Protein AF-A0A022Q223-F1 (afdb_monomer_lite)

Structure (mmCIF, N/CA/C/O backbone):
data_AF-A0A022Q223-F1
#
_entry.id   AF-A0A022Q223-F1
#
loop_
_atom_site.group_PDB
_atom_site.id
_atom_site.type_symbol
_atom_site.label_atom_id
_atom_site.label_alt_id
_atom_site.label_comp_id
_atom_site.label_asym_id
_atom_site.label_entity_id
_atom_site.label_seq_id
_atom_site.pdbx_PDB_ins_code
_atom_site.Cartn_x
_atom_site.Cartn_y
_atom_site.Cartn_z
_atom_site.occupancy
_atom_site.B_iso_or_equiv
_atom_site.auth_seq_id
_atom_site.auth_comp_id
_atom_site.auth_asym_id
_atom_site.auth_atom_id
_atom_site.pdbx_PDB_model_num
ATOM 1 N N . SER A 1 1 ? -72.697 0.586 51.423 1.00 35.97 1 SER A N 1
ATOM 2 C CA . SER A 1 1 ? -73.334 -0.622 50.868 1.00 35.97 1 SER A CA 1
ATOM 3 C C . SER A 1 1 ? -72.278 -1.712 50.794 1.00 35.97 1 SER A C 1
ATOM 5 O O . SER A 1 1 ? -71.373 -1.540 49.996 1.00 35.97 1 SER A O 1
ATOM 7 N N . LYS A 1 2 ? -72.399 -2.726 51.674 1.00 34.59 2 LYS A N 1
ATOM 8 C CA . LYS A 1 2 ? -71.793 -4.086 51.680 1.00 34.59 2 LYS A CA 1
ATOM 9 C C . LYS A 1 2 ? -70.245 -4.195 51.609 1.00 34.59 2 LYS A C 1
ATOM 11 O O . LYS A 1 2 ? -69.657 -3.717 50.655 1.00 34.59 2 LYS A O 1
ATOM 16 N N . TYR A 1 3 ? -69.543 -4.632 52.676 1.00 30.88 3 TYR A N 1
ATOM 17 C CA . TYR A 1 3 ? -69.279 -6.041 53.107 1.00 30.88 3 TYR A CA 1
ATOM 18 C C . TYR A 1 3 ? -68.692 -6.886 51.955 1.00 30.88 3 TYR A C 1
ATOM 20 O O . TYR A 1 3 ? -69.278 -6.852 50.881 1.00 30.88 3 TYR A O 1
ATOM 28 N N . SER A 1 4 ? -67.657 -7.730 52.040 1.00 31.86 4 SER A N 1
ATOM 29 C CA . SER A 1 4 ? -66.676 -8.209 53.036 1.00 31.86 4 SER A CA 1
ATOM 30 C C . SER A 1 4 ? -65.717 -9.155 52.256 1.00 31.86 4 SER A C 1
ATOM 32 O O . SER A 1 4 ? -66.120 -9.633 51.201 1.00 31.86 4 SER A O 1
ATOM 34 N N . VAL A 1 5 ? -64.410 -9.191 52.555 1.00 33.47 5 VAL A N 1
ATOM 35 C CA . VAL A 1 5 ? -63.647 -10.281 53.236 1.00 33.47 5 VAL A CA 1
ATOM 36 C C . VAL A 1 5 ? -63.645 -11.641 52.509 1.00 33.47 5 VAL A C 1
ATOM 38 O O . VAL A 1 5 ? -64.710 -12.150 52.188 1.00 33.47 5 VAL A O 1
ATOM 41 N N . ASP A 1 6 ? -62.440 -12.163 52.225 1.00 30.33 6 ASP A N 1
ATOM 42 C CA . ASP A 1 6 ? -61.929 -13.520 52.565 1.00 30.33 6 ASP A CA 1
ATOM 43 C C . ASP A 1 6 ? -60.580 -13.730 51.828 1.00 30.33 6 ASP A C 1
ATOM 45 O O . ASP A 1 6 ? -60.485 -13.545 50.616 1.00 30.33 6 ASP A O 1
ATOM 49 N N . GLU A 1 7 ? -59.436 -13.769 52.525 1.00 28.67 7 GLU A N 1
ATOM 50 C CA . GLU A 1 7 ? -58.823 -14.942 53.197 1.00 28.67 7 GLU A CA 1
ATOM 51 C C . GLU A 1 7 ? -58.350 -16.025 52.199 1.00 28.67 7 GLU A C 1
ATOM 53 O O . GLU A 1 7 ? -59.137 -16.556 51.432 1.00 28.67 7 GLU A O 1
ATOM 58 N N . VAL A 1 8 ? -57.043 -16.249 51.982 1.00 29.91 8 VAL A N 1
ATOM 59 C CA . VAL A 1 8 ? -55.985 -16.843 52.841 1.00 29.91 8 VAL A CA 1
ATOM 60 C C . VAL A 1 8 ? -55.672 -18.296 52.416 1.00 29.91 8 VAL A C 1
ATOM 62 O O . VAL A 1 8 ? -56.555 -19.131 52.277 1.00 29.91 8 VAL A O 1
ATOM 65 N N . SER A 1 9 ? -54.363 -18.563 52.296 1.00 24.72 9 SER A N 1
ATOM 66 C CA . SER A 1 9 ? -53.644 -19.860 52.333 1.00 24.72 9 SER A CA 1
ATOM 67 C C . SER A 1 9 ? -53.288 -20.596 51.036 1.00 24.72 9 SER A C 1
ATOM 69 O O . SER A 1 9 ? -54.126 -21.157 50.336 1.00 24.72 9 SER A O 1
ATOM 71 N N . ALA A 1 10 ? -51.969 -20.708 50.838 1.00 36.84 10 ALA A N 1
ATOM 72 C CA . ALA A 1 10 ? -51.284 -21.856 50.237 1.00 36.84 10 ALA A CA 1
ATOM 73 C C . ALA A 1 10 ? -51.574 -23.165 51.012 1.00 36.84 10 ALA A C 1
ATOM 75 O O . ALA A 1 10 ? -52.084 -23.105 52.132 1.00 36.84 10 ALA A O 1
ATOM 76 N N . PRO A 1 11 ? -51.233 -24.345 50.465 1.00 37.75 11 PRO A N 1
ATOM 77 C CA . PRO A 1 11 ? -49.993 -24.999 50.927 1.00 37.75 11 PRO A CA 1
ATOM 78 C C . PRO A 1 11 ? -49.273 -25.776 49.794 1.00 37.75 11 PRO A C 1
ATOM 80 O O . PRO A 1 11 ? -49.889 -26.238 48.842 1.00 37.75 11 PRO A O 1
ATOM 83 N N . GLU A 1 12 ? -47.949 -25.676 49.677 1.00 29.84 12 GLU A N 1
ATOM 84 C CA . GLU A 1 12 ? -46.887 -26.498 50.295 1.00 29.84 12 GLU A CA 1
ATOM 85 C C . GLU A 1 12 ? -46.412 -27.698 49.467 1.00 29.84 12 GLU A C 1
ATOM 87 O O . GLU A 1 12 ? -47.186 -28.470 48.911 1.00 29.84 12 GLU A O 1
ATOM 92 N N . SER A 1 13 ? -45.093 -27.896 49.587 1.00 29.64 13 SER A N 1
ATOM 93 C CA . SER A 1 13 ? -44.306 -29.107 49.333 1.00 29.64 13 SER A CA 1
ATOM 94 C C . SER A 1 13 ? -44.127 -29.478 47.857 1.00 29.64 13 SER A C 1
ATOM 96 O O . SER A 1 13 ? -45.066 -29.573 47.087 1.00 29.64 13 SER A O 1
ATOM 98 N N . GLY A 1 14 ? -42.926 -29.701 47.345 1.00 25.77 14 GLY A N 1
ATOM 99 C CA . GLY A 1 14 ? -41.628 -29.949 47.952 1.00 25.77 14 GLY A CA 1
ATOM 100 C C . GLY A 1 14 ? -40.797 -30.718 46.916 1.00 25.77 14 GLY A C 1
ATOM 101 O O . GLY A 1 14 ? -41.327 -31.150 45.893 1.00 25.77 14 GLY A O 1
ATOM 102 N N . THR A 1 15 ? -39.528 -30.967 47.232 1.00 29.17 15 THR A N 1
ATOM 103 C CA . THR A 1 15 ? -38.567 -31.845 46.523 1.00 29.17 15 THR A CA 1
ATOM 104 C C . THR A 1 15 ? -37.495 -31.138 45.682 1.00 29.17 15 THR A C 1
ATOM 106 O O . THR A 1 15 ? -37.586 -30.970 44.473 1.00 29.17 15 THR A O 1
ATOM 109 N N . THR A 1 16 ? -36.453 -30.737 46.411 1.00 29.72 16 THR A N 1
ATOM 110 C CA . THR A 1 16 ? -35.075 -31.246 46.304 1.00 29.72 16 THR A CA 1
ATOM 111 C C . THR A 1 16 ? -34.374 -31.281 44.940 1.00 29.72 16 THR A C 1
ATOM 113 O O . THR A 1 16 ? -34.660 -32.094 44.069 1.00 29.72 16 THR A O 1
ATOM 116 N N . MET A 1 17 ? -33.330 -30.449 44.887 1.00 32.97 17 MET A N 1
ATOM 117 C CA . MET A 1 17 ? -32.022 -30.617 44.242 1.00 32.97 17 MET A CA 1
ATOM 118 C C . MET A 1 17 ? -31.759 -31.898 43.436 1.00 32.97 17 MET A C 1
ATOM 120 O O . MET A 1 17 ? -31.666 -32.983 44.001 1.00 32.97 17 MET A O 1
ATOM 124 N N . GLN A 1 18 ? -31.369 -31.704 42.174 1.00 27.78 18 GLN A N 1
ATOM 125 C CA . GLN A 1 18 ? -30.203 -32.374 41.589 1.00 27.78 18 GLN A CA 1
ATOM 126 C C . GLN A 1 18 ? -29.460 -31.392 40.673 1.00 27.78 18 GLN A C 1
ATOM 128 O O . GLN A 1 18 ? -29.824 -31.157 39.522 1.00 27.78 18 GLN A O 1
ATOM 133 N N . THR A 1 19 ? -28.393 -30.808 41.211 1.00 31.97 19 THR A N 1
ATOM 134 C CA . THR A 1 19 ? -27.331 -30.123 40.473 1.00 31.97 19 THR A CA 1
ATOM 135 C C . THR A 1 19 ? -26.620 -31.148 39.593 1.00 31.97 19 THR A C 1
ATOM 137 O O . THR A 1 19 ? -25.764 -31.904 40.049 1.00 31.97 19 THR A O 1
ATOM 140 N N . ARG A 1 20 ? -26.979 -31.195 38.308 1.00 27.45 20 ARG A N 1
ATOM 141 C CA . ARG A 1 20 ? -26.195 -31.901 37.295 1.00 27.45 20 ARG A CA 1
ATOM 142 C C . ARG A 1 20 ? -25.188 -30.910 36.721 1.00 27.45 20 ARG A C 1
ATOM 144 O O . ARG A 1 20 ? -25.515 -30.128 35.835 1.00 27.45 20 ARG A O 1
ATOM 151 N N . HIS A 1 21 ? -23.967 -30.946 37.253 1.00 34.81 21 HIS A N 1
ATOM 152 C CA . HIS A 1 21 ? -22.790 -30.386 36.595 1.00 34.81 21 HIS A CA 1
ATOM 153 C C . HIS A 1 21 ? -22.664 -31.023 35.204 1.00 34.81 21 HIS A C 1
ATOM 155 O O . HIS A 1 21 ? -22.213 -32.159 35.062 1.00 34.81 21 HIS A O 1
ATOM 161 N N . GLN A 1 22 ? -23.094 -30.303 34.171 1.00 31.45 22 GLN A N 1
ATOM 162 C CA . GLN A 1 22 ? -22.612 -30.506 32.814 1.00 31.45 22 GLN A CA 1
ATOM 163 C C . GLN A 1 22 ? -21.658 -29.359 32.508 1.00 31.45 22 GLN A C 1
ATOM 165 O O . GLN A 1 22 ? -22.062 -28.207 32.382 1.00 31.45 22 GLN A O 1
ATOM 170 N N . ASN A 1 23 ? -20.376 -29.716 32.451 1.00 34.84 23 ASN A N 1
ATOM 171 C CA . ASN A 1 23 ? -19.288 -28.896 31.945 1.00 34.84 23 ASN A CA 1
ATOM 172 C C . ASN A 1 23 ? -19.628 -28.424 30.526 1.00 34.84 23 ASN A C 1
ATOM 174 O O . ASN A 1 23 ? -19.397 -29.140 29.553 1.00 34.84 23 ASN A O 1
ATOM 178 N N . LEU A 1 24 ? -20.173 -27.216 30.411 1.00 31.00 24 LEU A N 1
ATOM 179 C CA . LEU A 1 24 ? -20.162 -26.448 29.175 1.00 31.00 24 LEU A CA 1
ATOM 180 C C . LEU A 1 24 ? -18.817 -25.728 29.125 1.00 31.00 24 LEU A C 1
ATOM 182 O O . LEU A 1 24 ? -18.659 -24.615 29.618 1.00 31.00 24 LEU A O 1
ATOM 186 N N . PHE A 1 25 ? -17.825 -26.431 28.581 1.00 31.95 25 PHE A N 1
ATOM 187 C CA . PHE A 1 25 ? -16.583 -25.824 28.123 1.00 31.95 25 PHE A CA 1
ATOM 188 C C . PHE A 1 25 ? -16.920 -24.637 27.208 1.00 31.95 25 PHE A C 1
ATOM 190 O O . PHE A 1 25 ? -17.693 -24.820 26.262 1.00 31.95 25 PHE A O 1
ATOM 197 N N . PRO A 1 26 ? -16.344 -23.444 27.419 1.00 32.28 26 PRO A N 1
ATOM 198 C CA . PRO A 1 26 ? -16.361 -22.430 26.386 1.00 32.28 26 PRO A CA 1
ATOM 199 C C . PRO A 1 26 ? -15.445 -22.916 25.259 1.00 32.28 26 PRO A C 1
ATOM 201 O O . PRO A 1 26 ? -14.236 -23.064 25.429 1.00 32.28 26 PRO A O 1
ATOM 204 N N . THR A 1 27 ? -16.038 -23.213 24.106 1.00 29.27 27 THR A N 1
ATOM 205 C CA . THR A 1 27 ? -15.323 -23.399 22.843 1.00 29.27 27 THR A CA 1
ATOM 206 C C . THR A 1 27 ? -14.481 -22.160 22.562 1.00 29.27 27 THR A C 1
ATOM 208 O O . THR A 1 27 ? -15.016 -21.073 22.341 1.00 29.27 27 THR A O 1
ATOM 211 N N . SER A 1 28 ? -13.164 -22.338 22.588 1.00 32.44 28 SER A N 1
ATOM 212 C CA . SER A 1 28 ? -12.165 -21.361 22.186 1.00 32.44 28 SER A CA 1
ATOM 213 C C . SER A 1 28 ? -12.323 -21.024 20.700 1.00 32.44 28 SER A C 1
ATOM 215 O O . SER A 1 28 ? -12.112 -21.861 19.825 1.00 32.44 28 SER A O 1
ATOM 217 N N . ALA A 1 29 ? -12.691 -19.776 20.411 1.00 29.48 29 ALA A N 1
ATOM 218 C CA . ALA A 1 29 ? -12.463 -19.168 19.107 1.00 29.48 29 ALA A CA 1
ATOM 219 C C . ALA A 1 29 ? -11.042 -18.567 19.107 1.00 29.48 29 ALA A C 1
ATOM 221 O O . ALA A 1 29 ? -10.689 -17.883 20.069 1.00 29.48 29 ALA A O 1
ATOM 222 N N . PRO A 1 30 ? -10.209 -18.820 18.085 1.00 29.95 30 PRO A N 1
ATOM 223 C CA . PRO A 1 30 ? -8.814 -18.403 18.096 1.00 29.95 30 PRO A CA 1
ATOM 224 C C . PRO A 1 30 ? -8.692 -16.930 17.684 1.00 29.95 30 PRO A C 1
ATOM 226 O O . PRO A 1 30 ? -9.045 -16.550 16.569 1.00 29.95 30 PRO A O 1
ATOM 229 N N . THR A 1 31 ? -8.176 -16.090 18.576 1.00 29.00 31 THR A N 1
ATOM 230 C CA . THR A 1 31 ? -7.674 -14.748 18.250 1.00 29.00 31 THR A CA 1
ATOM 231 C C . THR A 1 31 ? -6.200 -14.851 17.868 1.00 29.00 31 THR A C 1
ATOM 233 O O . THR A 1 31 ? -5.338 -14.979 18.732 1.00 29.00 31 THR A O 1
ATOM 236 N N . SER A 1 32 ? -5.921 -14.840 16.564 1.00 31.14 32 SER A N 1
ATOM 237 C CA . SER A 1 32 ? -4.576 -14.878 15.984 1.00 31.14 32 SER A CA 1
ATOM 238 C C . SER A 1 32 ? -3.995 -13.464 15.861 1.00 31.14 32 SER A C 1
ATOM 240 O O . SER A 1 32 ? -4.364 -12.716 14.954 1.00 31.14 32 SER A O 1
ATOM 242 N N . HIS A 1 33 ? -3.078 -13.108 16.758 1.00 32.62 33 HIS A N 1
ATOM 243 C CA . HIS A 1 33 ? -2.065 -12.088 16.493 1.00 32.62 33 HIS A CA 1
ATOM 244 C C . HIS A 1 33 ? -0.905 -12.773 15.754 1.00 32.62 33 HIS A C 1
ATOM 246 O O . HIS A 1 33 ? -0.349 -13.730 16.279 1.00 32.62 33 HIS A O 1
ATOM 252 N N . SER A 1 34 ? -0.553 -12.317 14.551 1.00 30.09 34 SER A N 1
ATOM 253 C CA . SER A 1 34 ? 0.640 -12.774 13.821 1.00 30.09 34 SER A CA 1
ATOM 254 C C . SER A 1 34 ? 1.445 -11.550 13.382 1.00 30.09 34 SER A C 1
ATOM 256 O O . SER A 1 34 ? 1.307 -11.053 12.264 1.00 30.09 34 SER A O 1
ATOM 258 N N . ASP A 1 35 ? 2.209 -11.015 14.329 1.00 30.41 35 ASP A N 1
ATOM 259 C CA . ASP A 1 35 ? 3.402 -10.223 14.049 1.00 30.41 35 ASP A CA 1
ATOM 260 C C . ASP A 1 35 ? 4.470 -11.233 13.616 1.00 30.41 35 ASP A C 1
ATOM 262 O O . ASP A 1 35 ? 4.739 -12.173 14.373 1.00 30.41 35 ASP A O 1
ATOM 266 N N . SER A 1 36 ? 4.994 -11.123 12.390 1.00 36.97 36 SER A N 1
ATOM 267 C CA . SER A 1 36 ? 5.901 -12.131 11.837 1.00 36.97 36 SER A CA 1
ATOM 268 C C . SER A 1 36 ? 7.262 -12.044 12.517 1.00 36.97 36 SER A C 1
ATOM 270 O O . SER A 1 36 ? 8.175 -11.336 12.078 1.00 36.97 36 SER A O 1
ATOM 272 N N . THR A 1 37 ? 7.354 -12.707 13.662 1.00 42.59 37 THR A N 1
ATOM 273 C CA . THR A 1 37 ? 8.461 -12.633 14.605 1.00 42.59 37 THR A CA 1
ATOM 274 C C . THR A 1 37 ? 9.247 -13.924 14.438 1.00 42.59 37 THR A C 1
ATOM 276 O O . THR A 1 37 ? 8.947 -14.886 15.132 1.00 42.59 37 THR A O 1
ATOM 279 N N . VAL A 1 38 ? 10.209 -13.958 13.499 1.00 52.44 38 VAL A N 1
ATOM 280 C CA . VAL A 1 38 ? 11.059 -15.129 13.159 1.00 52.44 38 VAL A CA 1
ATOM 281 C C . VAL A 1 38 ? 11.319 -16.009 14.381 1.00 52.44 38 VAL A C 1
ATOM 283 O O . VAL A 1 38 ? 12.175 -15.687 15.198 1.00 52.44 38 VAL A O 1
ATOM 286 N N . GLU A 1 39 ? 10.556 -17.090 14.537 1.00 53.66 39 GLU A N 1
ATOM 287 C CA . GLU A 1 39 ? 10.536 -17.850 15.783 1.00 53.66 39 GLU A CA 1
ATOM 288 C C . GLU A 1 39 ? 11.752 -18.784 15.831 1.00 53.66 39 GLU A C 1
ATOM 290 O O . GLU A 1 39 ? 11.839 -19.769 15.098 1.00 53.66 39 GLU A O 1
ATOM 295 N N . PHE A 1 40 ? 12.743 -18.457 16.663 1.00 65.44 40 PHE A N 1
ATOM 296 C CA . PHE A 1 40 ? 13.922 -19.306 16.818 1.00 65.44 40 PHE A CA 1
ATOM 297 C C . PHE A 1 40 ? 13.563 -20.523 17.677 1.00 65.44 40 PHE A C 1
ATOM 299 O O . PHE A 1 40 ? 13.287 -20.399 18.872 1.00 65.44 40 PHE A O 1
ATOM 306 N N . SER A 1 41 ? 13.579 -21.717 17.077 1.00 71.62 41 SER A N 1
ATOM 307 C CA . SER A 1 41 ? 13.399 -22.961 17.827 1.00 71.62 41 SER A CA 1
ATOM 308 C C . SER A 1 41 ? 14.620 -23.249 18.705 1.00 71.62 41 SER A C 1
ATOM 310 O O . SER A 1 41 ? 15.746 -22.831 18.411 1.00 71.62 41 SER A O 1
ATOM 312 N N . ARG A 1 42 ? 14.413 -23.999 19.792 1.00 69.56 42 ARG A N 1
ATOM 313 C CA . ARG A 1 42 ? 15.500 -24.422 20.686 1.00 69.56 42 ARG A CA 1
ATOM 314 C C . ARG A 1 42 ? 16.584 -25.183 19.919 1.00 69.56 42 ARG A C 1
ATOM 316 O O . ARG A 1 42 ? 17.762 -24.961 20.174 1.00 69.56 42 ARG A O 1
ATOM 323 N N . GLU A 1 43 ? 16.198 -25.991 18.928 1.00 70.56 43 GLU A N 1
ATOM 324 C CA . GLU A 1 43 ? 17.156 -26.699 18.075 1.00 70.56 43 GLU A CA 1
ATOM 325 C C . GLU A 1 43 ? 17.979 -25.750 17.187 1.00 70.56 43 GLU A C 1
ATOM 327 O O . GLU A 1 43 ? 19.162 -26.004 16.976 1.00 70.56 43 GLU A O 1
ATOM 332 N N . HIS A 1 44 ? 17.400 -24.645 16.699 1.00 71.75 44 HIS A N 1
ATOM 333 C CA . HIS A 1 44 ? 18.122 -23.630 15.916 1.00 71.75 44 HIS A CA 1
ATOM 334 C C . HIS A 1 44 ? 19.153 -22.869 16.753 1.00 71.75 44 HIS A C 1
ATOM 336 O O . HIS A 1 44 ? 20.263 -22.606 16.290 1.00 71.75 44 HIS A O 1
ATOM 342 N N . ILE A 1 45 ? 18.799 -22.528 17.991 1.00 67.38 45 ILE A N 1
ATOM 343 C CA . ILE A 1 45 ? 19.690 -21.829 18.923 1.00 67.38 45 ILE A CA 1
ATOM 344 C C . ILE A 1 45 ? 20.821 -22.760 19.367 1.00 67.38 45 ILE A C 1
ATOM 346 O O . ILE A 1 45 ? 21.984 -22.358 19.369 1.00 67.38 45 ILE A O 1
ATOM 350 N N . ASP A 1 46 ? 20.503 -24.020 19.666 1.00 69.56 46 ASP A N 1
ATOM 351 C CA . ASP A 1 46 ? 21.501 -25.030 20.020 1.00 69.56 46 ASP A CA 1
ATOM 352 C C . ASP A 1 46 ? 22.428 -25.359 18.836 1.00 69.56 46 ASP A C 1
ATOM 354 O O . ASP A 1 46 ? 23.609 -25.639 19.053 1.00 69.56 46 ASP A O 1
ATOM 358 N N . ALA A 1 47 ? 21.937 -25.287 17.592 1.00 72.44 47 ALA A N 1
ATOM 359 C CA . ALA A 1 47 ? 22.750 -25.433 16.384 1.00 72.44 47 ALA A CA 1
ATOM 360 C C . ALA A 1 47 ? 23.699 -24.242 16.171 1.00 72.44 47 ALA A C 1
ATOM 362 O O . ALA A 1 47 ? 24.880 -24.464 15.913 1.00 72.44 47 ALA A O 1
ATOM 363 N N . LEU A 1 48 ? 23.214 -23.006 16.350 1.00 69.06 48 LEU A N 1
ATOM 364 C CA . LEU A 1 48 ? 24.024 -21.781 16.290 1.00 69.06 48 LEU A CA 1
ATOM 365 C C . LEU A 1 48 ? 25.105 -21.754 17.382 1.00 69.06 48 LEU A C 1
ATOM 367 O O . LEU A 1 48 ? 26.249 -21.411 17.111 1.00 69.06 48 LEU A O 1
ATOM 371 N N . LEU A 1 49 ? 24.777 -22.153 18.615 1.00 65.19 49 LEU A N 1
ATOM 372 C CA . LEU A 1 49 ? 25.721 -22.142 19.741 1.00 65.19 49 LEU A CA 1
ATOM 373 C C . LEU A 1 49 ? 26.758 -23.276 19.683 1.00 65.19 49 LEU A C 1
ATOM 375 O O . LEU A 1 49 ? 27.875 -23.108 20.177 1.00 65.19 49 LEU A O 1
ATOM 379 N N . ASN A 1 50 ? 26.411 -24.426 19.092 1.00 65.19 50 ASN A N 1
ATOM 380 C CA . ASN A 1 50 ? 27.312 -25.578 18.956 1.00 65.19 50 ASN A CA 1
ATOM 381 C C . ASN A 1 50 ? 28.021 -25.652 17.597 1.00 65.19 50 ASN A C 1
ATOM 383 O O . ASN A 1 50 ? 28.696 -26.653 17.316 1.00 65.19 50 ASN A O 1
ATOM 387 N N . GLU A 1 51 ? 27.909 -24.614 16.765 1.00 67.94 51 GLU A N 1
ATOM 388 C CA . GLU A 1 51 ? 28.600 -24.515 15.484 1.00 67.94 51 GLU A CA 1
ATOM 389 C C . GLU A 1 51 ? 30.122 -24.418 15.708 1.00 67.94 51 GLU A C 1
ATOM 391 O O . GLU A 1 51 ? 30.732 -23.3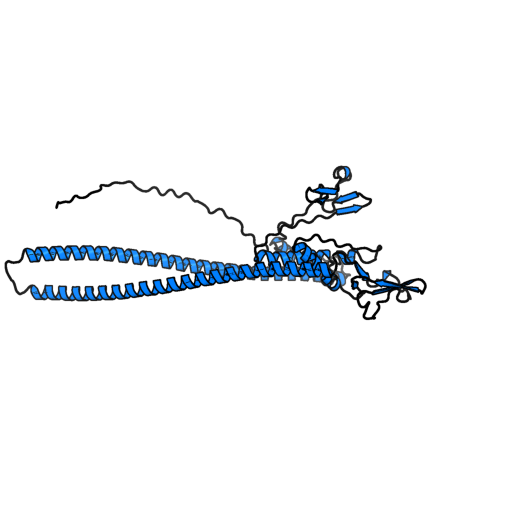53 15.796 1.00 67.94 51 GLU A O 1
ATOM 396 N N . LYS A 1 52 ? 30.784 -25.574 15.846 1.00 58.22 52 LYS A N 1
ATOM 397 C CA . LYS A 1 52 ? 32.247 -25.646 15.838 1.00 58.22 52 LYS A CA 1
ATOM 398 C C . LYS A 1 52 ? 32.730 -25.261 14.445 1.00 58.22 52 LYS A C 1
ATOM 400 O O . LYS A 1 52 ? 32.562 -26.048 13.516 1.00 58.22 52 LYS A O 1
ATOM 405 N N . LEU A 1 53 ? 33.409 -24.116 14.339 1.00 57.88 53 LEU A N 1
ATOM 406 C CA . LEU A 1 53 ? 34.175 -23.677 13.166 1.00 57.88 53 LEU A CA 1
ATOM 407 C C . LEU A 1 53 ? 35.122 -24.798 12.688 1.00 57.88 53 LEU A C 1
ATOM 409 O O . LEU A 1 53 ? 36.268 -24.909 13.130 1.00 57.88 53 LEU A O 1
ATOM 413 N N . ARG A 1 54 ? 34.649 -25.675 11.796 1.00 53.12 54 ARG A N 1
ATOM 414 C CA . ARG A 1 54 ? 35.470 -26.701 11.145 1.00 53.12 54 ARG A CA 1
ATOM 415 C C . ARG A 1 54 ? 36.221 -26.046 9.997 1.00 53.12 54 ARG A C 1
ATOM 417 O O . ARG A 1 54 ? 35.773 -26.054 8.858 1.00 53.12 54 ARG A O 1
ATOM 424 N N . VAL A 1 55 ? 37.386 -25.495 10.312 1.00 51.28 55 VAL A N 1
ATOM 425 C CA . VAL A 1 55 ? 38.308 -24.961 9.310 1.00 51.28 55 VAL A CA 1
ATOM 426 C C . VAL A 1 55 ? 39.103 -26.125 8.719 1.00 51.28 55 VAL A C 1
ATOM 428 O O . VAL A 1 55 ? 39.958 -26.699 9.394 1.00 51.28 55 VAL A O 1
ATOM 431 N N . LYS A 1 56 ? 38.822 -26.488 7.464 1.00 50.50 56 LYS A N 1
ATOM 432 C CA . LYS A 1 56 ? 39.806 -27.167 6.615 1.00 50.50 56 LYS A CA 1
ATOM 433 C C . LYS A 1 56 ? 40.515 -26.093 5.789 1.00 50.50 56 LYS A C 1
ATOM 435 O O . LYS A 1 56 ? 39.863 -25.298 5.130 1.00 50.50 56 LYS A O 1
ATOM 440 N N . ASP A 1 57 ? 41.837 -26.108 5.892 1.00 50.16 57 ASP A N 1
ATOM 441 C CA . ASP A 1 57 ? 42.832 -25.346 5.135 1.00 50.16 57 ASP A CA 1
ATOM 442 C C . ASP A 1 57 ? 43.064 -23.861 5.486 1.00 50.16 57 ASP A C 1
ATOM 444 O O . ASP A 1 57 ? 42.182 -23.037 5.726 1.00 50.16 57 ASP A O 1
ATOM 448 N N . THR A 1 58 ? 44.354 -23.542 5.599 1.00 49.41 58 THR A N 1
ATOM 449 C CA . THR A 1 58 ? 44.945 -22.380 6.275 1.00 49.41 58 THR A CA 1
ATOM 450 C C . THR A 1 58 ? 45.232 -21.191 5.352 1.00 49.41 58 THR A C 1
ATOM 452 O O . THR A 1 58 ? 46.126 -20.406 5.655 1.00 49.41 58 THR A O 1
ATOM 455 N N . HIS A 1 59 ? 44.486 -20.985 4.259 1.00 53.03 59 HIS A N 1
ATOM 456 C CA . HIS A 1 59 ? 44.809 -19.896 3.321 1.00 53.03 59 HIS A CA 1
ATOM 457 C C . HIS A 1 59 ? 43.608 -19.233 2.613 1.00 53.03 59 HIS A C 1
ATOM 459 O O . HIS A 1 59 ? 43.547 -19.182 1.393 1.00 53.03 59 HIS A O 1
ATOM 465 N N . CYS A 1 60 ? 42.689 -18.625 3.370 1.00 55.75 60 CYS A N 1
ATOM 466 C CA . CYS A 1 60 ? 41.899 -17.483 2.885 1.00 55.75 60 CYS A CA 1
ATOM 467 C C . CYS A 1 60 ? 41.357 -16.671 4.074 1.00 55.75 60 CYS A C 1
ATOM 469 O O . CYS A 1 60 ? 40.481 -17.123 4.807 1.00 55.75 60 CYS A O 1
ATOM 471 N N . PHE A 1 61 ? 41.916 -15.482 4.319 1.00 57.66 61 PHE A N 1
ATOM 472 C CA . PHE A 1 61 ? 41.457 -14.597 5.401 1.00 57.66 61 PHE A CA 1
ATOM 473 C C . PHE A 1 61 ? 40.069 -14.012 5.094 1.00 57.66 61 PHE A C 1
ATOM 475 O O . PHE A 1 61 ? 39.247 -13.892 5.995 1.00 57.66 61 PHE A O 1
ATOM 482 N N . MET A 1 62 ? 39.781 -13.729 3.819 1.00 59.19 62 MET A N 1
ATOM 483 C CA . MET A 1 62 ? 38.498 -13.166 3.381 1.00 59.19 62 MET A CA 1
ATOM 484 C C . MET A 1 62 ? 37.326 -14.130 3.586 1.00 59.19 62 MET A C 1
ATOM 486 O O . MET A 1 62 ? 36.269 -13.716 4.040 1.00 59.19 62 MET A O 1
ATOM 490 N N . GLU A 1 63 ? 37.524 -15.425 3.342 1.00 60.16 63 GLU A N 1
ATOM 491 C CA . GLU A 1 63 ? 36.479 -16.440 3.532 1.00 60.16 63 GLU A CA 1
ATOM 492 C C . GLU A 1 63 ? 36.127 -16.621 5.019 1.00 60.16 63 GLU A C 1
ATOM 494 O O . GLU A 1 63 ? 34.962 -16.769 5.377 1.00 60.16 63 GLU A O 1
ATOM 499 N N . LYS A 1 64 ? 37.117 -16.479 5.914 1.00 61.16 64 LYS A N 1
ATOM 500 C CA . LYS A 1 64 ? 36.884 -16.436 7.366 1.00 61.16 64 LYS A CA 1
ATOM 501 C C . LYS A 1 64 ? 36.119 -15.186 7.799 1.00 61.16 64 LYS A C 1
ATOM 503 O O . LYS A 1 64 ? 35.288 -15.286 8.694 1.00 61.16 64 LYS A O 1
ATOM 508 N N . VAL A 1 65 ? 36.393 -14.029 7.192 1.00 67.69 65 VAL A N 1
ATOM 509 C CA . VAL A 1 65 ? 35.689 -12.772 7.502 1.00 67.69 65 VAL A CA 1
ATOM 510 C C . VAL A 1 65 ? 34.220 -12.864 7.094 1.00 67.69 65 VAL A C 1
ATOM 512 O O . VAL A 1 65 ? 33.367 -12.547 7.911 1.00 67.69 65 VAL A O 1
ATOM 515 N N . VAL A 1 66 ? 33.916 -13.393 5.904 1.00 72.56 66 VAL A N 1
ATOM 516 C CA . VAL A 1 66 ? 32.532 -13.544 5.417 1.00 72.56 66 VAL A CA 1
ATOM 517 C C . VAL A 1 66 ? 31.720 -14.502 6.296 1.00 72.56 66 VAL A C 1
ATOM 519 O O . VAL A 1 66 ? 30.616 -14.164 6.715 1.00 72.56 66 VAL A O 1
ATOM 522 N N . VAL A 1 67 ? 32.283 -15.663 6.656 1.00 70.69 67 VAL A N 1
ATOM 523 C CA . VAL A 1 67 ? 31.602 -16.633 7.536 1.00 70.69 67 VAL A CA 1
ATOM 524 C C . VAL A 1 67 ? 31.366 -16.050 8.936 1.00 70.69 67 VAL A C 1
ATOM 526 O O . VAL A 1 67 ? 30.309 -16.256 9.530 1.00 70.69 67 VAL A O 1
ATOM 529 N N . VAL A 1 68 ? 32.323 -15.281 9.467 1.00 73.31 68 VAL A N 1
ATOM 530 C CA . VAL A 1 68 ? 32.170 -14.604 10.764 1.00 73.31 68 VAL A CA 1
ATOM 531 C C . VAL A 1 68 ? 31.145 -13.466 10.690 1.00 73.31 68 VAL A C 1
ATOM 533 O O . VAL A 1 68 ? 30.375 -13.295 11.631 1.00 73.31 68 VAL A O 1
ATOM 536 N N . GLU A 1 69 ? 31.083 -12.709 9.593 1.00 73.94 69 GLU A N 1
ATOM 537 C CA . GLU A 1 69 ? 30.081 -11.655 9.387 1.00 73.94 69 GLU A CA 1
ATOM 538 C C . GLU A 1 69 ? 28.657 -12.218 9.316 1.00 73.94 69 GLU A C 1
ATOM 540 O O . GLU A 1 69 ? 27.747 -11.664 9.940 1.00 73.94 69 GLU A O 1
ATOM 545 N N . GLU A 1 70 ? 28.467 -13.346 8.631 1.00 75.12 70 GLU A N 1
ATOM 546 C CA . GLU A 1 70 ? 27.177 -14.034 8.538 1.00 75.12 70 GLU A CA 1
ATOM 547 C C . GLU A 1 70 ? 26.752 -14.637 9.887 1.00 75.12 70 GLU A C 1
ATOM 549 O O . GLU A 1 70 ? 25.622 -14.430 10.336 1.00 75.12 70 GLU A O 1
ATOM 554 N N . TYR A 1 71 ? 27.685 -15.259 10.616 1.00 74.00 71 TYR A N 1
ATOM 555 C CA . TYR A 1 71 ? 27.450 -15.752 11.976 1.00 74.00 71 TYR A CA 1
ATOM 556 C C . TYR A 1 71 ? 27.079 -14.618 12.954 1.00 74.00 71 TYR A C 1
ATOM 558 O O . TYR A 1 71 ? 26.140 -14.739 13.745 1.00 74.00 71 TYR A O 1
ATOM 566 N N . VAL A 1 72 ? 27.748 -13.461 12.862 1.00 76.88 72 VAL A N 1
ATOM 567 C CA . VAL A 1 72 ? 27.427 -12.266 13.663 1.00 76.88 72 VAL A CA 1
ATOM 568 C C . VAL A 1 72 ? 26.069 -11.667 13.277 1.00 76.88 72 VAL A C 1
ATOM 570 O O . VAL A 1 72 ? 25.346 -11.198 14.162 1.00 76.88 72 VAL A O 1
ATOM 573 N N . LYS A 1 73 ? 25.689 -11.676 11.990 1.00 79.44 73 LYS A N 1
ATOM 574 C CA . LYS A 1 73 ? 24.359 -11.240 11.519 1.00 79.44 73 LYS A CA 1
ATOM 575 C C . LYS A 1 73 ? 23.263 -12.124 12.125 1.00 79.44 73 LYS A C 1
ATOM 577 O O . LYS A 1 73 ? 22.318 -11.590 12.710 1.00 79.44 73 LYS A O 1
ATOM 582 N N . ASN A 1 74 ? 23.455 -13.442 12.096 1.00 77.81 74 ASN A N 1
ATOM 583 C CA . ASN A 1 74 ? 22.513 -14.419 12.647 1.00 77.81 74 ASN A CA 1
ATOM 584 C C . ASN A 1 74 ? 22.379 -14.301 14.174 1.00 77.81 74 ASN A C 1
ATOM 586 O O . ASN A 1 74 ? 21.264 -14.243 14.694 1.00 77.81 74 ASN A O 1
ATOM 590 N N . LEU A 1 75 ? 23.493 -14.142 14.900 1.00 77.31 75 LEU A N 1
ATOM 591 C CA . LEU A 1 75 ? 23.474 -13.893 16.348 1.00 77.31 75 LEU A CA 1
ATOM 592 C C . LEU A 1 75 ? 22.754 -12.588 16.713 1.00 77.31 75 LEU A C 1
ATOM 594 O O . LEU A 1 75 ? 21.961 -12.565 17.653 1.00 77.31 75 LEU A O 1
ATOM 598 N N . LYS A 1 76 ? 22.978 -11.497 15.968 1.00 80.75 76 LYS A N 1
ATOM 599 C CA . LYS A 1 76 ? 22.288 -10.214 16.203 1.00 80.75 76 LYS A CA 1
ATOM 600 C C . LYS A 1 76 ? 20.780 -10.319 15.986 1.00 80.75 76 LYS A C 1
ATOM 602 O O . LYS A 1 76 ? 20.019 -9.691 16.721 1.00 80.75 76 LYS A O 1
ATOM 607 N N . GLN A 1 77 ? 20.348 -11.089 14.992 1.00 77.62 77 GLN A N 1
ATOM 608 C CA . GLN A 1 77 ? 18.931 -11.318 14.719 1.00 77.62 77 GLN A CA 1
ATOM 609 C C . GLN A 1 77 ? 18.284 -12.182 15.810 1.00 77.62 77 GLN A C 1
ATOM 611 O O . GLN A 1 77 ? 17.193 -11.856 16.274 1.00 77.62 77 GLN A O 1
ATOM 616 N N . CYS A 1 78 ? 19.010 -13.186 16.311 1.00 77.81 78 CYS A N 1
ATOM 617 C CA . CYS A 1 78 ? 18.589 -14.001 17.448 1.00 77.81 78 CYS A CA 1
ATOM 618 C C . CYS A 1 78 ? 18.456 -13.173 18.742 1.00 77.81 78 CYS A C 1
ATOM 620 O O . CYS A 1 78 ? 17.461 -13.298 19.451 1.00 77.81 78 CYS A O 1
ATOM 622 N N . ILE A 1 79 ? 19.406 -12.273 19.031 1.00 80.31 79 ILE A N 1
ATOM 623 C CA . ILE A 1 79 ? 19.351 -11.380 20.206 1.00 80.31 79 ILE A CA 1
ATOM 624 C C . ILE A 1 79 ? 18.146 -10.436 20.132 1.00 80.31 79 ILE A C 1
ATOM 626 O O . ILE A 1 79 ? 17.430 -10.284 21.119 1.00 80.31 79 ILE A O 1
ATOM 630 N N . LYS A 1 80 ? 17.892 -9.819 18.969 1.00 81.50 80 LYS A N 1
ATOM 631 C CA . LYS A 1 80 ? 16.726 -8.938 18.781 1.00 81.50 80 LYS A CA 1
ATOM 632 C C . LYS A 1 80 ? 15.409 -9.679 18.993 1.00 81.50 80 LYS A C 1
ATOM 634 O O . LYS A 1 80 ? 14.512 -9.143 19.635 1.00 81.50 80 LYS A O 1
ATOM 639 N N . TRP A 1 81 ? 15.317 -10.908 18.493 1.00 82.38 81 TRP A N 1
ATOM 640 C CA . TRP A 1 81 ? 14.144 -11.748 18.699 1.00 82.38 81 TRP A CA 1
ATOM 641 C C . TRP A 1 81 ? 13.920 -12.074 20.181 1.00 82.38 81 TRP A C 1
ATOM 643 O O . TRP A 1 81 ? 12.809 -11.915 20.681 1.00 82.38 81 TRP A O 1
ATOM 653 N N . PHE A 1 82 ? 14.978 -12.445 20.912 1.00 79.00 82 PHE A N 1
ATOM 654 C CA . PHE A 1 82 ? 14.889 -12.687 22.354 1.00 79.00 82 PHE A CA 1
ATOM 655 C C . PHE A 1 82 ? 14.454 -11.440 23.128 1.00 79.00 82 PHE A C 1
ATOM 657 O O . PHE A 1 82 ? 13.575 -11.540 23.976 1.00 79.00 82 PHE A O 1
ATOM 664 N N . GLN A 1 83 ? 14.993 -10.266 22.793 1.00 82.12 83 GLN A N 1
ATOM 665 C CA . GLN A 1 83 ? 14.604 -8.998 23.422 1.00 82.12 83 GLN A CA 1
ATOM 666 C C . GLN A 1 83 ? 13.132 -8.642 23.164 1.00 82.12 83 GLN A C 1
ATOM 668 O O . GLN A 1 83 ? 12.436 -8.190 24.072 1.00 82.12 83 GLN A O 1
ATOM 673 N N . GLN A 1 84 ? 12.632 -8.874 21.946 1.00 81.25 84 GLN A N 1
ATOM 674 C CA . GLN A 1 84 ? 11.225 -8.649 21.603 1.00 81.25 84 GLN A CA 1
ATOM 675 C C . GLN A 1 84 ? 10.304 -9.649 22.318 1.00 81.25 84 GLN A C 1
ATOM 677 O O . GLN A 1 84 ? 9.261 -9.264 22.846 1.00 81.25 84 GLN A O 1
ATOM 682 N N . ARG A 1 85 ? 10.708 -10.922 22.403 1.00 78.88 85 ARG A N 1
ATOM 683 C CA . ARG A 1 85 ? 9.954 -11.968 23.105 1.00 78.88 85 ARG A CA 1
ATOM 684 C C . ARG A 1 85 ? 9.929 -11.753 24.617 1.00 78.88 85 ARG A C 1
ATOM 686 O O . ARG A 1 85 ? 8.871 -11.925 25.210 1.00 78.88 85 ARG A O 1
ATOM 693 N N . GLU A 1 86 ? 11.039 -11.336 25.228 1.00 78.75 86 GLU A N 1
ATOM 694 C CA . GLU A 1 86 ? 11.083 -10.925 26.639 1.00 78.75 86 GLU A CA 1
ATOM 695 C C . GLU A 1 86 ? 10.168 -9.723 26.897 1.00 78.75 86 GLU A C 1
ATOM 697 O O . GLU A 1 86 ? 9.391 -9.751 27.848 1.00 78.75 86 GLU A O 1
ATOM 702 N N . GLY A 1 87 ? 10.181 -8.707 26.025 1.00 79.56 87 GLY A N 1
ATOM 703 C CA . GLY A 1 87 ? 9.276 -7.557 26.128 1.00 79.56 87 GLY A CA 1
ATOM 704 C C . GLY A 1 87 ? 7.794 -7.944 26.041 1.00 79.56 87 GLY A C 1
ATOM 705 O O . GLY A 1 87 ? 6.986 -7.502 26.860 1.00 79.56 87 GLY A O 1
ATOM 706 N N . ASN A 1 88 ? 7.441 -8.823 25.100 1.00 79.56 88 ASN A N 1
ATOM 707 C CA . ASN A 1 88 ? 6.075 -9.330 24.950 1.00 79.56 88 ASN A CA 1
ATOM 708 C C . ASN A 1 88 ? 5.641 -10.183 26.154 1.00 79.56 88 ASN A C 1
ATOM 710 O O . ASN A 1 88 ? 4.531 -9.998 26.649 1.00 79.56 88 ASN A O 1
ATOM 714 N N . LEU A 1 89 ? 6.523 -11.049 26.671 1.00 81.38 89 LEU A N 1
ATOM 715 C CA . LEU A 1 89 ? 6.284 -11.841 27.885 1.00 81.38 89 LEU A CA 1
ATOM 716 C C . LEU A 1 89 ? 6.064 -10.955 29.113 1.00 81.38 89 LEU A C 1
ATOM 718 O O . LEU A 1 89 ? 5.155 -11.223 29.893 1.00 81.38 89 LEU A O 1
ATOM 722 N N . VAL A 1 90 ? 6.853 -9.889 29.279 1.00 81.81 90 VAL A N 1
ATOM 723 C CA . VAL A 1 90 ? 6.668 -8.923 30.374 1.00 81.81 90 VAL A CA 1
ATOM 724 C C . VAL A 1 90 ? 5.318 -8.214 30.241 1.00 81.81 90 VAL A C 1
ATOM 726 O O . VAL A 1 90 ? 4.584 -8.141 31.224 1.00 81.81 90 VAL A O 1
ATOM 729 N N . SER A 1 91 ? 4.937 -7.782 29.033 1.00 73.88 91 SER A N 1
ATOM 730 C CA . SER A 1 91 ? 3.631 -7.151 28.790 1.00 73.88 91 SER A CA 1
ATOM 731 C C . SER A 1 91 ? 2.454 -8.105 29.041 1.00 73.88 91 SER A C 1
ATOM 733 O O . SER A 1 91 ? 1.457 -7.711 29.646 1.00 73.88 91 SER A O 1
ATOM 735 N N . GLU A 1 92 ? 2.548 -9.373 28.628 1.00 75.69 92 GLU A N 1
ATOM 736 C CA . GLU A 1 92 ? 1.542 -10.392 28.958 1.00 75.69 92 GLU A CA 1
ATOM 737 C C . GLU A 1 92 ? 1.475 -10.673 30.460 1.00 75.69 92 GLU A C 1
ATOM 739 O O . GLU A 1 92 ? 0.386 -10.840 31.015 1.00 75.69 92 GLU A O 1
ATOM 744 N N . GLN A 1 93 ? 2.619 -10.696 31.143 1.00 76.62 93 GLN A N 1
ATOM 745 C CA . GLN A 1 93 ? 2.679 -10.925 32.580 1.00 76.62 93 GLN A CA 1
ATOM 746 C C . GLN A 1 93 ? 2.095 -9.743 33.367 1.00 76.62 93 GLN A C 1
ATOM 748 O O . GLN A 1 93 ? 1.433 -9.962 34.380 1.00 76.62 93 GLN A O 1
ATOM 753 N N . GLU A 1 94 ? 2.282 -8.506 32.899 1.00 78.25 94 GLU A N 1
ATOM 754 C CA . GLU A 1 94 ? 1.622 -7.311 33.439 1.00 78.25 94 GLU A CA 1
ATOM 755 C C . GLU A 1 94 ? 0.107 -7.363 33.236 1.00 78.25 94 GLU A C 1
ATOM 757 O O . GLU A 1 94 ? -0.626 -7.229 34.214 1.00 78.25 94 GLU A O 1
ATOM 762 N N . LYS A 1 95 ? -0.369 -7.682 32.024 1.00 79.25 95 LYS A N 1
ATOM 763 C CA . LYS A 1 95 ? -1.808 -7.867 31.744 1.00 79.25 95 LYS A CA 1
ATOM 764 C C . LYS A 1 95 ? -2.429 -8.963 32.610 1.00 79.25 95 LYS A C 1
ATOM 766 O O . LYS A 1 95 ? -3.536 -8.808 33.117 1.00 79.25 95 LYS A O 1
ATOM 771 N N . THR A 1 96 ? -1.712 -10.068 32.810 1.00 75.88 96 THR A N 1
ATOM 772 C CA . THR A 1 96 ? -2.170 -11.180 33.657 1.00 75.88 96 THR A CA 1
ATOM 773 C C . THR A 1 96 ? -2.217 -10.775 35.131 1.00 75.88 96 THR A C 1
ATOM 775 O O . THR A 1 96 ? -3.158 -11.134 35.834 1.00 75.88 96 THR A O 1
ATOM 778 N N . LYS A 1 97 ? -1.237 -9.995 35.612 1.00 83.31 97 LYS A N 1
ATOM 779 C CA . LYS A 1 97 ? -1.266 -9.423 36.967 1.00 83.31 97 LYS A CA 1
ATOM 780 C C . LYS A 1 97 ? -2.449 -8.474 37.140 1.00 83.31 97 LYS A C 1
ATOM 782 O O . LYS A 1 97 ? -3.138 -8.587 38.143 1.00 83.31 97 LYS A O 1
ATOM 787 N N . GLU A 1 98 ? -2.713 -7.604 36.169 1.00 79.19 98 GLU A N 1
ATOM 788 C CA . GLU A 1 98 ? -3.864 -6.689 36.175 1.00 79.19 98 GLU A CA 1
ATOM 789 C C . GLU A 1 98 ? -5.204 -7.436 36.193 1.00 79.19 98 GLU A C 1
ATOM 791 O O . GLU A 1 98 ? -6.109 -7.085 36.945 1.00 79.19 98 GLU A O 1
ATOM 796 N N . PHE A 1 99 ? -5.330 -8.509 35.411 1.00 80.62 99 PHE A N 1
ATOM 797 C CA . PHE A 1 99 ? -6.532 -9.340 35.428 1.00 80.62 99 PHE A CA 1
ATOM 798 C C . PHE A 1 99 ? -6.701 -10.074 36.766 1.00 80.62 99 PHE A C 1
ATOM 800 O O . PHE A 1 99 ? -7.811 -10.162 37.288 1.00 80.62 99 PHE A O 1
ATOM 807 N N . ASN A 1 100 ? -5.605 -10.561 37.356 1.00 80.56 100 ASN A N 1
ATOM 808 C CA . ASN A 1 100 ? -5.633 -11.194 38.673 1.00 80.56 100 ASN A CA 1
ATOM 809 C C . ASN A 1 100 ? -6.025 -10.200 39.775 1.00 80.56 100 ASN A C 1
ATOM 811 O O . ASN A 1 100 ? -6.877 -10.537 40.590 1.00 80.56 100 ASN A O 1
ATOM 815 N N . THR A 1 101 ? -5.490 -8.973 39.779 1.00 84.69 101 THR A N 1
ATOM 816 C CA . THR A 1 101 ? -5.882 -7.954 40.770 1.00 84.69 101 THR A CA 1
ATOM 817 C C . THR A 1 101 ? -7.336 -7.517 40.601 1.00 84.69 101 THR A C 1
ATOM 819 O O . THR A 1 101 ? -8.041 -7.323 41.592 1.00 84.69 101 THR A O 1
ATOM 822 N N . GLN A 1 102 ? -7.829 -7.418 39.362 1.00 84.50 102 GLN A N 1
ATOM 823 C CA . GLN A 1 102 ? -9.254 -7.201 39.094 1.00 84.50 102 GLN A CA 1
ATOM 824 C C . GLN A 1 102 ? -10.111 -8.372 39.596 1.00 84.50 102 GLN A C 1
ATOM 826 O O . GLN A 1 102 ? -11.158 -8.147 40.201 1.00 84.50 102 GLN A O 1
ATOM 831 N N . GLY A 1 103 ? -9.660 -9.614 39.399 1.00 85.12 103 GLY A N 1
ATOM 832 C CA . GLY A 1 103 ? -10.318 -10.812 39.922 1.00 85.12 103 GLY A CA 1
ATOM 833 C C . GLY A 1 103 ? -10.383 -10.840 41.452 1.00 85.12 103 GLY A C 1
ATOM 834 O O . GLY A 1 103 ? -11.437 -11.137 42.012 1.00 85.12 103 GLY A O 1
ATOM 835 N N . GLU A 1 104 ? -9.296 -10.468 42.131 1.00 87.88 104 GLU A N 1
ATOM 836 C CA . GLU A 1 104 ? -9.238 -10.335 43.593 1.00 87.88 104 GLU A CA 1
ATOM 837 C C . GLU A 1 104 ? -10.196 -9.247 44.105 1.00 87.88 104 GLU A C 1
ATOM 839 O O . GLU A 1 104 ? -10.923 -9.478 45.071 1.00 87.88 104 GLU A O 1
ATOM 844 N N . MET A 1 105 ? -10.279 -8.091 43.430 1.00 88.25 105 MET A N 1
ATOM 845 C CA . MET A 1 105 ? -11.271 -7.057 43.761 1.00 88.25 105 MET A CA 1
ATOM 846 C C . MET A 1 105 ? -12.707 -7.558 43.602 1.00 88.25 105 MET A C 1
ATOM 848 O O . MET A 1 105 ? -13.542 -7.289 44.464 1.00 88.25 105 MET A O 1
ATOM 852 N N . ILE A 1 106 ? -13.008 -8.292 42.527 1.00 83.62 106 ILE A N 1
ATOM 853 C CA . ILE A 1 106 ? -14.346 -8.858 42.307 1.00 83.62 106 ILE A CA 1
ATOM 854 C C . ILE A 1 106 ? -14.694 -9.845 43.426 1.00 83.62 106 ILE A C 1
ATOM 856 O O . ILE A 1 106 ? -15.775 -9.739 44.001 1.00 83.62 106 ILE A O 1
ATOM 860 N N . GLN A 1 107 ? -13.774 -10.741 43.797 1.00 88.19 107 GLN A N 1
ATOM 861 C CA . GLN A 1 107 ? -13.986 -11.675 44.909 1.00 88.19 107 GLN A CA 1
ATOM 862 C C . GLN A 1 107 ? -14.199 -10.952 46.245 1.00 88.19 107 GLN A C 1
ATOM 864 O O . GLN A 1 107 ? -15.061 -11.349 47.032 1.00 88.19 107 GLN A O 1
ATOM 869 N N . GLN A 1 108 ? -13.454 -9.872 46.495 1.00 90.31 108 GLN A N 1
ATOM 870 C CA . GLN A 1 108 ? -13.635 -9.059 47.695 1.00 90.31 108 GLN A CA 1
ATOM 871 C C . GLN A 1 108 ? -15.023 -8.405 47.719 1.00 90.31 108 GLN A C 1
ATOM 873 O O . GLN A 1 108 ? -15.726 -8.501 48.723 1.00 90.31 108 GLN A O 1
ATOM 878 N N . ILE A 1 109 ? -15.456 -7.813 46.601 1.00 87.00 109 ILE A N 1
ATOM 879 C CA . ILE A 1 109 ? -16.788 -7.208 46.476 1.00 87.00 109 ILE A CA 1
ATOM 880 C C . ILE A 1 109 ? -17.879 -8.262 46.683 1.00 87.00 109 ILE A C 1
ATOM 882 O O . ILE A 1 109 ? -18.847 -8.000 47.391 1.00 87.00 109 ILE A O 1
ATOM 886 N N . GLU A 1 110 ? -17.739 -9.459 46.108 1.00 90.62 110 GLU A N 1
ATOM 887 C CA . GLU A 1 110 ? -18.693 -10.559 46.296 1.00 90.62 110 GLU A CA 1
ATOM 888 C C . GLU A 1 110 ? -18.796 -10.996 47.766 1.00 90.62 110 GLU A C 1
ATOM 890 O O . GLU A 1 110 ? -19.904 -11.211 48.271 1.00 90.62 110 GLU A O 1
ATOM 895 N N . SER A 1 111 ? -17.661 -11.075 48.469 1.00 91.00 111 SER A N 1
ATOM 896 C CA . SER A 1 111 ? -17.603 -11.368 49.906 1.00 91.00 111 SER A CA 1
ATOM 897 C C . SER A 1 111 ? -18.292 -10.282 50.739 1.00 91.00 111 SER A C 1
ATOM 899 O O . SER A 1 111 ? -19.118 -10.591 51.603 1.00 91.00 111 SER A O 1
ATOM 901 N N . ASP A 1 112 ? -18.021 -9.008 50.452 1.00 90.94 112 ASP A N 1
ATOM 902 C CA . ASP A 1 112 ? -18.636 -7.878 51.153 1.00 90.94 112 ASP A CA 1
ATOM 903 C C . ASP A 1 112 ? -20.159 -7.856 50.931 1.00 90.94 112 ASP A C 1
ATOM 905 O O . ASP A 1 112 ? -20.938 -7.658 51.866 1.00 90.94 112 ASP A O 1
ATOM 909 N N . LEU A 1 113 ? -20.613 -8.154 49.709 1.00 88.69 113 LEU A N 1
ATOM 910 C CA . LEU A 1 113 ? -22.035 -8.234 49.362 1.00 88.69 113 LEU A CA 1
ATOM 911 C C . LEU A 1 113 ? -22.743 -9.375 50.112 1.00 88.69 113 LEU A C 1
ATOM 913 O O . LEU A 1 113 ? -23.887 -9.217 50.551 1.00 88.69 113 LEU A O 1
ATOM 917 N N . LEU A 1 114 ? -22.071 -10.516 50.294 1.00 92.44 114 LEU A N 1
ATOM 918 C CA . LEU A 1 114 ? -22.553 -11.619 51.129 1.00 92.44 114 LEU A CA 1
ATOM 919 C C . LEU A 1 114 ? -22.641 -11.219 52.607 1.00 92.44 114 LEU A C 1
ATOM 921 O O . LEU A 1 114 ? -23.660 -11.499 53.243 1.00 92.44 114 LEU A O 1
ATOM 925 N N . HIS A 1 115 ? -21.632 -10.522 53.137 1.00 90.25 115 HIS A N 1
ATOM 926 C CA . HIS A 1 115 ? -21.633 -10.042 54.521 1.00 90.25 115 HIS A CA 1
ATOM 927 C C . HIS A 1 115 ? -22.782 -9.059 54.776 1.00 90.25 115 HIS A C 1
ATOM 929 O O . HIS A 1 115 ? -23.537 -9.215 55.736 1.00 90.25 115 HIS A O 1
ATOM 935 N N . VAL A 1 116 ? -22.983 -8.086 53.882 1.00 87.56 116 VAL A N 1
ATOM 936 C CA . VAL A 1 116 ? -24.081 -7.111 53.985 1.00 87.56 116 VAL A CA 1
ATOM 937 C C . VAL A 1 116 ? -25.447 -7.804 53.943 1.00 87.56 116 VAL A C 1
ATOM 939 O O . VAL A 1 116 ? -26.351 -7.442 54.700 1.00 87.56 116 VAL A O 1
ATOM 942 N N . ARG A 1 117 ? -25.616 -8.835 53.102 1.00 87.06 117 ARG A N 1
ATOM 943 C CA . ARG A 1 117 ? -26.855 -9.633 53.071 1.00 87.06 117 ARG A CA 1
ATOM 944 C C . ARG A 1 117 ? -27.084 -10.388 54.381 1.00 87.06 117 ARG A C 1
ATOM 946 O O . ARG A 1 117 ? -28.195 -10.340 54.903 1.00 87.06 117 ARG A O 1
ATOM 953 N N . ALA A 1 118 ? -26.053 -11.028 54.930 1.00 89.44 118 ALA A N 1
ATOM 954 C CA . ALA A 1 118 ? -26.147 -11.745 56.201 1.00 89.44 118 ALA A CA 1
ATOM 955 C C . ALA A 1 118 ? -26.474 -10.804 57.375 1.00 89.44 118 ALA A C 1
ATOM 957 O O . ALA A 1 118 ? -27.316 -11.124 58.217 1.00 89.44 118 ALA A O 1
ATOM 958 N N . ASP A 1 119 ? -25.862 -9.619 57.406 1.00 85.94 119 ASP A N 1
ATOM 959 C CA . ASP A 1 119 ? -26.139 -8.589 58.408 1.00 85.94 119 ASP A CA 1
ATOM 960 C C . ASP A 1 119 ? -27.578 -8.080 58.320 1.00 85.94 119 ASP A C 1
ATOM 962 O O . ASP A 1 119 ? -28.266 -7.993 59.339 1.00 85.94 119 ASP A O 1
ATOM 966 N N . ARG A 1 120 ? -28.069 -7.806 57.106 1.00 87.44 120 ARG A N 1
ATOM 967 C CA . ARG A 1 120 ? -29.470 -7.435 56.875 1.00 87.44 120 ARG A CA 1
ATOM 968 C C . ARG A 1 120 ? -30.418 -8.509 57.405 1.00 87.44 120 ARG A C 1
ATOM 970 O O . ARG A 1 120 ? -31.369 -8.184 58.112 1.00 87.44 120 ARG A O 1
ATOM 977 N N . ASP A 1 121 ? -30.166 -9.774 57.089 1.00 86.81 121 ASP A N 1
ATOM 978 C CA . ASP A 1 121 ? -31.038 -10.877 57.499 1.00 86.81 121 ASP A CA 1
ATOM 979 C C . ASP A 1 121 ? -31.022 -11.063 59.031 1.00 86.81 121 ASP A C 1
ATOM 981 O O . ASP A 1 121 ? -32.072 -11.278 59.645 1.00 86.81 121 ASP A O 1
ATOM 985 N N . ARG A 1 122 ? -29.864 -10.859 59.679 1.00 90.31 122 ARG A N 1
ATOM 986 C CA . ARG A 1 122 ? -29.740 -10.815 61.146 1.00 90.31 122 ARG A CA 1
ATOM 987 C C . ARG A 1 122 ? -30.539 -9.661 61.753 1.00 90.31 122 ARG A C 1
ATOM 989 O O . ARG A 1 122 ? -31.250 -9.869 62.735 1.00 90.31 122 ARG A O 1
ATOM 996 N N . HIS A 1 123 ? -30.466 -8.465 61.171 1.00 87.00 123 HIS A N 1
ATOM 997 C CA . HIS A 1 123 ? -31.242 -7.312 61.632 1.00 87.00 123 HIS A CA 1
ATOM 998 C C . HIS A 1 123 ? -32.749 -7.522 61.466 1.00 87.00 123 HIS A C 1
ATOM 1000 O O . HIS A 1 123 ? -33.507 -7.202 62.379 1.00 87.00 123 HIS A O 1
ATOM 1006 N N . ILE A 1 124 ? -33.190 -8.129 60.361 1.00 86.88 124 ILE A N 1
ATOM 1007 C CA . ILE A 1 124 ? -34.598 -8.498 60.157 1.00 86.88 124 ILE A CA 1
ATOM 1008 C C . ILE A 1 124 ? -35.070 -9.450 61.260 1.00 86.88 124 ILE A C 1
ATOM 1010 O O . ILE A 1 124 ? -36.159 -9.266 61.806 1.00 86.88 124 ILE A O 1
ATOM 1014 N N . LEU A 1 125 ? -34.262 -10.454 61.614 1.00 87.62 125 LEU A N 1
ATOM 1015 C CA . LEU A 1 125 ? -34.598 -11.377 62.697 1.00 87.62 125 LEU A CA 1
ATOM 1016 C C . LEU A 1 125 ? -34.691 -10.651 64.045 1.00 87.62 125 LEU A C 1
ATOM 1018 O O . LEU A 1 125 ? -35.637 -10.862 64.795 1.00 87.62 125 LEU A O 1
ATOM 1022 N N . GLN A 1 126 ? -33.747 -9.755 64.323 1.00 88.00 126 GLN A N 1
ATOM 1023 C CA . GLN A 1 126 ? -33.702 -8.995 65.569 1.00 88.00 126 GLN A CA 1
ATOM 1024 C C . GLN A 1 126 ? -34.909 -8.058 65.720 1.00 88.00 126 GLN A C 1
ATOM 1026 O O . GLN A 1 126 ? -35.508 -8.000 66.791 1.00 88.00 126 GLN A O 1
ATOM 1031 N N . VAL A 1 127 ? -35.321 -7.389 64.638 1.00 81.75 127 VAL A N 1
ATOM 1032 C CA . VAL A 1 127 ? -36.541 -6.568 64.602 1.00 81.75 127 VAL A CA 1
ATOM 1033 C C . VAL A 1 127 ? -37.785 -7.425 64.834 1.00 81.75 127 VAL A C 1
ATOM 1035 O O . VAL A 1 127 ? -38.664 -7.019 65.590 1.00 81.75 127 VAL A O 1
ATOM 1038 N N . LYS A 1 128 ? -37.858 -8.627 64.247 1.00 85.44 128 LYS A N 1
ATOM 1039 C CA . LYS A 1 128 ? -38.977 -9.554 64.487 1.00 85.44 128 LYS A CA 1
ATOM 1040 C C . LYS A 1 128 ? -39.061 -9.994 65.949 1.00 85.44 128 LYS A C 1
ATOM 1042 O O . LYS A 1 128 ? -40.152 -9.975 66.511 1.00 85.44 128 LYS A O 1
ATOM 1047 N N . THR A 1 129 ? -37.936 -10.346 66.571 1.00 86.88 129 THR A N 1
ATOM 1048 C CA . THR A 1 129 ? -37.903 -10.744 67.988 1.00 86.88 129 THR A CA 1
ATOM 1049 C C . THR A 1 129 ? -38.308 -9.591 68.901 1.00 86.88 129 THR A C 1
ATOM 1051 O O . THR A 1 129 ? -39.197 -9.757 69.730 1.00 86.88 129 THR A O 1
ATOM 1054 N N . LEU A 1 130 ? -37.731 -8.402 68.700 1.00 81.62 130 LEU A N 1
ATOM 1055 C CA . LEU A 1 130 ? -38.071 -7.214 69.489 1.00 81.62 130 LEU A CA 1
ATOM 1056 C C . LEU A 1 130 ? -39.537 -6.806 69.303 1.00 81.62 130 LEU A C 1
ATOM 1058 O O . LEU A 1 130 ? -40.201 -6.440 70.266 1.00 81.62 130 LEU A O 1
ATOM 1062 N N . SER A 1 131 ? -40.077 -6.921 68.087 1.00 78.94 131 SER A N 1
ATOM 1063 C CA . SER A 1 131 ? -41.498 -6.675 67.832 1.00 78.94 131 SER A CA 1
ATOM 1064 C C . SER A 1 131 ? -42.397 -7.660 68.584 1.00 78.94 131 SER A C 1
ATOM 1066 O O . SER A 1 131 ? -43.444 -7.254 69.081 1.00 78.94 131 SER A O 1
ATOM 1068 N N . ALA A 1 132 ? -42.007 -8.933 68.683 1.00 80.00 132 ALA A N 1
ATOM 1069 C CA . ALA A 1 132 ? -42.756 -9.938 69.435 1.00 80.00 132 ALA A CA 1
ATOM 1070 C C . ALA A 1 132 ? -42.688 -9.695 70.954 1.00 80.00 132 ALA A C 1
ATOM 1072 O O . ALA A 1 132 ? -43.685 -9.859 71.654 1.00 80.00 132 ALA A O 1
ATOM 1073 N N . GLU A 1 133 ? -41.537 -9.258 71.467 1.00 81.69 133 GLU A N 1
ATOM 1074 C CA . GLU A 1 133 ? -41.387 -8.865 72.872 1.00 81.69 133 GLU A CA 1
ATOM 1075 C C . GLU A 1 133 ? -42.227 -7.630 73.207 1.00 81.69 133 GLU A C 1
ATOM 1077 O O . GLU A 1 133 ? -42.904 -7.617 74.233 1.00 81.69 133 GLU A O 1
ATOM 1082 N N . VAL A 1 134 ? -42.254 -6.621 72.330 1.00 76.56 134 VAL A N 1
ATOM 1083 C CA . VAL A 1 134 ? -43.098 -5.429 72.502 1.00 76.56 134 VAL A CA 1
ATOM 1084 C C . VAL A 1 134 ? -44.578 -5.800 72.571 1.00 76.56 134 VAL A C 1
ATOM 1086 O O . VAL A 1 134 ? -45.281 -5.281 73.436 1.00 76.56 134 VAL A O 1
ATOM 1089 N N . GLU A 1 135 ? -45.058 -6.710 71.721 1.00 75.06 135 GLU A N 1
ATOM 1090 C CA . GLU A 1 135 ? -46.447 -7.184 71.802 1.00 75.06 135 GLU A CA 1
ATOM 1091 C C . GLU A 1 135 ? -46.719 -7.961 73.095 1.00 75.06 135 GLU A C 1
ATOM 1093 O O . GLU A 1 135 ? -47.709 -7.695 73.773 1.00 75.06 135 GLU A O 1
ATOM 1098 N N . LYS A 1 136 ? -45.788 -8.812 73.538 1.00 79.31 136 LYS A N 1
ATOM 1099 C CA . LYS A 1 136 ? -45.904 -9.502 74.830 1.00 79.31 136 LYS A CA 1
ATOM 1100 C C . LYS A 1 136 ? -45.956 -8.526 76.012 1.00 79.31 136 LYS A C 1
ATOM 1102 O O . LYS A 1 136 ? -46.736 -8.722 76.941 1.00 79.31 136 LYS A O 1
ATOM 1107 N N . TYR A 1 137 ? -45.148 -7.465 75.998 1.00 72.94 137 TYR A N 1
ATOM 1108 C CA . TYR A 1 137 ? -45.183 -6.440 77.043 1.00 72.94 137 TYR A CA 1
ATOM 1109 C C . TYR A 1 137 ? -46.463 -5.601 76.992 1.00 72.94 137 TYR A C 1
ATOM 1111 O O . TYR A 1 137 ? -46.996 -5.270 78.049 1.00 72.94 137 TYR A O 1
ATOM 1119 N N . LYS A 1 138 ? -46.998 -5.301 75.802 1.00 72.81 138 LYS A N 1
ATOM 1120 C CA . LYS A 1 138 ? -48.315 -4.657 75.662 1.00 72.81 138 LYS A CA 1
ATOM 1121 C C . LYS A 1 138 ? -49.432 -5.525 76.241 1.00 72.81 138 LYS A C 1
ATOM 1123 O O . LYS A 1 138 ? -50.277 -5.003 76.963 1.00 72.81 138 LYS A O 1
ATOM 1128 N N . GLU A 1 139 ? -49.409 -6.832 75.989 1.00 70.00 139 GLU A N 1
ATOM 1129 C CA . GLU A 1 139 ? -50.357 -7.783 76.582 1.00 70.00 139 GLU A CA 1
ATOM 1130 C C . GLU A 1 139 ? -50.199 -7.864 78.106 1.00 70.00 139 GLU A C 1
ATOM 1132 O O . GLU A 1 139 ? -51.190 -7.793 78.832 1.00 70.00 139 GLU A O 1
ATOM 1137 N N . MET A 1 140 ? -48.962 -7.918 78.613 1.00 67.00 140 MET A N 1
ATOM 1138 C CA . MET A 1 140 ? -48.693 -7.911 80.054 1.00 67.00 140 MET A CA 1
ATOM 1139 C C . MET A 1 140 ? -49.187 -6.629 80.735 1.00 67.00 140 MET A C 1
ATOM 1141 O O . MET A 1 140 ? -49.787 -6.714 81.805 1.00 67.00 140 MET A O 1
ATOM 1145 N N . ILE A 1 141 ? -48.991 -5.459 80.117 1.00 63.19 141 ILE A N 1
ATOM 1146 C CA . ILE A 1 141 ? -49.519 -4.176 80.606 1.00 63.19 141 ILE A CA 1
ATOM 1147 C C . ILE A 1 141 ? -51.056 -4.180 80.576 1.00 63.19 141 ILE A C 1
ATOM 1149 O O . ILE A 1 141 ? -51.672 -3.729 81.538 1.00 63.19 141 ILE A O 1
ATOM 1153 N N . GLY A 1 142 ? -51.674 -4.769 79.546 1.00 58.34 142 GLY A N 1
ATOM 1154 C CA . GLY A 1 142 ? -53.127 -4.962 79.471 1.00 58.34 142 GLY A CA 1
ATOM 1155 C C . GLY A 1 142 ? -53.694 -5.905 80.541 1.00 58.34 142 GLY A C 1
ATOM 1156 O O . GLY A 1 142 ? -54.844 -5.753 80.944 1.00 58.34 142 GLY A O 1
ATOM 1157 N N . THR A 1 143 ? -52.897 -6.853 81.049 1.00 53.84 143 THR A N 1
ATOM 1158 C CA . THR A 1 143 ? -53.306 -7.760 82.140 1.00 53.84 143 THR A CA 1
ATOM 1159 C C . THR A 1 143 ? -52.992 -7.252 83.553 1.00 53.84 143 THR A C 1
ATOM 1161 O O . THR A 1 143 ? -53.617 -7.720 84.502 1.00 53.84 143 THR A O 1
ATOM 1164 N N . ASN A 1 144 ? -52.083 -6.281 83.715 1.00 51.09 144 ASN A N 1
ATOM 1165 C CA . ASN A 1 144 ? -51.606 -5.793 85.020 1.00 51.09 144 ASN A CA 1
ATOM 1166 C C . ASN A 1 144 ? -52.215 -4.453 85.481 1.00 51.09 144 ASN A C 1
ATOM 1168 O O . ASN A 1 144 ? -51.650 -3.773 86.336 1.00 51.09 144 ASN A O 1
ATOM 1172 N N . GLU A 1 145 ? -53.424 -4.103 85.039 1.00 46.69 145 GLU A N 1
ATOM 1173 C CA . GLU A 1 145 ? -54.215 -3.020 85.659 1.00 46.69 145 GLU A CA 1
ATOM 1174 C C . GLU A 1 145 ? -54.793 -3.378 87.050 1.00 46.69 145 GLU A C 1
ATOM 1176 O O . GLU A 1 145 ? -55.712 -2.723 87.548 1.00 46.69 145 GLU A O 1
ATOM 1181 N N . ARG A 1 146 ? -54.247 -4.388 87.740 1.00 48.84 146 ARG A N 1
ATOM 1182 C CA . ARG A 1 146 ? -54.482 -4.599 89.174 1.00 48.84 146 ARG A CA 1
ATOM 1183 C C . ARG A 1 146 ? -53.168 -4.869 89.906 1.00 48.84 146 ARG A C 1
ATOM 1185 O O . ARG A 1 146 ? -52.531 -5.891 89.699 1.00 48.84 146 ARG A O 1
ATOM 1192 N N . GLU A 1 147 ? -52.879 -3.937 90.813 1.00 44.50 147 GLU A N 1
ATOM 1193 C CA . GLU A 1 147 ? -51.910 -3.958 91.920 1.00 44.50 147 GLU A CA 1
ATOM 1194 C C . GLU A 1 147 ? -50.478 -3.448 91.640 1.00 44.50 147 GLU A C 1
ATOM 1196 O O . GLU A 1 147 ? -49.650 -4.045 90.960 1.00 44.50 147 GLU A O 1
ATOM 1201 N N . HIS A 1 148 ? -50.197 -2.284 92.239 1.00 43.69 148 HIS A N 1
ATOM 1202 C CA . HIS A 1 148 ? -48.927 -1.558 92.257 1.00 43.69 148 HIS A CA 1
ATOM 1203 C C . HIS A 1 148 ? -47.890 -2.197 93.201 1.00 43.69 148 HIS A C 1
ATOM 1205 O O . HIS A 1 148 ? -48.209 -2.490 94.351 1.00 43.69 148 HIS A O 1
ATOM 1211 N N . HIS A 1 149 ? -46.609 -2.211 92.797 1.00 42.91 149 HIS A N 1
ATOM 1212 C CA . HIS A 1 149 ? -45.466 -2.228 93.727 1.00 42.91 149 HIS A CA 1
ATOM 1213 C C . HIS A 1 149 ? -44.338 -1.254 93.288 1.00 42.91 149 HIS A C 1
ATOM 1215 O O . HIS A 1 149 ? -43.939 -1.291 92.124 1.00 42.91 149 HIS A O 1
ATOM 1221 N N . PRO A 1 150 ? -43.762 -0.409 94.180 1.00 49.94 150 PRO A N 1
ATOM 1222 C CA . PRO A 1 150 ? -42.834 0.673 93.794 1.00 49.94 150 PRO A CA 1
ATOM 1223 C C . PRO A 1 150 ? -41.332 0.315 93.734 1.00 49.94 150 PRO A C 1
ATOM 1225 O O . PRO A 1 150 ? -40.512 1.225 93.672 1.00 49.94 150 PRO A O 1
ATOM 1228 N N . PHE A 1 151 ? -40.934 -0.965 93.771 1.00 45.22 151 PHE A N 1
ATOM 1229 C CA . PHE A 1 151 ? -39.507 -1.356 93.823 1.00 45.22 151 PHE A CA 1
ATOM 1230 C C . PHE A 1 151 ? -38.955 -1.951 92.509 1.00 45.22 151 PHE A C 1
ATOM 1232 O O . PHE A 1 151 ? -37.756 -1.872 92.268 1.00 45.22 151 PHE A O 1
ATOM 1239 N N . LEU A 1 152 ? -39.805 -2.459 91.601 1.00 48.62 152 LEU A N 1
ATOM 1240 C CA . LEU A 1 152 ? -39.367 -2.935 90.272 1.00 48.62 152 LEU A CA 1
ATOM 1241 C C . LEU A 1 152 ? -39.155 -1.808 89.243 1.00 48.62 152 LEU A C 1
ATOM 1243 O O . LEU A 1 152 ? -38.458 -2.010 88.255 1.00 48.62 152 LEU A O 1
ATOM 1247 N N . CYS A 1 153 ? -39.706 -0.616 89.491 1.00 55.56 153 CYS A N 1
ATOM 1248 C CA . CYS A 1 153 ? -39.777 0.483 88.524 1.00 55.56 153 CYS A CA 1
ATOM 1249 C C . CYS A 1 153 ? -38.399 1.038 88.111 1.00 55.56 153 CYS A C 1
ATOM 1251 O O . CYS A 1 153 ? -38.211 1.416 86.960 1.00 55.56 153 CYS A O 1
ATOM 1253 N N . LEU A 1 154 ? -37.403 1.049 89.006 1.00 56.62 154 LEU A N 1
ATOM 1254 C CA . LEU A 1 154 ? -36.094 1.648 88.711 1.00 56.62 154 LEU A CA 1
ATOM 1255 C C . LEU A 1 154 ? -35.219 0.763 87.802 1.00 56.62 154 LEU A C 1
ATOM 1257 O O . LEU A 1 154 ? -34.530 1.283 86.928 1.00 56.62 154 LEU A O 1
ATOM 1261 N N . SER A 1 155 ? -35.278 -0.564 87.977 1.00 63.09 155 SER A N 1
ATOM 1262 C CA . SER A 1 155 ? -34.519 -1.532 87.166 1.00 63.09 155 SER A CA 1
ATOM 1263 C C . SER A 1 155 ? -35.047 -1.596 85.736 1.00 63.09 155 SER A C 1
ATOM 1265 O O . SER A 1 155 ? -34.276 -1.490 84.786 1.00 63.09 155 SER A O 1
ATOM 1267 N N . THR A 1 156 ? -36.370 -1.688 85.578 1.00 65.25 156 THR A N 1
ATOM 1268 C CA . THR A 1 156 ? -37.011 -1.663 84.258 1.00 65.25 156 THR A CA 1
ATOM 1269 C C . THR A 1 156 ? -36.848 -0.308 83.575 1.00 65.25 156 THR A C 1
ATOM 1271 O O . THR A 1 156 ? -36.619 -0.264 82.372 1.00 65.25 156 THR A O 1
ATOM 1274 N N . CYS A 1 157 ? -36.896 0.810 84.312 1.00 67.94 157 CYS A N 1
ATOM 1275 C CA . CYS A 1 157 ? -36.616 2.128 83.734 1.00 67.94 157 CYS A CA 1
ATOM 1276 C C . CYS A 1 157 ? -35.173 2.242 83.225 1.00 67.94 157 CYS A C 1
ATOM 1278 O O . CYS A 1 157 ? -34.968 2.808 82.154 1.00 67.94 157 CYS A O 1
ATOM 1280 N N . LEU A 1 158 ? -34.187 1.674 83.932 1.00 75.75 158 LEU A N 1
ATOM 1281 C CA . LEU A 1 158 ? -32.789 1.678 83.489 1.00 75.75 158 LEU A CA 1
ATOM 1282 C C . LEU A 1 158 ? -32.606 0.878 82.185 1.00 75.75 158 LEU A C 1
ATOM 1284 O O . LEU A 1 158 ? -31.988 1.370 81.240 1.00 75.75 158 LEU A O 1
ATOM 1288 N N . GLU A 1 159 ? -33.201 -0.313 82.093 1.00 80.38 159 GLU A N 1
ATOM 1289 C CA . GLU A 1 159 ? -33.181 -1.139 80.876 1.00 80.38 159 GLU A CA 1
ATOM 1290 C C . GLU A 1 159 ? -33.891 -0.458 79.697 1.00 80.38 159 GLU A C 1
ATOM 1292 O O . GLU A 1 159 ? -33.362 -0.441 78.585 1.00 80.38 159 GLU A O 1
ATOM 1297 N N . ILE A 1 160 ? -35.041 0.181 79.940 1.00 80.06 160 ILE A N 1
ATOM 1298 C CA . ILE A 1 160 ? -35.764 0.961 78.925 1.00 80.06 160 ILE A CA 1
ATOM 1299 C C . ILE A 1 160 ? -34.905 2.133 78.435 1.00 80.06 160 ILE A C 1
ATOM 1301 O O . ILE A 1 160 ? -34.802 2.343 77.227 1.00 80.06 160 ILE A O 1
ATOM 1305 N N . THR A 1 161 ? -34.235 2.868 79.331 1.00 79.31 161 THR A N 1
ATOM 1306 C CA . THR A 1 161 ? -33.343 3.967 78.920 1.00 79.31 161 THR A CA 1
ATOM 1307 C C . THR A 1 161 ? -32.155 3.481 78.087 1.00 79.31 161 THR A C 1
ATOM 1309 O O . THR A 1 161 ? -31.833 4.104 77.078 1.00 79.31 161 THR A O 1
ATOM 1312 N N . GLN A 1 162 ? -31.562 2.328 78.422 1.00 82.44 162 GLN A N 1
ATOM 1313 C CA . GLN A 1 162 ? -30.481 1.729 77.630 1.00 82.44 162 GLN A CA 1
ATOM 1314 C C . GLN A 1 162 ? -30.953 1.238 76.254 1.00 82.44 162 GLN A C 1
ATOM 1316 O O . GLN A 1 162 ? -30.219 1.344 75.269 1.00 82.44 162 GLN A O 1
ATOM 1321 N N . LEU A 1 163 ? -32.166 0.686 76.162 1.00 85.44 163 LEU A N 1
ATOM 1322 C CA . LEU A 1 163 ? -32.752 0.263 74.889 1.00 85.44 163 LEU A CA 1
ATOM 1323 C C . LEU A 1 163 ? -33.094 1.460 73.996 1.00 85.44 163 LEU A C 1
ATOM 1325 O O . LEU A 1 163 ? -32.822 1.404 72.799 1.00 85.44 163 LEU A O 1
ATOM 1329 N N . LEU A 1 164 ? -33.614 2.551 74.567 1.00 85.25 164 LEU A N 1
ATOM 1330 C CA . LEU A 1 164 ? -33.878 3.795 73.838 1.00 85.25 164 LEU A CA 1
ATOM 1331 C C . LEU A 1 164 ? -32.591 4.413 73.275 1.00 85.25 164 LEU A C 1
ATOM 1333 O O . LEU A 1 164 ? -32.576 4.850 72.127 1.00 85.25 164 LEU A O 1
ATOM 1337 N N . GLU A 1 165 ? -31.492 4.389 74.032 1.00 89.38 165 GLU A N 1
ATOM 1338 C CA . GLU A 1 165 ? -30.190 4.879 73.564 1.00 89.38 165 GLU A CA 1
ATOM 1339 C C . GLU A 1 165 ? -29.614 4.005 72.434 1.00 89.38 165 GLU A C 1
ATOM 1341 O O . GLU A 1 165 ? -29.131 4.517 71.420 1.00 89.38 165 GLU A O 1
ATOM 1346 N N . LYS A 1 166 ? -29.732 2.674 72.549 1.00 89.81 166 LYS A N 1
ATOM 1347 C CA . LYS A 1 166 ? -29.352 1.740 71.474 1.00 89.81 166 LYS A CA 1
ATOM 1348 C C . LYS A 1 166 ? -30.199 1.929 70.215 1.00 89.81 166 LYS A C 1
ATOM 1350 O O . LYS A 1 166 ? -29.660 1.848 69.112 1.00 89.81 166 LYS A O 1
ATOM 1355 N N . LEU A 1 167 ? -31.498 2.181 70.372 1.00 89.31 167 LEU A N 1
ATOM 1356 C CA . LEU A 1 167 ? -32.417 2.435 69.265 1.00 89.31 167 LEU A CA 1
ATOM 1357 C C . LEU A 1 167 ? -32.070 3.754 68.562 1.00 89.31 167 LEU A C 1
ATOM 1359 O O . LEU A 1 167 ? -31.929 3.763 67.343 1.00 89.31 167 LEU A O 1
ATOM 1363 N N . ALA A 1 168 ? -31.788 4.819 69.318 1.00 90.31 168 ALA A N 1
ATOM 1364 C CA . ALA A 1 168 ? -31.324 6.094 68.768 1.00 90.31 168 ALA A CA 1
ATOM 1365 C C . ALA A 1 168 ? -29.996 5.956 67.994 1.00 90.31 168 ALA A C 1
ATOM 1367 O O . ALA A 1 168 ? -29.834 6.521 66.909 1.00 90.31 168 ALA A O 1
ATOM 1368 N N . LEU A 1 169 ? -29.050 5.156 68.502 1.00 91.94 169 LEU A N 1
ATOM 1369 C CA . LEU A 1 169 ? -27.798 4.837 67.804 1.00 91.94 169 LEU A CA 1
ATOM 1370 C C . LEU A 1 169 ? -28.029 4.054 66.503 1.00 91.94 169 LEU A C 1
ATOM 1372 O O . LEU A 1 169 ? -27.359 4.318 65.501 1.00 91.94 169 LEU A O 1
ATOM 1376 N N . ALA A 1 170 ? -28.953 3.092 66.508 1.00 86.69 170 ALA A N 1
ATOM 1377 C CA . ALA A 1 170 ? -29.302 2.313 65.324 1.00 86.69 170 ALA A CA 1
ATOM 1378 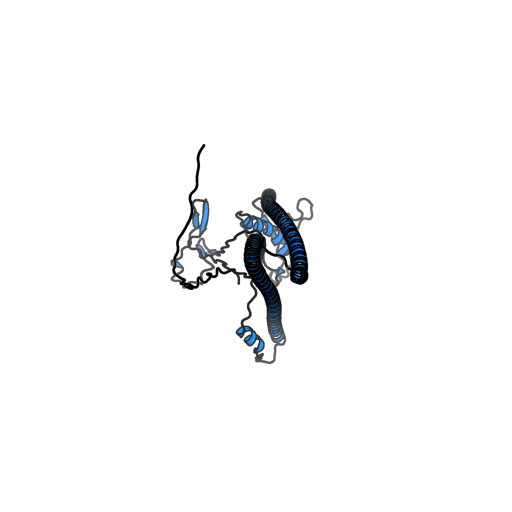C C . ALA A 1 170 ? -29.983 3.182 64.254 1.00 86.69 170 ALA A C 1
ATOM 1380 O O . ALA A 1 170 ? -29.601 3.112 63.087 1.00 86.69 170 ALA A O 1
ATOM 1381 N N . GLU A 1 171 ? -30.913 4.057 64.647 1.00 88.50 171 GLU A N 1
ATOM 1382 C CA . GLU A 1 171 ? -31.561 5.020 63.747 1.00 88.50 171 GLU A CA 1
ATOM 1383 C C . GLU A 1 171 ? -30.559 6.000 63.128 1.00 88.50 171 GLU A C 1
ATOM 1385 O O . GLU A 1 171 ? -30.625 6.299 61.934 1.00 88.50 171 GLU A O 1
ATOM 1390 N N . HIS A 1 172 ? -29.590 6.478 63.914 1.00 91.50 172 HIS A N 1
ATOM 1391 C CA . HIS A 1 172 ? -28.532 7.346 63.406 1.00 91.50 172 HIS A CA 1
ATOM 1392 C C . HIS A 1 172 ? -27.627 6.622 62.394 1.00 91.50 172 HIS A C 1
ATOM 1394 O O . HIS A 1 172 ? -27.311 7.176 61.341 1.00 91.50 172 HIS A O 1
ATOM 1400 N N . LYS A 1 173 ? -27.239 5.367 62.668 1.00 91.44 173 LYS A N 1
ATOM 1401 C CA . LYS A 1 173 ? -26.469 4.543 61.719 1.00 91.44 173 LYS A CA 1
ATOM 1402 C C . LYS A 1 173 ? -27.241 4.266 60.430 1.00 91.44 173 LYS A C 1
ATOM 1404 O O . LYS A 1 173 ? -26.644 4.332 59.359 1.00 91.44 173 LYS A O 1
ATOM 1409 N N . LEU A 1 174 ? -28.544 3.999 60.527 1.00 90.69 174 LEU A N 1
ATOM 1410 C CA . LEU A 1 174 ? -29.408 3.800 59.364 1.00 90.69 174 LEU A CA 1
ATOM 1411 C C . LEU A 1 174 ? -29.435 5.058 58.488 1.00 90.69 174 LEU A C 1
ATOM 1413 O O . LEU A 1 174 ? -29.164 4.966 57.298 1.00 90.69 174 LEU A O 1
ATOM 1417 N N . LYS A 1 175 ? -29.633 6.241 59.087 1.00 92.44 175 LYS A N 1
ATOM 1418 C CA . LYS A 1 175 ? -29.589 7.520 58.356 1.00 92.44 175 LYS A CA 1
ATOM 1419 C C . LYS A 1 175 ? -28.260 7.751 57.642 1.00 92.44 175 LYS A C 1
ATOM 1421 O O . LYS A 1 175 ? -28.256 8.184 56.495 1.00 92.44 175 LYS A O 1
ATOM 1426 N N . LEU A 1 176 ? -27.134 7.473 58.301 1.00 91.31 176 LEU A N 1
ATOM 1427 C CA . LEU A 1 176 ? -25.814 7.598 57.673 1.00 91.31 176 LEU A CA 1
ATOM 1428 C C . LEU A 1 176 ? -25.643 6.618 56.503 1.00 91.31 176 LEU A C 1
ATOM 1430 O O . LEU A 1 176 ? -25.093 6.994 55.469 1.00 91.31 176 LEU A O 1
ATOM 1434 N N . SER A 1 177 ? -26.139 5.388 56.651 1.00 90.00 177 SER A N 1
ATOM 1435 C CA . SER A 1 177 ? -26.143 4.388 55.581 1.00 90.00 177 SER A CA 1
ATOM 1436 C C . SER A 1 177 ? -27.009 4.827 54.399 1.00 90.00 177 SER A C 1
ATOM 1438 O O . SER A 1 177 ? -26.559 4.733 53.261 1.00 90.00 177 SER A O 1
ATOM 1440 N N . ASP A 1 178 ? -28.214 5.343 54.646 1.00 90.81 178 ASP A N 1
ATOM 1441 C CA . ASP A 1 178 ? -29.110 5.841 53.597 1.00 90.81 178 ASP A CA 1
ATOM 1442 C C . ASP A 1 178 ? -28.458 6.988 52.818 1.00 90.81 178 ASP A C 1
ATOM 1444 O O . ASP A 1 178 ? -28.447 6.970 51.587 1.00 90.81 178 ASP A O 1
ATOM 1448 N N . ILE A 1 179 ? -27.831 7.940 53.522 1.00 92.94 179 ILE A N 1
ATOM 1449 C CA . ILE A 1 179 ? -27.076 9.032 52.893 1.00 92.94 179 ILE A CA 1
ATOM 1450 C C . ILE A 1 179 ? -25.950 8.461 52.016 1.00 92.94 179 ILE A C 1
ATOM 1452 O O . ILE A 1 179 ? -25.848 8.827 50.847 1.00 92.94 179 ILE A O 1
ATOM 1456 N N . SER A 1 180 ? -25.154 7.514 52.521 1.00 90.75 180 SER A N 1
ATOM 1457 C CA . SER A 1 180 ? -24.071 6.882 51.751 1.00 90.75 180 SER A CA 1
ATOM 1458 C C . SER A 1 180 ? -24.570 6.163 50.487 1.00 90.75 180 SER A C 1
ATOM 1460 O O . SER A 1 180 ? -23.978 6.312 49.415 1.00 90.75 180 SER A O 1
ATOM 1462 N N . VAL A 1 181 ? -25.692 5.442 50.569 1.00 92.25 181 VAL A N 1
ATOM 1463 C CA . VAL A 1 181 ? -26.312 4.776 49.411 1.00 92.25 181 VAL A CA 1
ATOM 1464 C C . VAL A 1 181 ? -26.816 5.799 48.391 1.00 92.25 181 VAL A C 1
ATOM 1466 O O . VAL A 1 181 ? -26.654 5.602 47.188 1.00 92.25 181 VAL A O 1
ATOM 1469 N N . THR A 1 182 ? -27.398 6.914 48.838 1.00 90.00 182 THR A N 1
ATOM 1470 C CA . THR A 1 182 ? -27.846 7.968 47.913 1.00 90.00 182 THR A CA 1
ATOM 1471 C C . THR A 1 182 ? -26.684 8.658 47.203 1.00 90.00 182 THR A C 1
ATOM 1473 O O . THR A 1 182 ? -26.766 8.868 45.993 1.00 90.00 182 THR A O 1
ATOM 1476 N N . THR A 1 183 ? -25.581 8.937 47.905 1.00 90.19 183 THR A N 1
ATOM 1477 C CA . THR A 1 183 ? -24.381 9.536 47.306 1.00 90.19 183 THR A CA 1
ATOM 1478 C C . THR A 1 183 ? -23.763 8.610 46.262 1.00 90.19 183 THR A C 1
ATOM 1480 O O . THR A 1 183 ? -23.552 9.025 45.127 1.00 90.19 183 THR A O 1
ATOM 1483 N N . THR A 1 184 ? -23.562 7.332 46.597 1.00 88.06 184 THR A N 1
ATOM 1484 C CA . THR A 1 184 ? -22.975 6.348 45.664 1.00 88.06 184 THR A CA 1
ATOM 1485 C C . THR A 1 184 ? -23.855 6.110 44.438 1.00 88.06 184 THR A C 1
ATOM 1487 O O . THR A 1 184 ? -23.355 5.972 43.322 1.00 88.06 184 THR A O 1
ATOM 1490 N N . ARG A 1 185 ? -25.184 6.117 44.605 1.00 92.38 185 ARG A N 1
ATOM 1491 C CA . ARG A 1 185 ? -26.120 6.060 43.478 1.00 92.38 185 ARG A CA 1
ATOM 1492 C C . ARG A 1 185 ? -25.996 7.283 42.566 1.00 92.38 185 ARG A C 1
ATOM 1494 O O . ARG A 1 185 ? -25.989 7.110 41.351 1.00 92.38 185 ARG A O 1
ATOM 1501 N N . SER A 1 186 ? -25.885 8.483 43.136 1.00 92.19 186 SER A N 1
ATOM 1502 C CA . SER A 1 186 ? -25.683 9.718 42.367 1.00 92.19 186 SER A CA 1
ATOM 1503 C C . SER A 1 186 ? -24.378 9.668 41.567 1.00 92.19 186 SER A C 1
ATOM 1505 O O . SER A 1 186 ? -24.382 9.948 40.372 1.00 92.19 186 SER A O 1
ATOM 1507 N N . GLU A 1 187 ? -23.279 9.232 42.189 1.00 93.75 187 GLU A N 1
ATOM 1508 C CA . GLU A 1 187 ? -21.980 9.064 41.521 1.00 93.75 187 GLU A CA 1
ATOM 1509 C C . GLU A 1 187 ? -22.057 8.055 40.363 1.00 93.75 187 GLU A C 1
ATOM 1511 O O . GLU A 1 187 ? -21.518 8.295 39.282 1.00 93.75 187 GLU A O 1
ATOM 1516 N N . PHE A 1 188 ? -22.768 6.938 40.546 1.00 90.69 188 PHE A N 1
ATOM 1517 C CA . PHE A 1 188 ? -22.983 5.948 39.488 1.00 90.69 188 PHE A CA 1
ATOM 1518 C C . PHE A 1 188 ? -23.830 6.499 38.330 1.00 90.69 188 PHE A C 1
ATOM 1520 O O . PHE A 1 188 ? -23.554 6.216 37.161 1.00 90.69 188 PHE A O 1
ATOM 1527 N N . GLU A 1 189 ? -24.867 7.284 38.625 1.00 93.12 189 GLU A N 1
ATOM 1528 C CA . GLU A 1 189 ? -25.688 7.950 37.608 1.00 93.12 189 GLU A CA 1
ATOM 1529 C C . GLU A 1 189 ? -24.854 8.969 36.802 1.00 93.12 189 GLU A C 1
ATOM 1531 O O . GLU A 1 189 ? -24.926 8.974 35.568 1.00 93.12 189 GLU A O 1
ATOM 1536 N N . GLU A 1 190 ? -23.980 9.740 37.458 1.00 93.94 190 GLU A N 1
ATOM 1537 C CA . GLU A 1 190 ? -23.031 10.654 36.803 1.00 93.94 190 GLU A CA 1
ATOM 1538 C C . GLU A 1 190 ? -22.004 9.915 35.931 1.00 93.94 190 GLU A C 1
ATOM 1540 O O . GLU A 1 190 ? -21.783 10.284 34.773 1.00 93.94 190 GLU A O 1
ATOM 1545 N N . GLN A 1 191 ? -21.412 8.831 36.438 1.00 92.25 191 GLN A N 1
ATOM 1546 C CA . GLN A 1 191 ? -20.481 8.005 35.665 1.00 92.25 191 GLN A CA 1
ATOM 1547 C C . GLN A 1 191 ? -21.152 7.396 34.429 1.00 92.25 191 GLN A C 1
ATOM 1549 O O . GLN A 1 191 ? -20.568 7.395 33.344 1.00 92.25 191 GLN A O 1
ATOM 1554 N N . ASN A 1 192 ? -22.395 6.921 34.548 1.00 89.25 192 ASN A N 1
ATOM 1555 C CA . ASN A 1 192 ? -23.142 6.397 33.405 1.00 89.25 192 ASN A CA 1
ATOM 1556 C C . ASN A 1 192 ? -23.439 7.475 32.359 1.00 89.25 192 ASN A C 1
ATOM 1558 O O . ASN A 1 192 ? -23.341 7.198 31.159 1.00 89.25 192 ASN A O 1
ATOM 1562 N N . ALA A 1 193 ? -23.765 8.696 32.792 1.00 94.69 193 ALA A N 1
ATOM 1563 C CA . ALA A 1 193 ? -23.936 9.826 31.885 1.00 94.69 193 ALA A CA 1
ATOM 1564 C C . ALA A 1 193 ? -22.630 10.131 31.130 1.00 94.69 193 ALA A C 1
ATOM 1566 O O . ALA A 1 193 ? -22.646 10.261 29.903 1.00 94.69 193 ALA A O 1
ATOM 1567 N N . MET A 1 194 ? -21.489 10.131 31.829 1.00 95.12 194 MET A N 1
ATOM 1568 C CA . MET A 1 194 ? -20.171 10.332 31.220 1.00 95.12 194 MET A CA 1
ATOM 1569 C C . MET A 1 194 ? -19.811 9.216 30.227 1.00 95.12 194 MET A C 1
ATOM 1571 O O . MET A 1 194 ? -19.341 9.493 29.122 1.00 95.12 194 MET A O 1
ATOM 1575 N N . ILE A 1 195 ? -20.069 7.949 30.566 1.00 92.69 195 ILE A N 1
ATOM 1576 C CA . ILE A 1 195 ? -19.844 6.811 29.661 1.00 92.69 195 ILE A CA 1
ATOM 1577 C C . ILE A 1 195 ? -20.690 6.951 28.391 1.00 92.69 195 ILE A C 1
ATOM 1579 O O . ILE A 1 195 ? -20.204 6.668 27.292 1.00 92.69 195 ILE A O 1
ATOM 1583 N N . LEU A 1 196 ? -21.951 7.376 28.515 1.00 94.56 196 LEU A N 1
ATOM 1584 C CA . LEU A 1 196 ? -22.829 7.584 27.365 1.00 94.56 196 LEU A CA 1
ATOM 1585 C C . LEU A 1 196 ? -22.312 8.712 26.461 1.00 94.56 196 LEU A C 1
ATOM 1587 O O . LEU A 1 196 ? -22.286 8.553 25.239 1.00 94.56 196 LEU A O 1
ATOM 1591 N N . GLU A 1 197 ? -21.850 9.815 27.047 1.00 95.38 197 GLU A N 1
ATOM 1592 C CA . GLU A 1 197 ? -21.240 10.917 26.303 1.00 95.38 197 GLU A CA 1
ATOM 1593 C C . GLU A 1 197 ? -19.970 10.470 25.566 1.00 95.38 197 GLU A C 1
ATOM 1595 O O . GLU A 1 197 ? -19.834 10.705 24.362 1.00 95.38 197 GLU A O 1
ATOM 1600 N N . LEU A 1 198 ? -19.062 9.765 26.247 1.00 93.44 198 LEU A N 1
ATOM 1601 C CA . LEU A 1 198 ? -17.835 9.242 25.640 1.00 93.44 198 LEU A CA 1
ATOM 1602 C C . LEU A 1 198 ? -18.138 8.277 24.489 1.00 93.44 198 LEU A C 1
ATOM 1604 O O . LEU A 1 198 ? -17.509 8.365 23.434 1.00 93.44 198 LEU A O 1
ATOM 1608 N N . LYS A 1 199 ? -19.144 7.407 24.638 1.00 93.44 199 LYS A N 1
ATOM 1609 C CA . LYS A 1 199 ? -19.609 6.524 23.557 1.00 93.44 199 LYS A CA 1
ATOM 1610 C C . LYS A 1 199 ? -20.148 7.304 22.358 1.00 93.44 199 LYS A C 1
ATOM 1612 O O . LYS A 1 199 ? -19.919 6.896 21.221 1.00 93.44 199 LYS A O 1
ATOM 1617 N N . ASN A 1 200 ? -20.855 8.412 22.581 1.00 93.44 200 ASN A N 1
ATOM 1618 C CA . ASN A 1 200 ? -21.332 9.272 21.493 1.00 93.44 200 ASN A CA 1
ATOM 1619 C C . ASN A 1 200 ? -20.161 9.926 20.761 1.00 93.44 200 ASN A C 1
ATOM 1621 O O . ASN A 1 200 ? -20.074 9.829 19.541 1.00 93.44 200 ASN A O 1
ATOM 1625 N N . ARG A 1 201 ? -19.204 10.483 21.508 1.00 94.25 201 ARG A N 1
ATOM 1626 C CA . ARG A 1 201 ? -17.994 11.088 20.938 1.00 94.25 201 ARG A CA 1
ATOM 1627 C C . ARG A 1 201 ? -17.164 10.087 20.137 1.00 94.25 201 ARG A C 1
ATOM 1629 O O . ARG A 1 201 ? -16.647 10.448 19.085 1.00 94.25 201 ARG A O 1
ATOM 1636 N N . LEU A 1 202 ? -17.060 8.841 20.607 1.00 88.94 202 LEU A N 1
ATOM 1637 C CA . LEU A 1 202 ? -16.384 7.766 19.880 1.00 88.94 202 LEU A CA 1
ATOM 1638 C C . LEU A 1 202 ? -17.088 7.472 18.546 1.00 88.94 202 LEU A C 1
ATOM 1640 O O . LEU A 1 202 ? -16.430 7.405 17.515 1.00 88.94 202 LEU A O 1
ATOM 1644 N N . ARG A 1 203 ? -18.425 7.366 18.545 1.00 90.44 203 ARG A N 1
ATOM 1645 C CA . ARG A 1 203 ? -19.205 7.159 17.312 1.00 90.44 203 ARG A CA 1
ATOM 1646 C C . ARG A 1 203 ? -19.035 8.303 16.316 1.00 90.44 203 ARG A C 1
ATOM 1648 O O . ARG A 1 203 ? -18.871 8.049 15.126 1.00 90.44 203 ARG A O 1
ATOM 1655 N N . ASP A 1 204 ? -19.049 9.543 16.793 1.00 92.88 204 ASP A N 1
ATOM 1656 C CA . ASP A 1 204 ? -18.858 10.715 15.936 1.00 92.88 204 ASP A CA 1
ATOM 1657 C C . ASP A 1 204 ? -17.441 10.758 15.349 1.00 92.88 204 ASP A C 1
ATOM 1659 O O . ASP A 1 204 ? -17.262 11.106 14.181 1.00 92.88 204 ASP A O 1
ATOM 1663 N N . ALA A 1 205 ? -16.429 10.391 16.141 1.00 87.31 205 ALA A N 1
ATOM 1664 C CA . ALA A 1 205 ? -15.051 10.278 15.677 1.00 87.31 205 ALA A CA 1
ATOM 1665 C C . ALA A 1 205 ? -14.898 9.171 14.620 1.00 87.31 205 ALA A C 1
ATOM 1667 O O . ALA A 1 205 ? -14.353 9.442 13.550 1.00 87.31 205 ALA A O 1
ATOM 1668 N N . ASP A 1 206 ? -15.449 7.977 14.865 1.00 86.19 206 ASP A N 1
ATOM 1669 C CA . ASP A 1 206 ? -15.472 6.866 13.903 1.00 86.19 206 ASP A CA 1
ATOM 1670 C C . ASP A 1 206 ? -16.143 7.288 12.584 1.00 86.19 206 ASP A C 1
ATOM 1672 O O . ASP A 1 206 ? -15.616 7.030 11.500 1.00 86.19 206 ASP A O 1
ATOM 1676 N N . SER A 1 207 ? -17.277 7.999 12.654 1.00 88.38 207 SER A N 1
ATOM 1677 C CA . SER A 1 207 ? -17.977 8.500 11.463 1.00 88.38 207 SER A CA 1
ATOM 1678 C C . SER A 1 207 ? -17.115 9.478 10.662 1.00 88.38 207 SER A C 1
ATOM 1680 O O . SER A 1 207 ? -17.035 9.373 9.437 1.00 88.38 207 SER A O 1
ATOM 1682 N N . LYS A 1 208 ? -16.423 10.401 11.341 1.00 90.00 208 LYS A N 1
ATOM 1683 C CA . LYS A 1 208 ? -15.522 11.370 10.697 1.00 90.00 208 LYS A CA 1
ATOM 1684 C C . LYS A 1 208 ? -14.314 10.705 10.045 1.00 90.00 208 LYS A C 1
ATOM 1686 O O . LYS A 1 208 ? -13.899 11.149 8.978 1.00 90.00 208 LYS A O 1
ATOM 1691 N N . ILE A 1 209 ? -13.764 9.651 10.650 1.00 85.81 209 ILE A N 1
ATOM 1692 C CA . ILE A 1 209 ? -12.662 8.874 10.064 1.00 85.81 209 ILE A CA 1
ATOM 1693 C C . ILE A 1 209 ? -13.122 8.237 8.748 1.00 85.81 209 ILE A C 1
ATOM 1695 O O . ILE A 1 209 ? -12.489 8.441 7.712 1.00 85.81 209 ILE A O 1
ATOM 1699 N N . VAL A 1 210 ? -14.280 7.569 8.752 1.00 84.25 210 VAL A N 1
ATOM 1700 C CA . VAL A 1 210 ? -14.845 6.930 7.551 1.00 84.25 210 VAL A CA 1
ATOM 1701 C C . VAL A 1 210 ? -15.161 7.950 6.449 1.00 84.25 210 VAL A C 1
ATOM 1703 O O . VAL A 1 210 ? -14.926 7.692 5.266 1.00 84.25 210 VAL A O 1
ATOM 1706 N N . GLU A 1 211 ? -15.709 9.115 6.799 1.00 89.00 211 GLU A N 1
ATOM 1707 C CA . GLU A 1 211 ? -15.955 10.199 5.839 1.00 89.00 211 GLU A CA 1
ATOM 1708 C C . GLU A 1 211 ? -14.654 10.785 5.278 1.00 89.00 211 GLU A C 1
ATOM 1710 O O . GLU A 1 211 ? -14.551 11.001 4.066 1.00 89.00 211 GLU A O 1
ATOM 1715 N N . GLY A 1 212 ? -13.650 10.981 6.135 1.00 88.56 212 GLY A N 1
ATOM 1716 C CA . GLY A 1 212 ? -12.313 11.419 5.747 1.00 88.56 212 GLY A CA 1
ATOM 1717 C C . GLY A 1 212 ? -11.661 10.458 4.756 1.00 88.56 212 GLY A C 1
ATOM 1718 O O . GLY A 1 212 ? -11.186 10.891 3.709 1.00 88.56 212 GLY A O 1
ATOM 1719 N N . GLU A 1 213 ? -11.723 9.150 5.011 1.00 85.25 213 GLU A N 1
ATOM 1720 C CA . GLU A 1 213 ? -11.221 8.120 4.093 1.00 85.25 213 GLU A CA 1
ATOM 1721 C C . GLU A 1 213 ? -11.920 8.163 2.732 1.00 85.25 213 GLU A C 1
ATOM 1723 O O . GLU A 1 213 ? -11.260 8.132 1.691 1.00 85.25 213 GLU A O 1
ATOM 1728 N N . LYS A 1 214 ? -13.255 8.280 2.709 1.00 87.12 214 LYS A N 1
ATOM 1729 C CA . LYS A 1 214 ? -14.016 8.412 1.454 1.00 87.12 214 LYS A CA 1
ATOM 1730 C C . LYS A 1 214 ? -13.573 9.638 0.657 1.00 87.12 214 LYS A C 1
ATOM 1732 O O . LYS A 1 214 ? -13.440 9.559 -0.567 1.00 87.12 214 LYS A O 1
ATOM 1737 N N . LEU A 1 215 ? -13.346 10.762 1.337 1.00 90.31 215 LEU A N 1
ATOM 1738 C CA . LEU A 1 215 ? -12.863 11.981 0.701 1.00 90.31 215 LEU A CA 1
ATOM 1739 C C . LEU A 1 215 ? -11.436 11.805 0.166 1.00 90.31 215 LEU A C 1
ATOM 1741 O O . LEU A 1 215 ? -11.192 12.150 -0.989 1.00 90.31 215 LEU A O 1
ATOM 1745 N N . CYS A 1 216 ? -10.527 11.215 0.946 1.00 88.50 216 CYS A N 1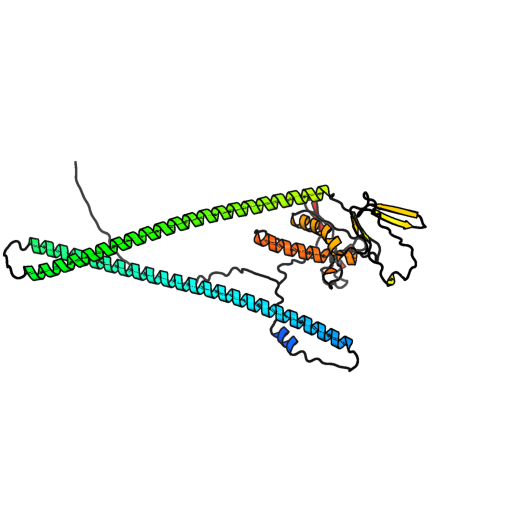
ATOM 1746 C CA . CYS A 1 216 ? -9.160 10.913 0.518 1.00 88.50 216 CYS A CA 1
ATOM 1747 C C . CYS A 1 216 ? -9.140 10.048 -0.748 1.00 88.50 216 CYS A C 1
ATOM 1749 O O .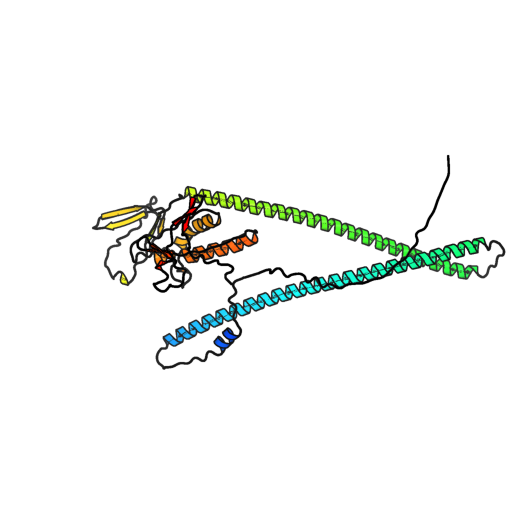 CYS A 1 216 ? -8.476 10.417 -1.714 1.00 88.50 216 CYS A O 1
ATOM 1751 N N . LYS A 1 217 ? -9.940 8.974 -0.803 1.00 89.69 217 LYS A N 1
ATOM 1752 C CA . LYS A 1 217 ? -10.077 8.124 -2.001 1.00 89.69 217 LYS A CA 1
ATOM 1753 C C . LYS A 1 217 ? -10.562 8.916 -3.216 1.00 89.69 217 LYS A C 1
ATOM 1755 O O . LYS A 1 217 ? -10.035 8.775 -4.318 1.00 89.69 217 LYS A O 1
ATOM 1760 N N . LYS A 1 218 ? -11.553 9.795 -3.032 1.00 91.00 218 LYS A N 1
ATOM 1761 C CA . LYS A 1 218 ? -12.086 10.636 -4.116 1.00 91.00 218 LYS A CA 1
ATOM 1762 C C . LYS A 1 218 ? -11.050 11.638 -4.634 1.00 91.00 218 LYS A C 1
ATOM 1764 O O . LYS A 1 218 ? -10.921 11.814 -5.847 1.00 91.00 218 LYS A O 1
ATOM 1769 N N . LEU A 1 219 ? -10.318 12.287 -3.730 1.00 92.38 219 LEU A N 1
ATOM 1770 C CA . LEU A 1 219 ? -9.251 13.225 -4.079 1.00 92.38 219 LEU A CA 1
ATOM 1771 C C . LEU A 1 219 ? -8.099 12.510 -4.787 1.00 92.38 219 LEU A C 1
ATOM 1773 O O . LEU A 1 219 ? -7.649 12.987 -5.826 1.00 92.38 219 LEU A O 1
ATOM 1777 N N . HIS A 1 220 ? -7.683 11.345 -4.286 1.00 91.44 220 HIS A N 1
ATOM 1778 C CA . HIS A 1 220 ? -6.648 10.521 -4.910 1.00 91.44 220 HIS A CA 1
ATOM 1779 C C . HIS A 1 220 ? -7.016 10.147 -6.348 1.00 91.44 220 HIS A C 1
ATOM 1781 O O . HIS A 1 220 ? -6.238 10.403 -7.266 1.00 91.44 220 HIS A O 1
ATOM 1787 N N . ASN A 1 221 ? -8.239 9.658 -6.572 1.00 90.94 221 ASN A N 1
ATOM 1788 C CA . ASN A 1 221 ? -8.729 9.342 -7.918 1.00 90.94 221 ASN A CA 1
ATOM 1789 C C . ASN A 1 221 ? -8.726 10.571 -8.835 1.00 90.94 221 ASN A C 1
ATOM 1791 O O . ASN A 1 221 ? -8.274 10.483 -9.972 1.00 90.94 221 ASN A O 1
ATOM 1795 N N . THR A 1 222 ? -9.148 11.731 -8.324 1.00 92.00 222 THR A N 1
ATOM 1796 C CA . THR A 1 222 ? -9.138 12.988 -9.093 1.00 92.00 222 THR A CA 1
ATOM 1797 C C . THR A 1 222 ? -7.712 13.372 -9.495 1.00 92.00 222 THR A C 1
ATOM 1799 O O . THR A 1 222 ? -7.466 13.755 -10.636 1.00 92.00 222 THR A O 1
ATOM 1802 N N . ILE A 1 223 ? -6.742 13.237 -8.584 1.00 91.56 223 ILE A N 1
ATOM 1803 C CA . ILE A 1 223 ? -5.328 13.496 -8.883 1.00 91.56 223 ILE A CA 1
ATOM 1804 C C . ILE A 1 223 ? -4.814 12.517 -9.946 1.00 91.56 223 ILE A C 1
ATOM 1806 O O . ILE A 1 223 ? -4.084 12.938 -10.843 1.00 91.56 223 ILE A O 1
ATOM 1810 N N . MET A 1 224 ? -5.191 11.236 -9.879 1.00 91.12 224 MET A N 1
ATOM 1811 C CA . MET A 1 224 ? -4.785 10.242 -10.879 1.00 91.12 224 MET A CA 1
ATOM 1812 C C . MET A 1 224 ? -5.360 10.555 -12.264 1.00 91.12 224 MET A C 1
ATOM 1814 O O . MET A 1 224 ? -4.613 10.542 -13.240 1.00 91.12 224 MET A O 1
ATOM 1818 N N . GLU A 1 225 ? -6.642 10.917 -12.350 1.00 90.19 225 GLU A N 1
ATOM 1819 C CA . GLU A 1 225 ? -7.285 11.319 -13.607 1.00 90.19 225 GLU A CA 1
ATOM 1820 C C . GLU A 1 225 ? -6.625 12.566 -14.211 1.00 90.19 225 GLU A C 1
ATOM 1822 O O . GLU A 1 225 ? -6.329 12.593 -15.406 1.00 90.19 225 GLU A O 1
ATOM 1827 N N . LEU A 1 226 ? -6.320 13.573 -13.382 1.00 90.69 226 LEU A N 1
ATOM 1828 C CA . LEU A 1 226 ? -5.637 14.799 -13.812 1.00 90.69 226 LEU A CA 1
ATOM 1829 C C . LEU A 1 226 ? -4.200 14.545 -14.286 1.00 90.69 226 LEU A C 1
ATOM 1831 O O . LEU A 1 226 ? -3.725 15.227 -15.195 1.00 90.69 226 LEU A O 1
ATOM 1835 N N . LYS A 1 227 ? -3.501 13.573 -13.688 1.00 89.12 227 LYS A N 1
ATOM 1836 C CA . LYS A 1 227 ? -2.176 13.125 -14.147 1.00 89.12 227 LYS A CA 1
ATOM 1837 C C . LYS A 1 227 ? -2.238 12.280 -15.423 1.00 89.12 227 LYS A C 1
ATOM 1839 O O . LYS A 1 227 ? -1.202 12.081 -16.051 1.00 89.12 227 LYS A O 1
ATOM 1844 N N . GLY A 1 228 ? -3.421 11.801 -15.799 1.00 90.38 228 GLY A N 1
ATOM 1845 C CA . GLY A 1 228 ? -3.642 10.908 -16.925 1.00 90.38 228 GLY A CA 1
ATOM 1846 C C . GLY A 1 228 ? -3.640 9.434 -16.518 1.00 90.38 228 GLY A C 1
ATOM 1847 O O . GLY A 1 228 ? -2.761 8.952 -15.802 1.00 90.38 228 GLY A O 1
ATOM 1848 N N . ASN A 1 229 ? -4.617 8.694 -17.047 1.00 90.19 229 ASN A N 1
ATOM 1849 C CA . ASN A 1 229 ? -4.795 7.260 -16.781 1.00 90.19 229 ASN A CA 1
ATOM 1850 C C . ASN A 1 229 ? -3.715 6.384 -17.436 1.00 90.19 229 ASN A C 1
ATOM 1852 O O . ASN A 1 229 ? -3.499 5.248 -17.020 1.00 90.19 229 ASN A O 1
ATOM 1856 N N . ILE A 1 230 ? -3.045 6.901 -18.468 1.00 94.00 230 ILE A N 1
ATOM 1857 C CA . ILE A 1 230 ? -1.914 6.254 -19.134 1.00 94.00 230 ILE A CA 1
ATOM 1858 C C . ILE A 1 230 ? -0.733 7.201 -19.017 1.00 94.00 230 ILE A C 1
ATOM 1860 O O . ILE A 1 230 ? -0.813 8.342 -19.466 1.00 94.00 230 ILE A O 1
ATOM 1864 N N . ARG A 1 231 ? 0.351 6.709 -18.417 1.00 94.56 231 ARG A N 1
ATOM 1865 C CA . ARG A 1 231 ? 1.589 7.460 -18.216 1.00 94.56 231 ARG A CA 1
ATOM 1866 C C . ARG A 1 231 ? 2.766 6.662 -18.747 1.00 94.56 231 ARG A C 1
ATOM 1868 O O . ARG A 1 231 ? 2.841 5.449 -18.551 1.00 94.56 231 ARG A O 1
ATOM 1875 N N . VAL A 1 232 ? 3.685 7.347 -19.408 1.00 96.25 232 VAL A N 1
ATOM 1876 C CA . VAL A 1 232 ? 4.903 6.780 -19.976 1.00 96.25 232 VAL A CA 1
ATOM 1877 C C . VAL A 1 232 ? 6.097 7.450 -19.318 1.00 96.25 232 VAL A C 1
ATOM 1879 O O . VAL A 1 232 ? 6.320 8.653 -19.461 1.00 96.25 232 VAL A O 1
ATOM 1882 N N . PHE A 1 233 ? 6.894 6.648 -18.615 1.00 96.88 233 PHE A N 1
ATOM 1883 C CA . PHE A 1 233 ? 8.141 7.088 -18.003 1.00 96.88 233 PHE A CA 1
ATOM 1884 C C . PHE A 1 233 ? 9.339 6.553 -18.779 1.00 96.88 233 PHE A C 1
ATOM 1886 O O . PHE A 1 233 ? 9.366 5.392 -19.189 1.00 96.88 233 PHE A O 1
ATOM 1893 N N . CYS A 1 234 ? 10.353 7.394 -18.948 1.00 97.12 234 CYS A N 1
ATOM 1894 C CA . CYS A 1 234 ? 11.648 6.979 -19.470 1.00 97.12 234 CYS A CA 1
ATOM 1895 C C . CYS A 1 234 ? 12.621 6.843 -18.301 1.00 97.12 234 CYS A C 1
ATOM 1897 O O . CYS A 1 234 ? 12.741 7.774 -17.513 1.00 97.12 234 CYS A O 1
ATOM 1899 N N . ARG A 1 235 ? 13.324 5.714 -18.182 1.00 96.88 235 ARG A N 1
ATOM 1900 C CA . ARG A 1 235 ? 14.379 5.524 -17.179 1.00 96.88 235 ARG A CA 1
ATOM 1901 C C . ARG A 1 235 ? 15.687 5.179 -17.864 1.00 96.88 235 ARG A C 1
ATOM 1903 O O . ARG A 1 235 ? 15.777 4.164 -18.551 1.00 96.88 235 ARG A O 1
ATOM 1910 N N . VAL A 1 236 ? 16.697 6.012 -17.655 1.00 95.12 236 VAL A N 1
ATOM 1911 C CA . VAL A 1 236 ? 18.049 5.793 -18.167 1.00 95.12 236 VAL A CA 1
ATOM 1912 C C . VAL A 1 236 ? 18.871 5.138 -17.064 1.00 95.12 236 VAL A C 1
ATOM 1914 O O . VAL A 1 236 ? 19.014 5.714 -15.992 1.00 95.12 236 VAL A O 1
ATOM 1917 N N . ARG A 1 237 ? 19.393 3.929 -17.300 1.00 93.31 237 ARG A N 1
ATOM 1918 C CA . ARG A 1 237 ? 20.270 3.258 -16.328 1.00 93.31 237 ARG A CA 1
ATOM 1919 C C . ARG A 1 237 ? 21.685 3.866 -16.328 1.00 93.31 237 ARG A C 1
ATOM 1921 O O . ARG A 1 237 ? 22.108 4.372 -17.369 1.00 93.31 237 ARG A O 1
ATOM 1928 N N . PRO A 1 238 ? 22.439 3.753 -15.221 1.00 91.44 238 PRO A N 1
ATOM 1929 C CA . PRO A 1 238 ? 23.883 3.986 -15.218 1.00 91.44 238 PRO A CA 1
ATOM 1930 C C . PRO A 1 238 ? 24.620 3.113 -16.230 1.00 91.44 238 PRO A C 1
ATOM 1932 O O . PRO A 1 238 ? 24.171 2.004 -16.535 1.00 91.44 238 PRO A O 1
ATOM 1935 N N . LEU A 1 239 ? 25.762 3.607 -16.711 1.00 87.38 239 LEU A N 1
ATOM 1936 C CA . LEU A 1 239 ? 26.722 2.817 -17.482 1.00 87.38 239 LEU A CA 1
ATOM 1937 C C . LEU A 1 239 ? 27.368 1.767 -16.570 1.00 87.38 239 LEU A C 1
ATOM 1939 O O . LEU A 1 239 ? 27.689 2.050 -1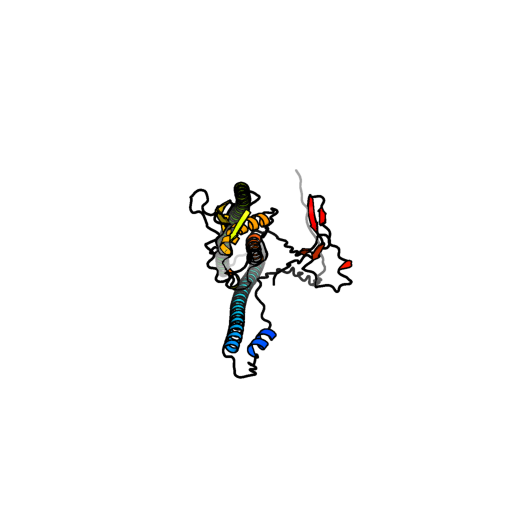5.415 1.00 87.38 239 LEU A O 1
ATOM 1943 N N . LEU A 1 240 ? 27.516 0.552 -17.086 1.00 86.06 240 LEU A N 1
ATOM 1944 C CA . LEU A 1 240 ? 28.180 -0.565 -16.423 1.00 86.06 240 LEU A CA 1
ATOM 1945 C C . LEU A 1 240 ? 29.580 -0.734 -17.013 1.00 86.06 240 LEU A C 1
ATOM 1947 O O . LEU A 1 240 ? 29.813 -0.384 -18.165 1.00 86.06 240 LEU A O 1
ATOM 1951 N N . SER A 1 241 ? 30.499 -1.324 -16.250 1.00 80.44 241 SER A N 1
ATOM 1952 C CA . SER A 1 241 ? 31.875 -1.582 -16.700 1.00 80.44 241 SER A CA 1
ATOM 1953 C C . SER A 1 241 ? 31.938 -2.427 -17.981 1.00 80.44 241 SER A C 1
ATOM 1955 O O . SER A 1 241 ? 32.815 -2.232 -18.816 1.00 80.44 241 SER A O 1
ATOM 1957 N N . ASP A 1 242 ? 30.964 -3.324 -18.162 1.00 78.50 242 ASP A N 1
ATOM 1958 C CA . ASP A 1 242 ? 30.845 -4.198 -19.334 1.00 78.50 242 ASP A CA 1
ATOM 1959 C C . ASP A 1 242 ? 30.332 -3.469 -20.592 1.00 78.50 242 ASP A C 1
ATOM 1961 O O . ASP A 1 242 ? 30.358 -4.039 -21.682 1.00 78.50 242 ASP A O 1
ATOM 1965 N N . ASP A 1 243 ? 29.876 -2.214 -20.472 1.00 76.44 243 ASP A N 1
ATOM 1966 C CA . ASP A 1 243 ? 29.447 -1.399 -21.618 1.00 76.44 243 ASP A CA 1
ATOM 1967 C C . ASP A 1 243 ? 30.646 -0.819 -22.411 1.00 76.44 243 ASP A C 1
ATOM 1969 O O . ASP A 1 243 ? 30.451 -0.220 -23.470 1.00 76.44 243 ASP A O 1
ATOM 1973 N N . GLY A 1 244 ? 31.880 -1.042 -21.931 1.00 67.50 244 GLY A N 1
ATOM 1974 C CA . GLY A 1 244 ? 33.145 -0.630 -22.548 1.00 67.50 244 GLY A CA 1
ATOM 1975 C C . GLY A 1 244 ? 33.632 0.760 -22.116 1.00 67.50 244 GLY A C 1
ATOM 1976 O O . GLY A 1 244 ? 32.838 1.642 -21.802 1.00 67.50 244 GLY A O 1
ATOM 1977 N N . ASP A 1 245 ? 34.954 0.984 -22.169 1.00 60.09 245 ASP A N 1
ATOM 1978 C CA . ASP A 1 245 ? 35.642 2.271 -21.891 1.00 60.09 245 ASP A CA 1
ATOM 1979 C C . ASP A 1 245 ? 35.399 3.341 -22.981 1.00 60.09 245 ASP A C 1
ATOM 1981 O O . ASP A 1 245 ? 36.235 4.199 -23.272 1.00 60.09 245 ASP A O 1
ATOM 1985 N N . GLY A 1 246 ? 34.253 3.265 -23.654 1.00 52.12 246 GLY A N 1
ATOM 1986 C CA . GLY A 1 246 ? 33.956 4.032 -24.845 1.00 52.12 246 GLY A CA 1
ATOM 1987 C C . GLY A 1 246 ? 34.057 5.527 -24.584 1.00 52.12 246 GLY A C 1
ATOM 1988 O O . GLY A 1 246 ? 33.267 6.100 -23.838 1.00 52.12 246 GLY A O 1
ATOM 1989 N N . ASN A 1 247 ? 34.966 6.170 -25.311 1.00 48.44 247 ASN A N 1
ATOM 1990 C CA . ASN A 1 247 ? 35.042 7.602 -25.604 1.00 48.44 247 ASN A CA 1
ATOM 1991 C C . ASN A 1 247 ? 33.773 8.123 -26.339 1.00 48.44 247 ASN A C 1
ATOM 1993 O O . ASN A 1 247 ? 33.839 9.037 -27.162 1.00 48.44 247 ASN A O 1
ATOM 1997 N N . ASP A 1 248 ? 32.620 7.496 -26.090 1.00 52.66 248 ASP A N 1
ATOM 1998 C CA . ASP A 1 248 ? 31.324 7.762 -26.682 1.00 52.66 248 ASP A CA 1
ATOM 1999 C C . ASP A 1 248 ? 30.783 9.044 -26.061 1.00 52.66 248 ASP A C 1
ATOM 2001 O O . ASP A 1 248 ? 30.326 9.106 -24.915 1.00 52.66 248 ASP A O 1
ATOM 2005 N N . ALA A 1 249 ? 30.871 10.110 -26.852 1.00 52.88 249 ALA A N 1
ATOM 2006 C CA . ALA A 1 249 ? 30.202 11.370 -26.601 1.00 52.88 249 ALA A CA 1
ATOM 2007 C C . ALA A 1 249 ? 28.783 11.102 -26.083 1.00 52.88 249 ALA A C 1
ATOM 2009 O O . ALA A 1 249 ? 28.027 10.410 -26.758 1.00 52.88 249 ALA A O 1
ATOM 2010 N N . LYS A 1 250 ? 28.441 11.643 -24.899 1.00 65.38 250 LYS A N 1
ATOM 2011 C CA . LYS A 1 250 ? 27.137 11.515 -24.214 1.00 65.38 250 LYS A CA 1
ATOM 2012 C C . LYS A 1 250 ? 25.979 11.354 -25.213 1.00 65.38 250 LYS A C 1
ATOM 2014 O O . LYS A 1 250 ? 25.414 12.341 -25.684 1.00 65.38 250 LYS A O 1
ATOM 2019 N N . VAL A 1 251 ? 25.630 10.099 -25.519 1.00 81.38 251 VAL A N 1
ATOM 2020 C CA . VAL A 1 251 ? 24.598 9.740 -26.511 1.00 81.38 251 VAL A CA 1
ATOM 2021 C C . VAL A 1 251 ? 23.236 10.269 -26.068 1.00 81.38 251 VAL A C 1
ATOM 2023 O O . VAL A 1 251 ? 22.370 10.559 -26.887 1.00 81.38 251 VAL A O 1
ATOM 2026 N N . VAL A 1 252 ? 23.066 10.461 -24.763 1.00 89.12 252 VAL A N 1
ATOM 2027 C CA . VAL A 1 252 ? 21.861 10.993 -24.142 1.00 89.12 252 VAL A CA 1
ATOM 2028 C C . VAL A 1 252 ? 22.182 12.303 -23.428 1.00 89.12 252 VAL A C 1
ATOM 2030 O O . VAL A 1 252 ? 23.169 12.410 -22.698 1.00 89.12 252 VAL A O 1
ATOM 2033 N N . SER A 1 253 ? 21.318 13.300 -23.603 1.00 90.56 253 SER A N 1
ATOM 2034 C CA . SER A 1 253 ? 21.352 14.547 -22.840 1.00 90.56 253 SER A CA 1
ATOM 2035 C C . SER A 1 253 ? 19.968 14.913 -22.313 1.00 90.56 253 SER A C 1
ATOM 2037 O O . SER A 1 253 ? 18.946 14.569 -22.906 1.00 90.56 253 SER A O 1
ATOM 2039 N N . PHE A 1 254 ? 19.940 15.598 -21.171 1.00 91.56 254 PHE A N 1
ATOM 2040 C CA . PHE A 1 254 ? 18.709 15.977 -20.486 1.00 91.56 254 PHE A CA 1
ATOM 2041 C C . PHE A 1 254 ? 18.518 17.496 -20.599 1.00 91.56 254 PHE A C 1
ATOM 2043 O O . PHE A 1 254 ? 19.347 18.242 -20.070 1.00 91.56 254 PHE A O 1
ATOM 2050 N N . PRO A 1 255 ? 17.471 17.980 -21.289 1.00 88.25 255 PRO A N 1
ATOM 2051 C CA . PRO A 1 255 ? 17.224 19.405 -21.451 1.00 88.25 255 PRO A CA 1
ATOM 2052 C C . PRO A 1 255 ? 16.919 20.079 -20.108 1.00 88.25 255 PRO A C 1
ATOM 2054 O O . PRO A 1 255 ? 16.139 19.580 -19.297 1.00 88.25 255 PRO A O 1
ATOM 2057 N N . THR A 1 256 ? 17.505 21.259 -19.900 1.00 85.75 256 THR A N 1
ATOM 2058 C CA . THR A 1 256 ? 17.299 22.105 -18.711 1.00 85.75 256 THR A CA 1
ATOM 2059 C C . THR A 1 256 ? 16.285 23.230 -18.935 1.00 85.75 256 THR A C 1
ATOM 2061 O O . THR A 1 256 ? 15.933 23.946 -18.002 1.00 85.75 256 THR A O 1
ATOM 2064 N N . SER A 1 257 ? 15.781 23.389 -20.163 1.00 84.75 257 SER A N 1
ATOM 2065 C CA . SER A 1 257 ? 14.742 24.368 -20.497 1.00 84.75 257 SER A CA 1
ATOM 2066 C C . SER A 1 257 ? 13.461 24.108 -19.696 1.00 84.75 257 SER A C 1
ATOM 2068 O O . SER A 1 257 ? 12.974 22.975 -19.697 1.00 84.75 257 SER A O 1
ATOM 2070 N N . MET A 1 258 ? 12.870 25.152 -19.102 1.00 76.81 258 MET A N 1
ATOM 2071 C CA . MET A 1 258 ? 11.719 25.037 -18.187 1.00 76.81 258 MET A CA 1
ATOM 2072 C C . MET A 1 258 ? 10.556 24.190 -18.730 1.00 76.81 258 MET A C 1
ATOM 2074 O O . MET A 1 258 ? 9.955 23.433 -17.978 1.00 76.81 258 MET A O 1
ATOM 2078 N N . GLY A 1 259 ? 10.261 24.242 -20.035 1.00 77.88 259 GLY A N 1
ATOM 2079 C CA . GLY A 1 259 ? 9.154 23.473 -20.624 1.00 77.88 259 GLY A CA 1
ATOM 2080 C C . GLY A 1 259 ? 9.354 21.947 -20.642 1.00 77.88 259 GLY A C 1
ATOM 2081 O O . GLY A 1 259 ? 8.374 21.200 -20.619 1.00 77.88 259 GLY A O 1
ATOM 2082 N N . ARG A 1 260 ? 10.608 21.471 -20.661 1.00 82.94 260 ARG A N 1
ATOM 2083 C CA . ARG A 1 260 ? 10.978 20.044 -20.793 1.00 82.94 260 ARG A CA 1
ATOM 2084 C C . ARG A 1 260 ? 11.792 19.515 -19.608 1.00 82.94 260 ARG A C 1
ATOM 2086 O O . ARG A 1 260 ? 12.200 18.356 -19.628 1.00 82.94 260 ARG A O 1
ATOM 2093 N N . LEU A 1 261 ? 12.018 20.328 -18.580 1.00 87.81 261 LEU A N 1
ATOM 2094 C CA . LEU A 1 261 ? 12.747 19.912 -17.387 1.00 87.81 261 LEU A CA 1
ATOM 2095 C C . LEU A 1 261 ? 12.042 18.712 -16.728 1.00 87.81 261 LEU A C 1
ATOM 2097 O O . LEU A 1 261 ? 10.838 18.751 -16.491 1.00 87.81 261 LEU A O 1
ATOM 2101 N N . GLY A 1 262 ? 12.780 17.620 -16.509 1.00 88.94 262 GLY A N 1
ATOM 2102 C CA . GLY A 1 262 ? 12.255 16.377 -15.921 1.00 88.94 262 GLY A CA 1
ATOM 2103 C C . GLY A 1 262 ? 11.350 15.537 -16.836 1.00 88.94 262 GLY A C 1
ATOM 2104 O O . GLY A 1 262 ? 10.914 14.465 -16.430 1.00 88.94 262 GLY A O 1
ATOM 2105 N N . ARG A 1 263 ? 11.078 15.992 -18.067 1.00 93.38 263 ARG A N 1
ATOM 2106 C CA . ARG A 1 263 ? 10.180 15.330 -19.037 1.00 93.38 263 ARG A CA 1
ATOM 2107 C C . ARG A 1 263 ? 10.815 15.083 -20.399 1.00 93.38 263 ARG A C 1
ATOM 2109 O O . ARG A 1 263 ? 10.326 14.267 -21.172 1.00 93.38 263 ARG A O 1
ATOM 2116 N N . GLY A 1 264 ? 11.869 15.819 -20.731 1.00 94.44 264 GLY A N 1
ATOM 2117 C CA . GLY A 1 264 ? 12.583 15.706 -21.991 1.00 94.44 264 GLY A CA 1
ATOM 2118 C C . GLY A 1 264 ? 13.819 14.824 -21.884 1.00 94.44 264 GLY A C 1
ATOM 2119 O O . GLY A 1 264 ? 14.486 14.783 -20.852 1.00 94.44 264 GLY A O 1
ATOM 2120 N N . ILE A 1 265 ? 14.142 14.166 -22.988 1.00 94.56 265 ILE A N 1
ATOM 2121 C CA . ILE A 1 265 ? 15.397 13.452 -23.211 1.00 94.56 265 ILE A CA 1
ATOM 2122 C C . ILE A 1 265 ? 15.783 13.637 -24.676 1.00 94.56 265 ILE A C 1
ATOM 2124 O O . ILE A 1 265 ? 14.933 13.520 -25.557 1.00 94.56 265 ILE A O 1
ATOM 2128 N N . ASP A 1 266 ? 17.043 13.961 -24.938 1.00 93.12 266 ASP A N 1
ATOM 2129 C CA . ASP A 1 266 ? 17.555 14.166 -26.289 1.00 93.12 266 ASP A CA 1
ATOM 2130 C C . ASP A 1 266 ? 18.594 13.083 -26.594 1.00 93.12 266 ASP A C 1
ATOM 2132 O O . ASP A 1 266 ? 19.610 12.977 -25.901 1.00 93.12 266 ASP A O 1
ATOM 2136 N N . VAL A 1 267 ? 18.332 12.282 -27.628 1.00 92.00 267 VAL A N 1
ATOM 2137 C CA . VAL A 1 267 ? 19.208 11.189 -28.074 1.00 92.00 267 VAL A CA 1
ATOM 2138 C C . VAL A 1 267 ? 19.990 11.644 -29.299 1.00 92.00 267 VAL A C 1
ATOM 2140 O O . VAL A 1 267 ? 19.399 12.068 -30.291 1.00 92.00 267 VAL A O 1
ATOM 2143 N N . THR A 1 268 ? 21.315 11.557 -29.251 1.00 90.19 268 THR A N 1
ATOM 2144 C CA . THR A 1 268 ? 22.196 11.920 -30.364 1.00 90.19 268 THR A CA 1
ATOM 2145 C C . THR A 1 268 ? 22.514 10.680 -31.190 1.00 90.19 268 THR A C 1
ATOM 2147 O O . THR A 1 268 ? 23.136 9.746 -30.693 1.00 90.19 268 THR A O 1
ATOM 2150 N N . LYS A 1 269 ? 22.114 10.670 -32.462 1.00 86.69 269 LYS A N 1
ATOM 2151 C CA . LYS A 1 269 ? 22.424 9.602 -33.419 1.00 86.69 269 LYS A CA 1
ATOM 2152 C C . LYS A 1 269 ? 23.022 10.224 -34.674 1.00 86.69 269 LYS A C 1
ATOM 2154 O O . LYS A 1 269 ? 22.436 11.137 -35.242 1.00 86.69 269 LYS A O 1
ATOM 2159 N N . ASN A 1 270 ? 24.194 9.753 -35.103 1.00 85.81 270 ASN A N 1
ATOM 2160 C CA . ASN A 1 270 ? 24.901 10.266 -36.288 1.00 85.81 270 ASN A CA 1
ATOM 2161 C C . ASN A 1 270 ? 25.105 11.800 -36.266 1.00 85.81 270 ASN A C 1
ATOM 2163 O O . ASN A 1 270 ? 24.968 12.467 -37.287 1.00 85.81 270 ASN A O 1
ATOM 2167 N N . GLY A 1 271 ? 25.367 12.374 -35.085 1.00 82.88 271 GLY A N 1
ATOM 2168 C CA . GLY A 1 271 ? 25.519 13.824 -34.896 1.00 82.88 271 GLY A CA 1
ATOM 2169 C C . GLY A 1 271 ? 24.209 14.626 -34.869 1.00 82.88 271 GLY A C 1
ATOM 2170 O O . GLY A 1 271 ? 24.241 15.819 -34.572 1.00 82.88 271 GLY A O 1
ATOM 2171 N N . GLN A 1 272 ? 23.054 13.996 -35.115 1.00 87.88 272 GLN A N 1
ATOM 2172 C CA . GLN A 1 272 ? 21.738 14.628 -35.031 1.00 87.88 272 GLN A CA 1
ATOM 2173 C C . GLN A 1 272 ? 21.088 14.369 -33.667 1.00 87.88 272 GLN A C 1
ATOM 2175 O O . GLN A 1 272 ? 21.054 13.237 -33.186 1.00 87.88 272 GLN A O 1
ATOM 2180 N N . LYS A 1 273 ? 20.547 15.423 -33.043 1.00 90.12 273 LYS A N 1
ATOM 2181 C CA . LYS A 1 273 ? 19.770 15.318 -31.801 1.00 90.12 273 LYS A CA 1
ATOM 2182 C C . LYS A 1 273 ? 18.302 15.030 -32.105 1.00 90.12 273 LYS A C 1
ATOM 2184 O O . LYS A 1 273 ? 17.660 15.785 -32.831 1.00 90.12 273 LYS A O 1
ATOM 2189 N N . HIS A 1 274 ? 17.769 13.986 -31.487 1.00 92.44 274 HIS A N 1
ATOM 2190 C CA . HIS A 1 274 ? 16.367 13.593 -31.549 1.00 92.44 274 HIS A CA 1
ATOM 2191 C C . HIS A 1 274 ? 15.712 13.820 -30.178 1.00 92.44 274 HIS A C 1
ATOM 2193 O O . HIS A 1 274 ? 16.005 13.075 -29.237 1.00 92.44 274 HIS A O 1
ATOM 2199 N N . PRO A 1 275 ? 14.868 14.857 -30.032 1.00 93.56 275 PRO A N 1
ATOM 2200 C CA . PRO A 1 275 ? 14.181 15.143 -28.781 1.00 93.56 275 PRO A CA 1
ATOM 2201 C C . PRO A 1 275 ? 12.956 14.242 -28.590 1.00 93.56 275 PRO A C 1
ATOM 2203 O O . PRO A 1 275 ? 12.115 14.124 -29.478 1.00 93.56 275 PRO A O 1
ATOM 2206 N N . PHE A 1 276 ? 12.815 13.675 -27.396 1.00 95.19 276 PHE A N 1
ATOM 2207 C CA . PHE A 1 276 ? 11.636 12.935 -26.948 1.00 95.19 276 PHE A CA 1
ATOM 2208 C C . PHE A 1 276 ? 11.071 13.557 -25.671 1.00 95.19 276 PHE A C 1
ATOM 2210 O O . PHE A 1 276 ? 11.800 14.191 -24.897 1.00 95.19 276 PHE A O 1
ATOM 2217 N N . THR A 1 277 ? 9.772 13.384 -25.446 1.00 95.31 277 THR A N 1
ATOM 2218 C CA . THR A 1 277 ? 9.080 13.871 -24.251 1.00 95.31 277 THR A CA 1
ATOM 2219 C C . THR A 1 277 ? 8.211 12.766 -23.668 1.00 95.31 277 THR A C 1
ATOM 2221 O O . THR A 1 277 ? 7.540 12.048 -24.401 1.00 95.31 277 THR A O 1
ATOM 2224 N N . TYR A 1 278 ? 8.255 12.660 -22.345 1.00 95.75 278 TYR A N 1
ATOM 2225 C CA . TYR A 1 278 ? 7.582 11.666 -21.518 1.00 95.75 278 TYR A CA 1
ATOM 2226 C C . TYR A 1 278 ? 6.895 12.366 -20.341 1.00 95.75 278 TYR A C 1
ATOM 2228 O O . TYR A 1 278 ? 7.156 13.545 -20.081 1.00 95.75 278 TYR A O 1
ATOM 2236 N N . ASP A 1 279 ? 6.065 11.645 -19.589 1.00 94.44 279 ASP A N 1
ATOM 2237 C CA . ASP A 1 279 ? 5.455 12.186 -18.369 1.00 94.44 279 ASP A CA 1
ATOM 2238 C C . ASP A 1 279 ? 6.507 12.454 -17.288 1.00 94.44 279 ASP A C 1
ATOM 2240 O O . ASP A 1 279 ? 6.414 13.433 -16.547 1.00 94.44 279 ASP A O 1
ATOM 2244 N N . LYS A 1 280 ? 7.550 11.615 -17.247 1.00 95.19 280 LYS A N 1
ATOM 2245 C CA . LYS A 1 280 ? 8.746 11.797 -16.422 1.00 95.19 280 LYS A CA 1
ATOM 2246 C C . LYS A 1 280 ? 9.945 11.082 -17.045 1.00 95.19 280 LYS A C 1
ATOM 2248 O O . LYS A 1 280 ? 9.806 9.996 -17.614 1.00 95.19 280 LYS A O 1
ATOM 2253 N N . VAL A 1 281 ? 11.120 11.692 -16.934 1.00 96.62 281 VAL A N 1
ATOM 2254 C CA . VAL A 1 281 ? 12.404 11.119 -17.349 1.00 96.62 281 VAL A CA 1
ATOM 2255 C C . VAL A 1 281 ? 13.294 10.976 -16.124 1.00 96.62 281 VAL A C 1
ATOM 2257 O O . VAL A 1 281 ? 13.693 11.979 -15.535 1.00 96.62 281 VAL A O 1
ATOM 2260 N N . PHE A 1 282 ? 13.622 9.732 -15.790 1.00 96.88 282 PHE A N 1
ATOM 2261 C CA . PHE A 1 282 ? 14.572 9.371 -14.754 1.00 96.88 282 PHE A CA 1
ATOM 2262 C C . PHE A 1 282 ? 15.986 9.265 -15.333 1.00 96.88 282 PHE A C 1
ATOM 2264 O O . PHE A 1 282 ? 16.226 8.559 -16.321 1.00 96.88 282 PHE A O 1
ATOM 2271 N N . LYS A 1 283 ? 16.910 9.993 -14.720 1.00 95.12 283 LYS A N 1
ATOM 2272 C CA . LYS A 1 283 ? 18.337 10.042 -15.026 1.00 95.12 283 LYS A CA 1
ATOM 2273 C C . LYS A 1 283 ? 19.067 8.833 -14.423 1.00 95.12 283 LYS A C 1
ATOM 2275 O O . LYS A 1 283 ? 18.522 8.174 -13.543 1.00 95.12 283 LYS A O 1
ATOM 2280 N N . PRO A 1 284 ? 20.320 8.579 -14.843 1.00 93.69 284 PRO A N 1
ATOM 2281 C CA . PRO A 1 284 ? 21.158 7.539 -14.244 1.00 93.69 284 PRO A CA 1
ATOM 2282 C C . PRO A 1 284 ? 21.286 7.622 -12.722 1.00 93.69 284 PRO A C 1
ATOM 2284 O O . PRO A 1 284 ? 21.347 6.588 -12.067 1.00 93.69 284 PRO A O 1
ATOM 2287 N N . ASP A 1 285 ? 21.295 8.838 -12.178 1.00 94.25 285 ASP A N 1
ATOM 2288 C CA . ASP A 1 285 ? 21.471 9.080 -10.745 1.00 94.25 285 ASP A CA 1
ATOM 2289 C C . ASP A 1 285 ? 20.173 8.895 -9.937 1.00 94.25 285 ASP A C 1
ATOM 2291 O O . ASP A 1 285 ? 20.221 8.885 -8.709 1.00 94.25 285 ASP A O 1
ATOM 2295 N N . ASP A 1 286 ? 19.019 8.738 -10.600 1.00 95.56 286 ASP A N 1
ATOM 2296 C CA . ASP A 1 286 ? 17.738 8.562 -9.915 1.00 95.56 286 ASP A CA 1
ATOM 2297 C C . ASP A 1 286 ? 17.607 7.128 -9.377 1.00 95.56 286 ASP A C 1
ATOM 2299 O O . ASP A 1 286 ? 17.743 6.123 -10.093 1.00 95.56 286 ASP A O 1
ATOM 2303 N N . SER A 1 287 ? 17.313 7.034 -8.084 1.00 96.31 287 SER A N 1
ATOM 2304 C CA . SER A 1 287 ? 17.297 5.787 -7.327 1.00 96.31 287 SER A CA 1
ATOM 2305 C C . SER A 1 287 ? 16.047 4.938 -7.597 1.00 96.31 287 SER A C 1
ATOM 2307 O O . SER A 1 287 ? 15.098 5.350 -8.265 1.00 96.31 287 SER A O 1
ATOM 2309 N N . GLN A 1 288 ? 16.017 3.713 -7.059 1.00 97.00 288 GLN A N 1
ATOM 2310 C CA . GLN A 1 288 ? 14.796 2.895 -7.067 1.00 97.00 288 GLN A CA 1
ATOM 2311 C C . GLN A 1 288 ? 13.651 3.566 -6.299 1.00 97.00 288 GLN A C 1
ATOM 2313 O O . GLN A 1 288 ? 12.496 3.421 -6.693 1.00 97.00 288 GLN A O 1
ATOM 2318 N N . GLU A 1 289 ? 13.976 4.307 -5.235 1.00 96.12 289 GLU A N 1
ATOM 2319 C CA . GLU A 1 289 ? 13.008 5.058 -4.435 1.00 96.12 289 GLU A CA 1
ATOM 2320 C C . GLU A 1 289 ? 12.360 6.166 -5.268 1.00 96.12 289 GLU A C 1
ATOM 2322 O O . GLU A 1 289 ? 11.138 6.252 -5.334 1.00 96.12 289 GLU A O 1
ATOM 2327 N N . ASP A 1 290 ? 13.160 6.944 -6.002 1.00 96.31 290 ASP A N 1
ATOM 2328 C CA . ASP A 1 290 ? 12.655 8.047 -6.832 1.00 96.31 290 ASP A CA 1
ATOM 2329 C C . ASP A 1 290 ? 11.659 7.563 -7.893 1.00 96.31 290 ASP A C 1
ATOM 2331 O O . ASP A 1 290 ? 10.672 8.242 -8.203 1.00 96.31 290 ASP A O 1
ATOM 2335 N N . VAL A 1 291 ? 11.904 6.369 -8.444 1.00 96.38 291 VAL A N 1
ATOM 2336 C CA . VAL A 1 291 ? 10.977 5.708 -9.368 1.00 96.38 291 VAL A CA 1
ATOM 2337 C C . VAL A 1 291 ? 9.744 5.198 -8.620 1.00 96.38 291 VAL A C 1
ATOM 2339 O O . VAL A 1 291 ? 8.624 5.366 -9.105 1.00 96.38 291 VAL A O 1
ATOM 2342 N N . PHE A 1 292 ? 9.924 4.605 -7.438 1.00 97.31 292 PHE A N 1
ATOM 2343 C CA . PHE A 1 292 ? 8.829 4.064 -6.639 1.00 97.31 292 PHE A CA 1
ATOM 2344 C C . PHE A 1 292 ? 7.852 5.139 -6.149 1.00 97.31 292 PHE A C 1
ATOM 2346 O O . PHE A 1 292 ? 6.654 4.880 -6.165 1.00 97.31 292 PHE A O 1
ATOM 2353 N N . VAL A 1 293 ? 8.295 6.360 -5.834 1.00 95.38 293 VAL A N 1
ATOM 2354 C CA . VAL A 1 293 ? 7.411 7.478 -5.428 1.00 95.38 293 VAL A CA 1
ATOM 2355 C C . VAL A 1 293 ? 6.314 7.784 -6.465 1.00 95.38 293 VAL A C 1
ATOM 2357 O O . VAL A 1 293 ? 5.207 8.200 -6.112 1.00 95.38 293 VAL A O 1
ATOM 2360 N N . GLU A 1 294 ? 6.573 7.565 -7.757 1.00 91.94 294 GLU A N 1
ATOM 2361 C CA . GLU A 1 294 ? 5.538 7.721 -8.792 1.00 91.94 294 GLU A CA 1
ATOM 2362 C C . GLU A 1 294 ? 4.587 6.521 -8.878 1.00 91.94 294 GLU A C 1
ATOM 2364 O O . GLU A 1 294 ? 3.421 6.674 -9.261 1.00 91.94 294 GLU A O 1
ATOM 2369 N N . ILE A 1 295 ? 5.086 5.329 -8.543 1.00 93.44 295 ILE A N 1
ATOM 2370 C CA . ILE A 1 295 ? 4.362 4.057 -8.623 1.00 93.44 295 ILE A CA 1
ATOM 2371 C C . ILE A 1 295 ? 3.541 3.794 -7.357 1.00 93.44 295 ILE A C 1
ATOM 2373 O O . ILE A 1 295 ? 2.460 3.224 -7.461 1.00 93.44 295 ILE A O 1
ATOM 2377 N N . SER A 1 296 ? 3.966 4.269 -6.187 1.00 94.88 296 SER A N 1
ATOM 2378 C CA . SER A 1 296 ? 3.244 4.131 -4.915 1.00 94.88 296 SER A CA 1
ATOM 2379 C C . SER A 1 296 ? 1.822 4.697 -4.992 1.00 94.88 296 SER A C 1
ATOM 2381 O O . SER A 1 296 ? 0.877 4.114 -4.470 1.00 94.88 296 SER A O 1
ATOM 2383 N N . GLN A 1 297 ? 1.624 5.773 -5.757 1.00 92.56 297 GLN A N 1
ATOM 2384 C CA . GLN A 1 297 ? 0.298 6.336 -6.034 1.00 92.56 297 GLN A CA 1
ATOM 2385 C C . GLN A 1 297 ? -0.611 5.359 -6.795 1.00 92.56 297 GLN A C 1
ATOM 2387 O O . GLN A 1 297 ? -1.812 5.308 -6.542 1.00 92.56 297 GLN A O 1
ATOM 2392 N N . LEU A 1 298 ? -0.047 4.561 -7.706 1.00 93.88 298 LEU A N 1
ATOM 2393 C CA . LEU A 1 298 ? -0.784 3.508 -8.401 1.00 93.88 298 LEU A CA 1
ATOM 2394 C C . LEU A 1 298 ? -1.083 2.334 -7.463 1.00 93.88 298 LEU A C 1
ATOM 2396 O O . LEU A 1 298 ? -2.178 1.783 -7.510 1.00 93.88 298 LEU A O 1
ATOM 2400 N N . VAL A 1 299 ? -0.149 1.977 -6.578 1.00 94.56 299 VAL A N 1
ATOM 2401 C CA . VAL A 1 299 ? -0.384 0.959 -5.540 1.00 94.56 299 VAL A CA 1
ATOM 2402 C C . VAL A 1 299 ? -1.556 1.372 -4.645 1.00 94.56 299 VAL A C 1
ATOM 2404 O O . VAL A 1 299 ? -2.459 0.569 -4.414 1.00 94.56 299 VAL A O 1
ATOM 2407 N N . GLN A 1 300 ? -1.618 2.644 -4.242 1.00 92.38 300 GLN A N 1
ATOM 2408 C CA . GLN A 1 300 ? -2.758 3.187 -3.503 1.00 92.38 300 GLN A CA 1
ATOM 2409 C C . GLN A 1 300 ? -4.068 3.083 -4.299 1.00 92.38 300 GLN A C 1
ATOM 2411 O O . GLN A 1 300 ? -5.078 2.642 -3.759 1.00 92.38 300 GLN A O 1
ATOM 2416 N N . SER A 1 301 ? -4.062 3.402 -5.598 1.00 93.50 301 SER A N 1
ATOM 2417 C CA . SER A 1 301 ? -5.256 3.230 -6.440 1.00 93.50 301 SER A CA 1
ATOM 2418 C C . SER A 1 301 ? -5.726 1.774 -6.500 1.00 93.50 301 SER A C 1
ATOM 2420 O O . SER A 1 301 ? -6.930 1.526 -6.520 1.00 93.50 301 SER A O 1
ATOM 2422 N N . ALA A 1 302 ? -4.800 0.809 -6.500 1.00 92.81 302 ALA A N 1
ATOM 2423 C CA . ALA A 1 302 ? -5.142 -0.609 -6.452 1.00 92.81 302 ALA A CA 1
ATOM 2424 C C . ALA A 1 302 ? -5.802 -1.001 -5.118 1.00 92.81 302 ALA A C 1
ATOM 2426 O O . ALA A 1 302 ? -6.804 -1.716 -5.123 1.00 92.81 302 ALA A O 1
ATOM 2427 N N . LEU A 1 303 ? -5.299 -0.479 -3.992 1.00 89.75 303 LEU A N 1
ATOM 2428 C CA . LEU A 1 303 ? -5.915 -0.650 -2.668 1.00 89.75 303 LEU A CA 1
ATOM 2429 C C . LEU A 1 303 ? -7.305 -0.001 -2.580 1.00 89.75 303 LEU A C 1
ATOM 2431 O O . LEU A 1 303 ? -8.199 -0.532 -1.921 1.00 89.75 303 LEU A O 1
ATOM 2435 N N . ASP A 1 304 ? -7.515 1.102 -3.298 1.00 88.50 304 ASP A N 1
ATOM 2436 C CA . ASP A 1 304 ? -8.805 1.791 -3.390 1.00 88.50 304 ASP A CA 1
ATOM 2437 C C . ASP A 1 304 ? -9.814 1.091 -4.322 1.00 88.50 304 ASP A C 1
ATOM 2439 O O . ASP A 1 304 ? -10.973 1.507 -4.395 1.00 88.50 304 ASP A O 1
ATOM 2443 N N . GLY A 1 305 ? -9.406 0.009 -4.998 1.00 89.00 305 GLY A N 1
ATOM 2444 C CA . GLY A 1 305 ? -10.271 -0.833 -5.828 1.00 89.00 305 GLY A CA 1
ATOM 2445 C C . GLY A 1 305 ? -10.163 -0.598 -7.336 1.00 89.00 305 GLY A C 1
ATOM 2446 O O . GLY A 1 305 ? -11.016 -1.078 -8.086 1.00 89.00 305 GLY A O 1
ATOM 2447 N N . HIS A 1 306 ? -9.135 0.112 -7.809 1.00 90.88 306 HIS A N 1
ATOM 2448 C CA . HIS A 1 306 ? -8.906 0.336 -9.240 1.00 90.88 306 HIS A CA 1
ATOM 2449 C C . HIS A 1 306 ? -7.971 -0.699 -9.862 1.00 90.88 306 HIS A C 1
ATOM 2451 O O . HIS A 1 306 ? -7.040 -1.201 -9.237 1.00 90.88 306 HIS A O 1
ATOM 2457 N N . LYS A 1 307 ? -8.181 -0.992 -11.148 1.00 91.69 307 LYS A N 1
ATOM 2458 C CA . LYS A 1 307 ? -7.284 -1.864 -11.916 1.00 91.69 307 LYS A CA 1
ATOM 2459 C C . LYS A 1 307 ? -6.049 -1.080 -12.343 1.00 91.69 307 LYS A C 1
ATOM 2461 O O . LYS A 1 307 ? -6.162 -0.080 -13.045 1.00 91.69 307 LYS A O 1
ATOM 2466 N N . VAL A 1 308 ? -4.878 -1.576 -11.967 1.00 94.38 308 VAL A N 1
ATOM 2467 C CA . VAL A 1 308 ? -3.587 -0.953 -12.264 1.00 94.38 308 VAL A CA 1
ATOM 2468 C C . VAL A 1 308 ? -2.713 -1.930 -13.033 1.00 94.38 308 VAL A C 1
ATOM 2470 O O . VAL A 1 308 ? -2.671 -3.119 -12.724 1.00 94.38 308 VAL A O 1
ATOM 2473 N N . CYS A 1 309 ? -1.998 -1.420 -14.032 1.00 94.62 309 CYS A N 1
ATOM 2474 C CA . CYS A 1 309 ? -1.031 -2.189 -14.799 1.00 94.62 309 CYS A CA 1
ATOM 2475 C C . CYS A 1 309 ? 0.257 -1.379 -14.969 1.00 94.62 309 CYS A C 1
ATOM 2477 O O . CYS A 1 309 ? 0.209 -0.203 -15.329 1.00 94.62 309 CYS A O 1
ATOM 2479 N N . VAL A 1 310 ? 1.401 -2.013 -14.709 1.00 96.00 310 VAL A N 1
ATOM 2480 C CA . VAL A 1 310 ? 2.730 -1.412 -14.861 1.00 96.00 310 VAL A CA 1
ATOM 2481 C C . VAL A 1 310 ? 3.530 -2.261 -15.837 1.00 96.00 310 VAL A C 1
ATOM 2483 O O . VAL A 1 310 ? 3.720 -3.457 -15.620 1.00 96.00 310 VAL A O 1
ATOM 2486 N N . PHE A 1 311 ? 4.018 -1.630 -16.904 1.00 96.31 311 PHE A N 1
ATOM 2487 C CA . PHE A 1 311 ? 4.855 -2.273 -17.910 1.00 96.31 311 PHE A CA 1
ATOM 2488 C C . PHE A 1 311 ? 6.300 -1.794 -17.793 1.00 96.31 311 PHE A C 1
ATOM 2490 O O . PHE A 1 311 ? 6.564 -0.598 -17.688 1.00 96.31 311 PHE A O 1
ATOM 2497 N N . ALA A 1 312 ? 7.242 -2.730 -17.893 1.00 97.12 312 ALA A N 1
ATOM 2498 C CA . ALA A 1 312 ? 8.649 -2.422 -18.111 1.00 97.12 312 ALA A CA 1
ATOM 2499 C C . ALA A 1 312 ? 9.030 -2.807 -19.545 1.00 97.12 312 ALA A C 1
ATOM 2501 O O . ALA A 1 312 ? 8.991 -3.982 -19.910 1.00 97.12 312 ALA A O 1
ATOM 2502 N N . TYR A 1 313 ? 9.420 -1.821 -20.352 1.00 97.56 313 TYR A N 1
ATOM 2503 C CA . TYR A 1 313 ? 9.768 -2.004 -21.761 1.00 97.56 313 TYR A CA 1
ATOM 2504 C C . TYR A 1 313 ? 11.203 -1.547 -22.050 1.00 97.56 313 TYR A C 1
ATOM 2506 O O . TYR A 1 313 ? 11.710 -0.613 -21.432 1.00 97.56 313 TYR A O 1
ATOM 2514 N N . GLY A 1 314 ? 11.874 -2.227 -22.982 1.00 95.81 314 GLY A N 1
ATOM 2515 C CA . GLY A 1 314 ? 13.251 -1.934 -23.384 1.00 95.81 314 GLY A CA 1
ATOM 2516 C C . GLY A 1 314 ? 14.002 -3.169 -23.881 1.00 95.81 314 GLY A C 1
ATOM 2517 O O . GLY A 1 314 ? 13.549 -4.301 -23.702 1.00 95.81 314 GLY A O 1
ATOM 2518 N N . GLN A 1 315 ? 15.171 -2.970 -24.488 1.00 93.69 315 GLN A N 1
ATOM 2519 C CA . GLN A 1 315 ? 16.028 -4.058 -24.979 1.00 93.69 315 GLN A CA 1
ATOM 2520 C C . GLN A 1 315 ? 16.655 -4.895 -23.846 1.00 93.69 315 GLN A C 1
ATOM 2522 O O . GLN A 1 315 ? 16.599 -4.536 -22.665 1.00 93.69 315 GLN A O 1
ATOM 2527 N N . THR A 1 316 ? 17.251 -6.042 -24.174 1.00 93.12 316 THR A N 1
ATOM 2528 C CA . THR A 1 316 ? 18.058 -6.816 -23.213 1.00 93.12 316 THR A CA 1
ATOM 2529 C C . THR A 1 316 ? 19.193 -5.949 -22.662 1.00 93.12 316 THR A C 1
ATOM 2531 O O . THR A 1 316 ? 19.791 -5.164 -23.391 1.00 93.12 316 THR A O 1
ATOM 2534 N N . GLY A 1 317 ? 19.431 -6.026 -21.350 1.00 91.12 317 GLY A N 1
ATOM 2535 C CA . GLY A 1 317 ? 20.423 -5.188 -20.669 1.00 91.12 317 GLY A CA 1
ATOM 2536 C C . GLY A 1 317 ? 19.982 -3.746 -20.377 1.00 91.12 317 GLY A C 1
ATOM 2537 O O . GLY A 1 317 ? 20.734 -3.012 -19.752 1.00 91.12 317 GLY A O 1
ATOM 2538 N N . SER A 1 318 ? 18.766 -3.315 -20.742 1.00 93.69 318 SER A N 1
ATOM 2539 C CA . SER A 1 318 ? 18.309 -1.930 -20.499 1.00 93.69 318 SER A CA 1
ATOM 2540 C C . SER A 1 318 ? 17.893 -1.620 -19.051 1.00 93.69 318 SER A C 1
ATOM 2542 O O . SER A 1 318 ? 17.499 -0.497 -18.762 1.00 93.69 318 SER A O 1
ATOM 2544 N N . GLY A 1 319 ? 17.921 -2.603 -18.143 1.00 95.75 319 GLY A N 1
ATOM 2545 C CA . GLY A 1 319 ? 17.535 -2.414 -16.736 1.00 95.75 319 GLY A CA 1
ATOM 2546 C C . GLY A 1 319 ? 16.069 -2.716 -16.387 1.00 95.75 319 GLY A C 1
ATOM 2547 O O . GLY A 1 319 ? 15.622 -2.341 -15.305 1.00 95.75 319 GLY A O 1
ATOM 2548 N N . LYS A 1 320 ? 15.308 -3.422 -17.243 1.00 97.50 320 LYS A N 1
ATOM 2549 C CA . LYS A 1 320 ? 13.913 -3.836 -16.947 1.00 97.50 320 LYS A CA 1
ATOM 2550 C C . LYS A 1 320 ? 13.795 -4.649 -15.651 1.00 97.50 320 LYS A C 1
ATOM 2552 O O . LYS A 1 320 ? 13.063 -4.261 -14.748 1.00 97.50 320 LYS A O 1
ATOM 2557 N N . THR A 1 321 ? 14.548 -5.748 -15.549 1.00 96.25 321 THR A N 1
ATOM 2558 C CA . THR A 1 321 ? 14.551 -6.635 -14.371 1.00 96.25 321 THR A CA 1
ATOM 2559 C C . THR A 1 321 ? 15.020 -5.898 -13.124 1.00 96.25 321 THR A C 1
ATOM 2561 O O . THR A 1 321 ? 14.413 -6.031 -12.068 1.00 96.25 321 THR A O 1
ATOM 2564 N N . PHE A 1 322 ? 16.044 -5.052 -13.261 1.00 96.81 322 PHE A N 1
ATOM 2565 C CA . PHE A 1 322 ? 16.506 -4.199 -12.172 1.00 96.81 322 PHE A CA 1
ATOM 2566 C C . PHE A 1 322 ? 15.417 -3.215 -11.723 1.00 96.81 322 PHE A C 1
ATOM 2568 O O . PHE A 1 322 ? 15.216 -3.034 -10.536 1.00 96.81 322 PHE A O 1
ATOM 2575 N N . THR A 1 323 ? 14.643 -2.632 -12.638 1.00 97.75 323 THR A N 1
ATOM 2576 C CA . THR A 1 323 ? 13.531 -1.742 -12.265 1.00 97.75 323 THR A CA 1
ATOM 2577 C C . THR A 1 323 ? 12.415 -2.492 -11.541 1.00 97.75 323 THR A C 1
ATOM 2579 O O . THR A 1 323 ? 11.972 -2.058 -10.484 1.00 97.75 323 THR A O 1
ATOM 2582 N N . MET A 1 324 ? 11.973 -3.632 -12.074 1.00 97.00 324 MET A N 1
ATOM 2583 C CA . MET A 1 324 ? 10.831 -4.360 -11.513 1.00 97.00 324 MET A CA 1
ATOM 2584 C C . MET A 1 324 ? 11.177 -5.121 -10.230 1.00 97.00 324 MET A C 1
ATOM 2586 O O . MET A 1 324 ? 10.443 -5.020 -9.257 1.00 97.00 324 MET A O 1
ATOM 2590 N N . MET A 1 325 ? 12.280 -5.869 -10.211 1.00 95.94 325 MET A N 1
ATOM 2591 C CA . MET A 1 325 ? 12.670 -6.713 -9.074 1.00 95.94 325 MET A CA 1
ATOM 2592 C C . MET A 1 325 ? 13.776 -6.074 -8.230 1.00 95.94 325 MET A C 1
ATOM 2594 O O . MET A 1 325 ? 13.734 -6.126 -7.004 1.00 95.94 325 MET A O 1
ATOM 2598 N N . GLY A 1 326 ? 14.739 -5.419 -8.879 1.00 95.44 326 GLY A N 1
ATOM 2599 C CA . GLY A 1 326 ? 15.905 -4.852 -8.203 1.00 95.44 326 GLY A CA 1
ATOM 2600 C C . GLY A 1 326 ? 16.867 -5.917 -7.695 1.00 95.44 326 GLY A C 1
ATOM 2601 O O . GLY A 1 326 ? 16.928 -7.021 -8.241 1.00 95.44 326 GLY A O 1
ATOM 2602 N N . LYS A 1 327 ? 17.643 -5.565 -6.670 1.00 92.25 327 LYS A N 1
ATOM 2603 C CA . LYS A 1 327 ? 18.489 -6.507 -5.928 1.00 92.25 327 LYS A CA 1
ATOM 2604 C C . LYS A 1 327 ? 17.883 -6.747 -4.537 1.00 92.25 327 LYS A C 1
ATOM 2606 O O . LYS A 1 327 ? 17.343 -5.798 -3.971 1.00 92.25 327 LYS A O 1
ATOM 2611 N N . PRO A 1 328 ? 17.968 -7.972 -3.982 1.00 85.25 328 PRO A N 1
ATOM 2612 C CA . PRO A 1 328 ? 17.458 -8.259 -2.639 1.00 85.25 328 PRO A CA 1
ATOM 2613 C C . PRO A 1 328 ? 18.190 -7.475 -1.543 1.00 85.25 328 PRO A C 1
ATOM 2615 O O . PRO A 1 328 ? 17.561 -6.969 -0.618 1.00 85.25 328 PRO A O 1
ATOM 2618 N N . GLU A 1 329 ? 19.512 -7.348 -1.679 1.00 85.94 329 GLU A N 1
ATOM 2619 C CA . GLU A 1 329 ? 20.367 -6.547 -0.806 1.00 85.94 329 GLU A CA 1
ATOM 2620 C C . GLU A 1 329 ? 21.317 -5.674 -1.655 1.00 85.94 329 GLU A C 1
ATOM 2622 O O . GLU A 1 329 ? 21.777 -6.123 -2.716 1.00 85.94 329 GLU A O 1
ATOM 2627 N N . PRO A 1 330 ? 21.635 -4.441 -1.211 1.00 89.69 330 PRO A N 1
ATOM 2628 C CA . PRO A 1 330 ? 21.081 -3.747 -0.037 1.00 89.69 330 PRO A CA 1
ATOM 2629 C C . PRO A 1 330 ? 19.623 -3.249 -0.239 1.00 89.69 330 PRO A C 1
ATOM 2631 O O . PRO A 1 330 ? 19.152 -3.196 -1.377 1.00 89.69 330 PRO A O 1
ATOM 2634 N N . PRO A 1 331 ? 18.864 -2.932 0.838 1.00 88.56 331 PRO A N 1
ATOM 2635 C CA . PRO A 1 331 ? 17.417 -2.660 0.767 1.00 88.56 331 PRO A CA 1
ATOM 2636 C C . PRO A 1 331 ? 17.005 -1.508 -0.160 1.00 88.56 331 PRO A C 1
ATOM 2638 O O . PRO A 1 331 ? 15.933 -1.544 -0.759 1.00 88.56 331 PRO A O 1
ATOM 2641 N N . ASP A 1 332 ? 17.864 -0.504 -0.321 1.00 92.38 332 ASP A N 1
ATOM 2642 C CA . ASP A 1 332 ? 17.688 0.621 -1.244 1.00 92.38 332 ASP A CA 1
ATOM 2643 C C . ASP A 1 332 ? 17.593 0.172 -2.712 1.00 92.38 332 ASP A C 1
ATOM 2645 O O . ASP A 1 332 ? 16.948 0.836 -3.526 1.00 92.38 332 ASP A O 1
ATOM 2649 N N . GLN A 1 333 ? 18.158 -0.991 -3.047 1.00 93.56 333 GLN A N 1
ATOM 2650 C CA . GLN A 1 333 ? 18.182 -1.545 -4.401 1.00 93.56 333 GLN A CA 1
ATOM 2651 C C . GLN A 1 333 ? 16.941 -2.372 -4.758 1.00 93.56 333 GLN A C 1
ATOM 2653 O O . GLN A 1 333 ? 16.818 -2.794 -5.917 1.00 93.56 333 GLN A O 1
ATOM 2658 N N . LYS A 1 334 ? 16.013 -2.591 -3.815 1.00 96.25 334 LYS A N 1
ATOM 2659 C CA . LYS A 1 334 ? 14.734 -3.268 -4.074 1.00 96.25 334 LYS A CA 1
ATOM 2660 C C . LYS A 1 334 ? 13.977 -2.567 -5.203 1.00 96.25 334 LYS A C 1
ATOM 2662 O O . LYS A 1 334 ? 13.917 -1.338 -5.254 1.00 96.25 334 LYS A O 1
ATOM 2667 N N . GLY A 1 335 ? 13.427 -3.348 -6.128 1.00 96.62 335 GLY A N 1
ATOM 2668 C CA . GLY A 1 335 ? 12.667 -2.834 -7.267 1.00 96.62 335 GLY A CA 1
ATOM 2669 C C . GLY A 1 335 ? 11.218 -2.497 -6.925 1.00 96.62 335 GLY A C 1
ATOM 2670 O O . GLY A 1 335 ? 10.798 -2.517 -5.770 1.00 96.62 335 GLY A O 1
ATOM 2671 N N . LEU A 1 336 ? 10.431 -2.219 -7.960 1.00 97.00 336 LEU A N 1
ATOM 2672 C CA . LEU A 1 336 ? 9.026 -1.835 -7.820 1.00 97.00 336 LEU A CA 1
ATOM 2673 C C . LEU A 1 336 ? 8.147 -2.930 -7.203 1.00 97.00 336 LEU A C 1
ATOM 2675 O O . LEU A 1 336 ? 7.299 -2.614 -6.377 1.00 97.00 336 LEU A O 1
ATOM 2679 N N . ILE A 1 337 ? 8.331 -4.199 -7.580 1.00 95.50 337 ILE A N 1
ATOM 2680 C CA . ILE A 1 337 ? 7.527 -5.328 -7.087 1.00 95.50 337 ILE A CA 1
ATOM 2681 C C . ILE A 1 337 ? 7.680 -5.500 -5.568 1.00 95.50 337 ILE A C 1
ATOM 2683 O O . ILE A 1 337 ? 6.659 -5.402 -4.889 1.00 95.50 337 ILE A O 1
ATOM 2687 N N . PRO A 1 338 ? 8.891 -5.717 -5.005 1.00 95.12 338 PRO A N 1
ATOM 2688 C CA . PRO A 1 338 ? 9.033 -5.907 -3.561 1.00 95.12 338 PRO A CA 1
ATOM 2689 C C . PRO A 1 338 ? 8.530 -4.697 -2.762 1.00 95.12 338 PRO A C 1
ATOM 2691 O O . PRO A 1 338 ? 7.787 -4.882 -1.806 1.00 95.12 338 PRO A O 1
ATOM 2694 N N . ARG A 1 339 ? 8.816 -3.466 -3.212 1.00 95.88 339 ARG A N 1
ATOM 2695 C CA . ARG A 1 339 ? 8.333 -2.235 -2.559 1.00 95.88 339 ARG A CA 1
ATOM 2696 C C . ARG A 1 339 ? 6.811 -2.088 -2.605 1.00 95.88 339 ARG A C 1
ATOM 2698 O O . ARG A 1 339 ? 6.197 -1.654 -1.638 1.00 95.88 339 ARG A O 1
ATOM 2705 N N . SER A 1 340 ? 6.184 -2.470 -3.720 1.00 96.00 340 SER A N 1
ATOM 2706 C CA . SER A 1 340 ? 4.720 -2.448 -3.844 1.00 96.00 340 SER A CA 1
ATOM 2707 C C . SER A 1 340 ? 4.075 -3.451 -2.896 1.00 96.00 340 SER A C 1
ATOM 2709 O O . SER A 1 340 ? 3.069 -3.140 -2.271 1.00 96.00 340 SER A O 1
ATOM 2711 N N . VAL A 1 341 ? 4.656 -4.648 -2.779 1.00 93.12 341 VAL A N 1
ATOM 2712 C CA . VAL A 1 341 ? 4.176 -5.679 -1.853 1.00 93.12 341 VAL A CA 1
ATOM 2713 C C . VAL A 1 341 ? 4.312 -5.204 -0.404 1.00 93.12 341 VAL A C 1
ATOM 2715 O O . VAL A 1 341 ? 3.338 -5.294 0.337 1.00 93.12 341 VAL A O 1
ATOM 2718 N N . GLU A 1 342 ? 5.457 -4.633 -0.023 1.00 93.25 342 GLU A N 1
ATOM 2719 C CA . GLU A 1 342 ? 5.676 -4.031 1.303 1.00 93.25 342 GLU A CA 1
ATOM 2720 C C . GLU A 1 342 ? 4.614 -2.967 1.620 1.00 93.25 342 GLU A C 1
ATOM 2722 O O . GLU A 1 342 ? 3.887 -3.105 2.602 1.00 93.25 342 GLU A O 1
ATOM 2727 N N . MET A 1 343 ? 4.415 -1.991 0.726 1.00 94.56 343 MET A N 1
ATOM 2728 C CA . MET A 1 343 ? 3.399 -0.943 0.890 1.00 94.56 343 MET A CA 1
ATOM 2729 C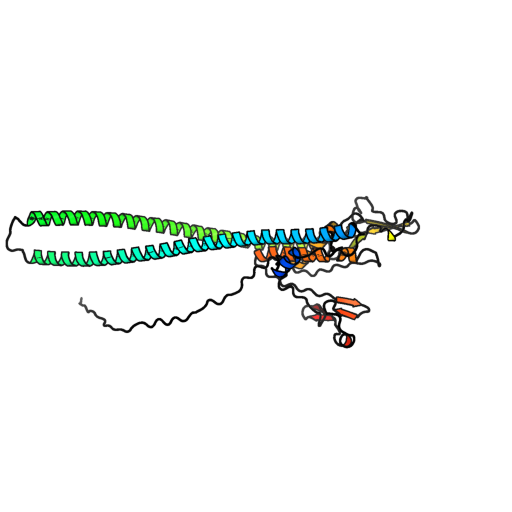 C . MET A 1 343 ? 1.974 -1.507 1.019 1.00 94.56 343 MET A C 1
ATOM 2731 O O . MET A 1 343 ? 1.171 -0.987 1.795 1.00 94.56 343 MET A O 1
ATOM 2735 N N . ILE A 1 344 ? 1.633 -2.561 0.269 1.00 93.06 344 ILE A N 1
ATOM 2736 C CA . ILE A 1 344 ? 0.322 -3.221 0.364 1.00 93.06 344 ILE A CA 1
ATOM 2737 C C . ILE A 1 344 ? 0.130 -3.846 1.751 1.00 93.06 344 ILE A C 1
ATOM 2739 O O . ILE A 1 344 ? -0.942 -3.695 2.340 1.00 93.06 344 ILE A O 1
ATOM 2743 N N . PHE A 1 345 ? 1.145 -4.530 2.287 1.00 91.44 345 PHE A N 1
ATOM 2744 C CA . PHE A 1 345 ? 1.067 -5.148 3.613 1.00 91.44 345 PHE A CA 1
ATOM 2745 C C . PHE A 1 345 ? 1.042 -4.111 4.742 1.00 91.44 345 PHE A C 1
ATOM 2747 O O . PHE A 1 345 ? 0.240 -4.256 5.664 1.00 91.44 345 PHE A O 1
ATOM 2754 N N . GLU A 1 346 ? 1.830 -3.041 4.647 1.00 91.88 346 GLU A N 1
ATOM 2755 C CA . GLU A 1 346 ? 1.777 -1.915 5.591 1.00 91.88 346 GLU A CA 1
ATOM 2756 C C . GLU A 1 346 ? 0.390 -1.258 5.589 1.00 91.88 346 GLU A C 1
ATOM 2758 O O . GLU A 1 346 ? -0.237 -1.077 6.635 1.00 91.88 346 GLU A O 1
ATOM 2763 N N . SER A 1 347 ? -0.148 -0.979 4.398 1.00 89.94 347 SER A N 1
ATOM 2764 C CA . SER A 1 347 ? -1.480 -0.385 4.250 1.00 89.94 347 SER A CA 1
ATOM 2765 C C . SER A 1 347 ? -2.569 -1.299 4.804 1.00 89.94 347 SER A C 1
ATOM 2767 O O . SER A 1 347 ? -3.496 -0.831 5.462 1.00 89.94 347 SER A O 1
ATOM 2769 N N . LYS A 1 348 ? -2.451 -2.614 4.588 1.00 87.38 348 LYS A N 1
ATOM 2770 C CA . LYS A 1 348 ? -3.360 -3.602 5.172 1.00 87.38 348 LYS A CA 1
ATOM 2771 C C . LYS A 1 348 ? -3.378 -3.498 6.699 1.00 87.38 348 LYS A C 1
ATOM 2773 O O . LYS A 1 348 ? -4.466 -3.413 7.257 1.00 87.38 348 LYS A O 1
ATOM 2778 N N . GLN A 1 349 ? -2.217 -3.487 7.359 1.00 88.19 349 GLN A N 1
ATOM 2779 C CA . GLN A 1 349 ? -2.135 -3.427 8.826 1.00 88.19 349 GLN A CA 1
ATOM 2780 C C . GLN A 1 349 ? -2.810 -2.164 9.382 1.00 88.19 349 GLN A C 1
ATOM 2782 O O . GLN A 1 349 ? -3.573 -2.231 10.346 1.00 88.19 349 GLN A O 1
ATOM 2787 N N . ILE A 1 350 ? -2.591 -1.018 8.730 1.00 86.31 350 ILE A N 1
ATOM 2788 C CA . ILE A 1 350 ? -3.226 0.250 9.109 1.00 86.31 350 ILE A CA 1
ATOM 2789 C C . ILE A 1 350 ? -4.751 0.151 8.960 1.00 86.31 350 ILE A C 1
ATOM 2791 O O . ILE A 1 350 ? -5.492 0.489 9.883 1.00 86.31 350 ILE A O 1
ATOM 2795 N N . LEU A 1 351 ? -5.235 -0.354 7.827 1.00 83.31 351 LEU A N 1
ATOM 2796 C CA . LEU A 1 351 ? -6.667 -0.421 7.520 1.00 83.31 351 LEU A CA 1
ATOM 2797 C C . LEU A 1 351 ? -7.396 -1.504 8.343 1.00 83.31 351 LEU A C 1
ATOM 2799 O O . LEU A 1 351 ? -8.586 -1.363 8.631 1.00 83.31 351 LEU A O 1
ATOM 2803 N N . GLU A 1 352 ? -6.708 -2.561 8.780 1.00 84.50 352 GLU A N 1
ATOM 2804 C CA . GLU A 1 352 ? -7.259 -3.563 9.706 1.00 84.50 352 GLU A CA 1
ATOM 2805 C C . GLU A 1 352 ? -7.632 -2.943 11.059 1.00 84.50 352 GLU A C 1
ATOM 2807 O O . GLU A 1 352 ? -8.691 -3.266 11.605 1.00 84.50 352 GLU A O 1
ATOM 2812 N N . SER A 1 353 ? -6.849 -1.973 11.553 1.00 79.06 353 SER A N 1
ATOM 2813 C CA . SER A 1 353 ? -7.207 -1.201 12.757 1.00 79.06 353 SER A CA 1
ATOM 2814 C C . SER A 1 353 ? -8.512 -0.403 12.589 1.00 79.06 353 SER A C 1
ATOM 2816 O O . SER A 1 353 ? -9.237 -0.159 13.552 1.00 79.06 353 SER A O 1
ATOM 2818 N N . GLN A 1 354 ? -8.865 -0.083 11.342 1.00 77.62 354 GLN A N 1
ATOM 2819 C CA . GLN A 1 354 ? -10.089 0.611 10.934 1.00 77.62 354 GLN A CA 1
ATOM 2820 C C . GLN A 1 354 ? -11.206 -0.361 10.508 1.00 77.62 354 GLN A C 1
ATOM 2822 O O . GLN A 1 354 ? -12.182 0.038 9.874 1.00 77.62 354 GLN A O 1
ATOM 2827 N N . LYS A 1 355 ? -11.100 -1.644 10.887 1.00 81.44 355 LYS A N 1
ATOM 2828 C CA . LYS A 1 355 ? -12.090 -2.712 10.640 1.00 81.44 355 LYS A CA 1
ATOM 2829 C C . LYS A 1 355 ? -12.225 -3.138 9.169 1.00 81.44 355 LYS A C 1
ATOM 2831 O O . LYS A 1 355 ? -13.190 -3.830 8.828 1.00 81.44 355 LYS A O 1
ATOM 2836 N N . TRP A 1 356 ? -11.272 -2.795 8.300 1.00 82.00 356 TRP A N 1
ATOM 2837 C CA . TRP A 1 356 ? -11.229 -3.334 6.938 1.00 82.00 356 TRP A CA 1
ATOM 2838 C C . TRP A 1 356 ? -10.727 -4.783 6.934 1.00 82.00 356 TRP A C 1
ATOM 2840 O O . TRP A 1 356 ? -9.848 -5.155 7.704 1.00 82.00 356 TRP A O 1
ATOM 2850 N N . LYS A 1 357 ? -11.273 -5.613 6.037 1.00 84.25 357 LYS A N 1
ATOM 2851 C CA . LYS A 1 357 ? -10.825 -6.998 5.823 1.00 84.25 357 LYS A CA 1
ATOM 2852 C C . LYS A 1 357 ? -10.321 -7.159 4.396 1.00 84.25 357 LYS A C 1
ATOM 2854 O O . LYS A 1 357 ? -11.081 -6.941 3.455 1.00 84.25 357 LYS A O 1
ATOM 2859 N N . TYR A 1 358 ? -9.072 -7.592 4.244 1.00 82.81 358 TYR A N 1
ATOM 2860 C CA . TYR A 1 358 ? -8.445 -7.821 2.942 1.00 82.81 358 TYR A CA 1
ATOM 2861 C C . TYR A 1 358 ? -8.194 -9.304 2.693 1.00 82.81 358 TYR A C 1
ATOM 2863 O O . TYR A 1 358 ? -7.731 -10.033 3.569 1.00 82.81 358 TYR A O 1
ATOM 2871 N N . LYS A 1 359 ? -8.440 -9.733 1.454 1.00 86.69 359 LYS A N 1
ATOM 2872 C CA . LYS A 1 359 ? -7.979 -11.018 0.930 1.00 86.69 359 LYS A CA 1
ATOM 2873 C C . LYS A 1 359 ? -7.040 -10.742 -0.235 1.00 86.69 359 LYS A C 1
ATOM 2875 O O . LYS A 1 359 ? -7.443 -10.107 -1.203 1.00 86.69 359 LYS A O 1
ATOM 2880 N N . MET A 1 360 ? -5.811 -11.237 -0.140 1.00 87.12 360 MET A N 1
ATOM 2881 C CA . MET A 1 360 ? -4.795 -11.079 -1.178 1.00 87.12 360 MET A CA 1
ATOM 2882 C C . MET A 1 360 ? -4.500 -12.418 -1.837 1.00 87.12 360 MET A C 1
ATOM 2884 O O . MET A 1 360 ? -4.458 -13.458 -1.179 1.00 87.12 360 MET A O 1
ATOM 2888 N N . GLN A 1 361 ? -4.323 -12.383 -3.151 1.00 89.00 361 GLN A N 1
ATOM 2889 C CA . GLN A 1 361 ? -3.970 -13.540 -3.960 1.00 89.00 361 GLN A CA 1
ATOM 2890 C C . GLN A 1 361 ? -2.911 -13.100 -4.960 1.00 89.00 361 GLN A C 1
ATOM 2892 O O . GLN A 1 361 ? -3.053 -12.049 -5.586 1.00 89.00 361 GLN A O 1
ATOM 2897 N N . ILE A 1 362 ? -1.859 -13.901 -5.100 1.00 90.25 362 ILE A N 1
ATOM 2898 C CA . ILE A 1 362 ? -0.781 -13.646 -6.053 1.00 90.25 362 ILE A CA 1
ATOM 2899 C C . ILE A 1 362 ? -0.725 -14.809 -7.027 1.00 90.25 362 ILE A C 1
ATOM 2901 O O . ILE A 1 362 ? -0.815 -15.975 -6.643 1.00 90.25 362 ILE A O 1
ATOM 2905 N N . SER A 1 363 ? -0.550 -14.477 -8.296 1.00 91.06 363 SER A N 1
ATOM 2906 C CA . SER A 1 363 ? -0.324 -15.443 -9.355 1.00 91.06 363 SER A CA 1
ATOM 2907 C C . SER A 1 363 ? 0.788 -14.947 -10.266 1.00 91.06 363 SER A C 1
ATOM 2909 O O . SER A 1 363 ? 0.828 -13.757 -10.580 1.00 91.06 363 SER A O 1
ATOM 2911 N N . MET A 1 364 ? 1.666 -15.843 -10.707 1.00 91.38 364 MET A N 1
ATOM 2912 C CA . MET A 1 364 ? 2.807 -15.499 -11.550 1.00 91.38 364 MET A CA 1
ATOM 2913 C C . MET A 1 364 ? 2.864 -16.452 -12.740 1.00 91.38 364 MET A C 1
ATOM 2915 O O . MET A 1 364 ? 2.822 -17.667 -12.570 1.00 91.38 364 MET A O 1
ATOM 2919 N N . PHE A 1 365 ? 2.949 -15.906 -13.949 1.00 92.12 365 PHE A N 1
ATOM 2920 C CA . PHE A 1 365 ? 3.063 -16.684 -15.177 1.00 92.12 365 PHE A CA 1
ATOM 2921 C C . PHE A 1 365 ? 3.927 -15.960 -16.201 1.00 92.12 365 PHE A C 1
ATOM 2923 O O . PHE A 1 365 ? 4.041 -14.734 -16.176 1.00 92.12 365 PHE A O 1
ATOM 2930 N N . GLU A 1 366 ? 4.509 -16.727 -17.115 1.00 91.44 366 GLU A N 1
ATOM 2931 C CA . GLU A 1 366 ? 5.179 -16.204 -18.300 1.00 91.44 366 GLU A CA 1
ATOM 2932 C C . GLU A 1 366 ? 4.328 -16.461 -19.546 1.00 91.44 366 GLU A C 1
ATOM 2934 O O . GLU A 1 366 ? 3.657 -17.489 -19.664 1.00 91.44 366 GLU A O 1
ATOM 2939 N N . ILE A 1 367 ? 4.363 -15.518 -20.486 1.00 91.69 367 ILE A N 1
ATOM 2940 C CA . ILE A 1 367 ? 3.877 -15.726 -21.849 1.00 91.69 367 ILE A CA 1
ATOM 2941 C C . ILE A 1 367 ? 5.113 -15.879 -22.725 1.00 91.69 367 ILE A C 1
ATOM 2943 O O . ILE A 1 367 ? 5.872 -14.928 -22.908 1.00 91.69 367 ILE A O 1
ATOM 2947 N N . TYR A 1 368 ? 5.319 -17.077 -23.259 1.00 89.56 368 TYR A N 1
ATOM 2948 C CA . TYR A 1 368 ? 6.426 -17.373 -24.159 1.00 89.56 368 TYR A CA 1
ATOM 2949 C C . TYR A 1 368 ? 5.890 -18.051 -25.413 1.00 89.56 368 TYR A C 1
ATOM 2951 O O . TYR A 1 368 ? 5.261 -19.105 -25.326 1.00 89.56 368 TYR A O 1
ATOM 2959 N N . ASN A 1 369 ? 6.142 -17.446 -26.577 1.00 90.31 369 ASN A N 1
ATOM 2960 C CA . ASN A 1 369 ? 5.649 -17.925 -27.871 1.00 90.31 369 ASN A CA 1
ATOM 2961 C C . ASN A 1 369 ? 4.130 -18.200 -27.854 1.00 90.31 369 ASN A C 1
ATOM 2963 O O . ASN A 1 369 ? 3.690 -19.327 -28.087 1.00 90.31 369 ASN A O 1
ATOM 2967 N N . GLU A 1 370 ? 3.345 -17.185 -27.470 1.00 88.06 370 GLU A N 1
ATOM 2968 C CA . GLU A 1 370 ? 1.876 -17.252 -27.347 1.00 88.06 370 GLU A CA 1
ATOM 2969 C C . GLU A 1 370 ? 1.348 -18.357 -26.406 1.00 88.06 370 GLU A C 1
ATOM 2971 O O . GLU A 1 370 ? 0.164 -18.691 -26.419 1.00 88.06 370 GLU A O 1
ATOM 2976 N N . THR A 1 371 ? 2.211 -18.934 -25.563 1.00 86.81 371 THR A N 1
ATOM 2977 C CA . THR A 1 371 ? 1.850 -19.978 -24.600 1.00 86.81 371 THR A CA 1
ATOM 2978 C C . THR A 1 371 ? 2.027 -19.462 -23.181 1.00 86.81 371 THR A C 1
ATOM 2980 O O . THR A 1 371 ? 3.088 -18.950 -22.825 1.00 86.81 371 THR A O 1
ATOM 2983 N N . ILE A 1 372 ? 0.989 -19.626 -22.361 1.00 89.88 372 ILE A N 1
ATOM 2984 C CA . ILE A 1 372 ? 1.014 -19.272 -20.941 1.00 89.88 372 ILE A CA 1
ATOM 2985 C C . ILE A 1 372 ? 1.611 -20.436 -20.145 1.00 89.88 372 ILE A C 1
ATOM 2987 O O . ILE A 1 372 ? 1.138 -21.570 -20.253 1.00 89.88 372 ILE A O 1
ATOM 2991 N N . ARG A 1 373 ? 2.616 -20.149 -19.317 1.00 88.50 373 ARG A N 1
ATOM 2992 C CA . ARG A 1 373 ? 3.226 -21.102 -18.384 1.00 88.50 373 ARG A CA 1
ATOM 2993 C C . ARG A 1 373 ? 3.140 -20.559 -16.965 1.00 88.50 373 ARG A C 1
ATOM 2995 O O . ARG A 1 373 ? 3.596 -19.452 -16.690 1.00 88.50 373 ARG A O 1
ATOM 3002 N N . ASP A 1 374 ? 2.547 -21.344 -16.080 1.00 90.38 374 ASP A N 1
ATOM 3003 C CA . ASP A 1 374 ? 2.432 -21.031 -14.658 1.00 90.38 374 ASP A CA 1
ATOM 3004 C C . ASP A 1 374 ? 3.796 -21.167 -13.965 1.00 90.38 374 ASP A C 1
ATOM 3006 O O . ASP A 1 374 ? 4.398 -22.241 -13.985 1.00 90.38 374 ASP A O 1
ATOM 3010 N N . LEU A 1 375 ? 4.283 -20.072 -13.373 1.00 90.38 375 LEU A N 1
ATOM 3011 C CA . LEU A 1 375 ? 5.591 -20.005 -12.713 1.00 90.38 375 LEU A CA 1
ATOM 3012 C C . LEU A 1 375 ? 5.539 -20.424 -11.236 1.00 90.38 375 LEU A C 1
ATOM 3014 O O . LEU A 1 375 ? 6.588 -20.554 -10.610 1.00 90.38 375 LEU A O 1
ATOM 3018 N N . LEU A 1 376 ? 4.345 -20.627 -10.669 1.00 88.62 376 LEU A N 1
ATOM 3019 C CA . LEU A 1 376 ? 4.168 -21.058 -9.280 1.00 88.62 376 LEU A CA 1
ATOM 3020 C C . LEU A 1 376 ? 3.992 -22.577 -9.142 1.00 88.62 376 LEU A C 1
ATOM 3022 O O . LEU A 1 376 ? 4.068 -23.097 -8.028 1.00 88.62 376 LEU A O 1
ATOM 3026 N N . LYS A 1 377 ? 3.778 -23.313 -10.242 1.00 83.31 377 LYS A N 1
ATOM 3027 C CA . LYS A 1 377 ? 3.781 -24.784 -10.217 1.00 83.31 377 LYS A CA 1
ATOM 3028 C C . LYS A 1 377 ? 5.229 -25.294 -10.184 1.00 83.31 377 LYS A C 1
ATOM 3030 O O . LYS A 1 377 ? 6.031 -24.868 -11.016 1.00 83.31 377 LYS A O 1
ATOM 3035 N N . PRO A 1 378 ? 5.577 -26.240 -9.289 1.00 69.94 378 PRO A N 1
ATOM 3036 C CA . PRO A 1 378 ? 6.874 -26.903 -9.346 1.00 69.94 378 PRO A CA 1
ATOM 3037 C C . PRO A 1 378 ? 7.032 -27.566 -10.716 1.00 69.94 378 PRO A C 1
ATOM 3039 O O . PRO A 1 378 ? 6.082 -28.160 -11.233 1.00 69.94 378 PRO A O 1
ATOM 3042 N N . SER A 1 379 ? 8.216 -27.414 -11.314 1.00 59.16 379 SER A N 1
ATOM 3043 C CA . SER A 1 379 ? 8.527 -27.856 -12.674 1.00 59.16 379 SER A CA 1
ATOM 3044 C C . SER A 1 379 ? 8.115 -29.311 -12.875 1.00 59.16 379 SER A C 1
ATOM 3046 O O . SER A 1 379 ? 8.748 -30.231 -12.358 1.00 59.16 379 SER A O 1
ATOM 3048 N N . GLN A 1 380 ? 7.016 -29.504 -13.599 1.00 55.19 380 GLN A N 1
ATOM 3049 C CA . GLN A 1 380 ? 6.492 -30.824 -13.890 1.00 55.19 380 GLN A CA 1
ATOM 3050 C C . GLN A 1 380 ? 7.359 -31.504 -14.951 1.00 55.19 380 GLN A C 1
ATOM 3052 O O . GLN A 1 380 ? 7.772 -30.879 -15.930 1.00 55.19 380 GLN A O 1
ATOM 3057 N N . THR A 1 381 ? 7.611 -32.798 -14.768 1.00 51.78 381 THR A N 1
ATOM 3058 C CA . THR A 1 381 ? 8.180 -33.678 -15.789 1.00 51.78 381 THR A CA 1
ATOM 3059 C C . THR A 1 381 ? 7.367 -33.569 -17.085 1.00 51.78 381 THR A C 1
ATOM 3061 O O . THR A 1 381 ? 6.149 -33.385 -17.073 1.00 51.78 381 THR A O 1
ATOM 3064 N N . SER A 1 382 ? 8.053 -33.659 -18.222 1.00 55.06 382 SER A N 1
ATOM 3065 C CA . SER A 1 382 ? 7.577 -33.337 -19.578 1.00 55.06 382 SER A CA 1
ATOM 3066 C C . SER A 1 382 ? 6.238 -33.965 -20.009 1.00 55.06 382 SER A C 1
ATOM 3068 O O . SER A 1 382 ? 5.593 -33.438 -20.913 1.00 55.06 382 SER A O 1
ATOM 3070 N N . GLU A 1 383 ? 5.774 -35.038 -19.366 1.00 52.75 383 GLU A N 1
ATOM 3071 C CA . GLU A 1 383 ? 4.508 -35.706 -19.697 1.00 52.75 383 GLU A CA 1
ATOM 3072 C C . GLU A 1 383 ? 3.253 -35.014 -19.139 1.00 52.75 383 GLU A C 1
ATOM 3074 O O . GLU A 1 383 ? 2.177 -35.130 -19.731 1.00 52.75 383 GLU A O 1
ATOM 3079 N N . SER A 1 384 ? 3.349 -34.259 -18.041 1.00 51.81 384 SER A N 1
ATOM 3080 C CA . SER A 1 384 ? 2.186 -33.601 -17.425 1.00 51.81 384 SER A CA 1
ATOM 3081 C C . SER A 1 384 ? 2.054 -32.112 -17.777 1.00 51.81 384 SER A C 1
ATOM 3083 O O . SER A 1 384 ? 0.948 -31.570 -17.724 1.00 51.81 384 SER A O 1
ATOM 3085 N N . ALA A 1 385 ? 3.115 -31.487 -18.302 1.00 52.31 385 ALA A N 1
ATOM 3086 C CA . ALA A 1 385 ? 3.084 -30.135 -18.878 1.00 52.31 385 ALA A CA 1
ATOM 3087 C C . ALA A 1 385 ? 2.163 -30.010 -20.115 1.00 52.31 385 ALA A C 1
ATOM 3089 O O . ALA A 1 385 ? 1.644 -28.935 -20.406 1.00 52.31 385 ALA A O 1
ATOM 3090 N N . LEU A 1 386 ? 1.912 -31.115 -20.829 1.00 50.47 386 LEU A N 1
ATOM 3091 C CA . LEU A 1 386 ? 1.006 -31.157 -21.986 1.00 50.47 386 LEU A CA 1
ATOM 3092 C C . LEU A 1 386 ? -0.486 -31.150 -21.602 1.00 50.47 386 LEU A C 1
ATOM 3094 O O . LEU A 1 386 ? -1.326 -30.873 -22.461 1.00 50.47 386 LEU A O 1
ATOM 3098 N N . LYS A 1 387 ? -0.835 -31.441 -20.338 1.00 54.44 387 LYS A N 1
ATOM 3099 C CA . LYS A 1 387 ? -2.235 -31.504 -19.872 1.00 54.44 387 LYS A CA 1
ATOM 3100 C C . LYS A 1 387 ? -2.754 -30.189 -19.289 1.00 54.44 387 LYS A C 1
ATOM 3102 O O . LYS A 1 387 ? -3.953 -29.937 -19.373 1.00 54.44 387 LYS A O 1
ATOM 3107 N N . SER A 1 388 ? -1.893 -29.329 -18.753 1.00 58.50 388 SER A N 1
ATOM 3108 C CA . SER A 1 388 ? -2.284 -28.023 -18.208 1.00 58.50 388 SER A CA 1
ATOM 3109 C C . SER A 1 388 ? -2.136 -26.924 -19.261 1.00 58.50 388 SER A C 1
ATOM 3111 O O . SER A 1 388 ? -1.210 -26.117 -19.210 1.00 58.50 388 SER A O 1
ATOM 3113 N N . LYS A 1 389 ? -3.033 -26.892 -20.255 1.00 69.62 389 LYS A N 1
ATOM 3114 C CA . LYS A 1 389 ? -3.146 -25.709 -21.118 1.00 69.62 389 LYS A CA 1
ATOM 3115 C C . LYS A 1 389 ? -3.898 -24.615 -20.363 1.00 69.62 389 LYS A C 1
ATOM 3117 O O . LYS A 1 389 ? -5.091 -24.744 -20.094 1.00 69.62 389 LYS A O 1
ATOM 3122 N N . HIS A 1 390 ? -3.192 -23.541 -20.040 1.00 81.31 390 HIS A N 1
ATOM 3123 C CA . HIS A 1 390 ? -3.781 -22.320 -19.508 1.00 81.31 390 HIS A CA 1
ATOM 3124 C C . HIS A 1 390 ? -4.404 -21.512 -20.653 1.00 81.31 390 HIS A C 1
ATOM 3126 O O . HIS A 1 390 ? -3.789 -21.343 -21.705 1.00 81.31 390 HIS A O 1
ATOM 3132 N N . PHE A 1 391 ? -5.623 -21.007 -20.452 1.00 83.88 391 PHE A N 1
ATOM 3133 C CA . PHE A 1 391 ? -6.345 -20.210 -21.449 1.00 83.88 391 PHE A CA 1
ATOM 3134 C C . PHE A 1 391 ? -6.924 -18.953 -20.818 1.00 83.88 391 PHE A C 1
ATOM 3136 O O . PHE A 1 391 ? -7.335 -18.965 -19.657 1.00 83.88 391 PHE A O 1
ATOM 3143 N N . ILE A 1 392 ? -7.005 -17.886 -21.605 1.00 88.88 392 ILE A N 1
ATOM 3144 C CA . ILE A 1 392 ? -7.644 -16.637 -21.200 1.00 88.88 392 ILE A CA 1
ATOM 3145 C C . ILE A 1 392 ? -9.164 -16.815 -21.274 1.00 88.88 392 ILE A C 1
ATOM 3147 O O . ILE A 1 392 ? -9.694 -17.300 -22.275 1.00 88.88 392 ILE A O 1
ATOM 3151 N N . LYS A 1 393 ? -9.865 -16.433 -20.208 1.00 89.38 393 LYS A N 1
ATOM 3152 C CA . LYS A 1 393 ? -11.325 -16.425 -20.118 1.00 89.38 393 LYS A CA 1
ATOM 3153 C C . LYS A 1 393 ? -11.821 -15.051 -19.684 1.00 89.38 393 LYS A C 1
ATOM 3155 O O . LYS A 1 393 ? -11.115 -14.299 -19.015 1.00 89.38 393 LYS A O 1
ATOM 3160 N N . HIS A 1 394 ? -13.063 -14.765 -20.054 1.00 90.62 394 HIS A N 1
ATOM 3161 C CA . HIS A 1 394 ? -13.796 -13.579 -19.634 1.00 90.62 394 HIS A CA 1
ATOM 3162 C C . HIS A 1 394 ? -14.920 -14.012 -18.692 1.00 90.62 394 HIS A C 1
ATOM 3164 O O . HIS A 1 394 ? -15.617 -14.988 -18.978 1.00 90.62 394 HIS A O 1
ATOM 3170 N N . ASP A 1 395 ? -15.071 -13.334 -17.557 1.00 88.19 395 ASP A N 1
ATOM 3171 C CA . ASP A 1 395 ? -16.237 -13.518 -16.693 1.00 88.19 395 ASP A CA 1
ATOM 3172 C C . ASP A 1 395 ? -17.440 -12.695 -17.196 1.00 88.19 395 ASP A C 1
ATOM 3174 O O . ASP A 1 395 ? -17.334 -11.891 -18.126 1.00 88.19 395 ASP A O 1
ATOM 3178 N N . SER A 1 396 ? -18.603 -12.890 -16.572 1.00 88.75 396 SER A N 1
ATOM 3179 C CA . SER A 1 396 ? -19.834 -12.153 -16.894 1.00 88.75 396 SER A CA 1
ATOM 3180 C C . SER A 1 396 ? -19.738 -10.644 -16.644 1.00 88.75 396 SER A C 1
ATOM 3182 O O . SER A 1 396 ? -20.559 -9.889 -17.154 1.00 88.75 396 SER A O 1
ATOM 3184 N N . ASN A 1 397 ? -18.748 -10.207 -15.866 1.00 85.06 397 ASN A N 1
ATOM 3185 C CA . ASN A 1 397 ? -18.520 -8.816 -15.490 1.00 85.06 397 ASN A CA 1
ATOM 3186 C C . ASN A 1 397 ? -17.458 -8.149 -16.387 1.00 85.06 397 ASN A C 1
ATOM 3188 O O . ASN A 1 397 ? -17.068 -7.009 -16.136 1.00 85.06 397 ASN A O 1
ATOM 3192 N N . GLY A 1 398 ? -16.970 -8.846 -17.421 1.00 83.56 398 GLY A N 1
ATOM 3193 C CA . GLY A 1 398 ? -15.936 -8.356 -18.332 1.00 83.56 398 GLY A CA 1
ATOM 3194 C C . GLY A 1 398 ? -14.515 -8.402 -17.759 1.00 83.56 398 GLY A C 1
ATOM 3195 O O . GLY A 1 398 ? -13.598 -7.837 -18.358 1.00 83.56 398 GLY A O 1
ATOM 3196 N N . ASN A 1 399 ? -14.291 -9.060 -16.618 1.00 85.75 399 ASN A N 1
ATOM 3197 C CA . ASN A 1 399 ? -12.947 -9.306 -16.108 1.00 85.75 399 ASN A CA 1
ATOM 3198 C C . ASN A 1 399 ? -12.279 -10.431 -16.891 1.00 85.75 399 ASN A C 1
ATOM 3200 O O . ASN A 1 399 ? -12.892 -11.445 -17.223 1.00 85.75 399 ASN A O 1
ATOM 3204 N N . ILE A 1 400 ? -10.990 -10.245 -17.149 1.00 88.38 400 ILE A N 1
ATOM 3205 C CA . ILE A 1 400 ? -10.146 -11.209 -17.842 1.00 88.38 400 ILE A CA 1
ATOM 3206 C C . ILE A 1 400 ? -9.368 -11.991 -16.788 1.00 88.38 400 ILE A C 1
ATOM 3208 O O . ILE A 1 400 ? -8.751 -11.387 -15.911 1.00 88.38 400 ILE A O 1
ATOM 3212 N N . TYR A 1 401 ? -9.382 -13.318 -16.876 1.00 88.31 401 TYR A N 1
ATOM 3213 C CA . TYR A 1 401 ? -8.602 -14.190 -16.002 1.00 88.31 401 TYR A CA 1
ATOM 3214 C C . TYR A 1 401 ? -7.994 -15.354 -16.783 1.00 88.31 401 TYR A C 1
ATOM 3216 O O . TYR A 1 401 ? -8.478 -15.744 -17.846 1.00 88.31 401 TYR A O 1
ATOM 3224 N N . VAL A 1 402 ? -6.919 -15.924 -16.246 1.00 88.88 402 VAL A N 1
ATOM 3225 C CA . VAL A 1 402 ? -6.289 -17.124 -16.799 1.00 88.88 402 VAL A CA 1
ATOM 3226 C C . VAL A 1 402 ? -6.856 -18.347 -16.084 1.00 88.88 402 VAL A C 1
ATOM 3228 O O . VAL A 1 402 ? -6.847 -18.425 -14.857 1.00 88.88 402 VAL A O 1
ATOM 3231 N N . TYR A 1 403 ? -7.381 -19.301 -16.850 1.00 85.62 403 TYR A N 1
ATOM 3232 C CA . TYR A 1 403 ? -7.941 -20.538 -16.320 1.00 85.62 403 TYR A CA 1
ATOM 3233 C C . TYR A 1 403 ? -6.848 -21.477 -15.785 1.00 85.62 403 TYR A C 1
ATOM 3235 O O . TYR A 1 403 ? -5.795 -21.630 -16.407 1.00 85.62 403 TYR A O 1
ATOM 3243 N N . ASP A 1 404 ? -7.144 -22.135 -14.660 1.00 84.44 404 ASP A N 1
ATOM 3244 C CA . ASP A 1 404 ? -6.271 -23.109 -13.980 1.00 84.44 404 ASP A CA 1
ATOM 3245 C C . ASP A 1 404 ? -4.905 -22.547 -13.542 1.00 84.44 404 ASP A C 1
ATOM 3247 O O . ASP A 1 404 ? -3.914 -23.271 -13.447 1.00 84.44 404 ASP A O 1
ATOM 3251 N N . LEU A 1 405 ? -4.836 -21.236 -13.302 1.00 86.62 405 LEU A N 1
ATOM 3252 C CA . LEU A 1 405 ? -3.641 -20.587 -12.784 1.00 86.62 405 LEU A CA 1
ATOM 3253 C C . LEU A 1 405 ? -3.500 -20.854 -11.280 1.00 86.62 405 LEU A C 1
ATOM 3255 O O . LEU A 1 405 ? -4.472 -20.744 -10.529 1.00 86.62 405 LEU A O 1
ATOM 3259 N N . THR A 1 406 ? -2.292 -21.183 -10.833 1.00 87.56 406 THR A N 1
ATOM 3260 C CA . THR A 1 406 ? -2.006 -21.335 -9.407 1.00 87.56 406 THR A CA 1
ATOM 3261 C C . THR A 1 406 ? -2.066 -19.977 -8.727 1.00 87.56 406 THR A C 1
ATOM 3263 O O . THR A 1 406 ? -1.414 -19.017 -9.141 1.00 87.56 406 THR A O 1
ATOM 3266 N N . PHE A 1 407 ? -2.841 -19.910 -7.650 1.00 84.94 407 PHE A N 1
ATOM 3267 C CA . PHE A 1 407 ? -2.863 -18.762 -6.759 1.00 84.94 407 PHE A CA 1
ATOM 3268 C C . PHE A 1 407 ? -2.137 -19.136 -5.478 1.00 84.94 407 PHE A C 1
ATOM 3270 O O . PHE A 1 407 ? -2.551 -20.060 -4.778 1.00 84.94 407 PHE A O 1
ATOM 3277 N N . SER A 1 408 ? -1.089 -18.392 -5.145 1.00 79.44 408 SER A N 1
ATOM 3278 C CA . SER A 1 408 ? -0.576 -18.407 -3.784 1.00 79.44 408 SER A CA 1
ATOM 3279 C C . SER A 1 408 ? -1.514 -17.565 -2.926 1.00 79.44 408 SER A C 1
ATOM 3281 O O . SER A 1 408 ? -1.731 -16.377 -3.197 1.00 79.44 408 SER A O 1
ATOM 3283 N N . MET A 1 409 ? -2.131 -18.194 -1.926 1.00 59.53 409 MET A N 1
ATOM 3284 C CA . MET A 1 409 ? -2.820 -17.467 -0.869 1.00 59.53 409 MET A CA 1
ATOM 3285 C C . MET A 1 409 ? -1.812 -17.199 0.236 1.00 59.53 409 MET A C 1
ATOM 3287 O O . MET A 1 409 ? -1.404 -18.122 0.933 1.00 59.53 409 MET A O 1
ATOM 3291 N N . SER A 1 410 ? -1.466 -15.933 0.446 1.00 46.28 410 SER A N 1
ATOM 3292 C CA . SER A 1 410 ? -0.920 -15.510 1.731 1.00 46.28 410 SER A CA 1
ATOM 3293 C C . SER A 1 410 ? -2.067 -15.509 2.745 1.00 46.28 410 SER A C 1
ATOM 3295 O O . SER A 1 410 ? -2.678 -14.475 3.014 1.00 46.28 410 SER A O 1
ATOM 3297 N N . VAL A 1 411 ? -2.414 -16.685 3.273 1.00 39.12 411 VAL A N 1
ATOM 3298 C CA . VAL A 1 411 ? -3.028 -16.764 4.599 1.00 39.12 411 VAL A CA 1
ATOM 3299 C C . VAL A 1 411 ? -1.855 -16.711 5.558 1.00 39.12 411 VAL A C 1
ATOM 3301 O O . VAL A 1 411 ? -1.193 -17.719 5.740 1.00 39.12 411 VAL A O 1
ATOM 3304 N N . VAL A 1 412 ? -1.612 -15.516 6.100 1.00 32.06 412 VAL A N 1
ATOM 3305 C CA . VAL A 1 412 ? -0.631 -15.247 7.158 1.00 32.06 412 VAL A CA 1
ATOM 3306 C C . VAL A 1 412 ? 0.818 -15.471 6.699 1.00 32.06 412 VAL A C 1
ATOM 3308 O O . VAL A 1 412 ? 1.274 -16.587 6.492 1.00 32.06 412 VAL A O 1
ATOM 3311 N N . VAL A 1 413 ? 1.550 -14.373 6.505 1.00 28.16 413 VAL A N 1
ATOM 3312 C CA . VAL A 1 413 ? 3.011 -14.441 6.604 1.00 28.16 413 VAL A CA 1
ATOM 3313 C C . VAL A 1 413 ? 3.271 -14.531 8.109 1.00 28.16 413 VAL A C 1
ATOM 3315 O O . VAL A 1 413 ? 3.027 -13.549 8.810 1.00 28.16 413 VAL A O 1
ATOM 3318 N N . GLU A 1 414 ? 3.576 -15.740 8.588 1.00 27.89 414 GLU A N 1
ATOM 3319 C CA . GLU A 1 414 ? 4.075 -16.005 9.950 1.00 27.89 414 GLU A CA 1
ATOM 3320 C C . GLU A 1 414 ? 5.467 -15.420 10.174 1.00 27.89 414 GLU A C 1
ATOM 3322 O O . GLU A 1 414 ? 6.222 -15.244 9.187 1.00 27.89 414 GLU A O 1
#

pLDDT: mean 77.73, std 19.92, range [24.72, 97.75]

Foldseek 3Di:
DDDDDDDDDDDDDDDDDDPDDDDPDPPDDDDDDCPPLPDQDPVNVVCLVPPDPPDDDDDDPVVVVVVVVVSVVVVVSVVVSVVVVVVVVVVVVVVVVVVVVVVVVVVVVVVVVVVVVVVVVVVVVVVVVVVVVVVVVVVVVVVPPDDDDDPVVVVVVVVVVVVVVVVVVVVVVVVVVVVVVVVVVVVVVVVVVVVVVVVVVVVVVLVVVVVVVVVVLVVLVVVCVVLPVDFDEAEFADDDPVNDPDPDDCQKDQDPPPVQHQFWIWGADPNDTDIDGGSGYHDNPQFLVNVLVVCVSVLVNVVSPDDDDDDQDDDPPRCSCQQAAFDPPPPSSGHNPVVSVVSNVVVQVVCVVSVDDDWDKDFDWDQDPNFIDGPPDDDDDPVCSVVDGWDWDADPVRDIDIPPTDIDTPPDPD

Radius of gyration: 42.65 Å; chains: 1; bounding box: 118×61×130 Å

Sequence (414 aa):
SKYSVDEVSAPESGTTMQTRHQNLFPTSAPTSHSDSTVEFSREHIDALLNEKLRVKDTHCFMEKVVVVEEYVKNLKQCIKWFQQREGNLVSEQEKTKEFNTQGEMIQQIESDLLHVRADRDRHILQVKTLSAEVEKYKEMIGTNEREHHPFLCLSTCLEITQLLEKLALAEHKLKLSDISVTTTRSEFEEQNAMILELKNRLRDADSKIVEGEKLCKKLHNTIMELKGNIRVFCRVRPLLSDDGDGNDAKVVSFPTSMGRLGRGIDVTKNGQKHPFTYDKVFKPDDSQEDVFVEISQLVQSALDGHKVCVFAYGQTGSGKTFTMMGKPEPPDQKGLIPRSVEMIFESKQILESQKWKYKMQISMFEIYNETIRDLLKPSQTSESALKSKHFIKHDSNGNIYVYDLTFSMSVVVE

Secondary structure (DSSP, 8-state):
-----------------------------------------HHHHHHHHT-------S--HHHHHHHHHHHHHHHHHHHHHHHHHHHHHHHHHHHHHHHHHHHHHHHHHHHHHHHHHHHHHHHHHHHHHHHHHHHHHHHHHHH--S---SSSHHHHHHHHHHHHHHHHHHHHHHHHHHHHHHHHHHHHHHHHHHHHHHHHHHHHHHHHHHHHHHHHHHHHHHHHHHH-SS--EEEPPPPPGGG-------SEE---STTTTTTEEEEEETTEEEEEE-SEEE-TT--HHHHHHHHHHHHHHHHTT----------TTSSHHHHHTB-SSSGGGB-HHHHHHHHHHHHHHHHHHTT-----EE--EEEETTEEEESSS----TTTTTT----EEE-TTS-EEETT---EE-S---

InterPro domains:
  IPR001752 Kinesin motor domain [PS50067] (229-414)
  IPR001752 Kinesin motor domain [SM00129] (227-414)
  IPR027417 P-loop containing nucleoside triphosphate hydrolase [SSF52540] (187-407)
  IPR027640 Kinesin-like protein [PTHR47972] (36-406)
  IPR031852 Spindle pole body-associated protein Vik1/Cik1, microtubule binding domain [PF16796] (212-376)
  IPR036961 Kinesin motor domain superfamily [G3DSA:3.40.850.10] (173-411)

Organism: Erythranthe guttata (NCBI:txid4155)